Protein AF-0000000085270562 (afdb_homodimer)

Sequence (744 aa):
MVRVMVAVIVVILVVMCLLHTVSSQSPYNSTYRDPKLLVTVTASSCEVLGQTGSCLPYFSCRKMGGTVKGNCLFTFGIGDCCVFEKTCGGTSSARTSYFTSSSTTATNVGSCSLSISKSNNVCQLRLEMKKAELSEPDAEGACNDQYLEIQGTTGSHPRICGLNTGQHYYVDVSRDAGPFLVTVETIVANSASSWNIQVQQISCGSTDLAPTGCTQYYKSPSGQVKSFNYHTLASSRTHPSTGLTGTRHLQETYRICVRQQSGYCNVKWTAAQGEDYAFTLTDNLNPDNQIPGFPMFNSAVNEDCMFTDYLIIAEGTTSGTDSVNIICGSKFPDPYVRSKNFEVTVITNKVELTDDDIDNRGFHLNYVLEPCMVRVMVAVIVVILVVMCLLHTVSSQSPYNSTYRDPKLLVTVTASSCEVLGQTGSCLPYFSCRKMGGTVKGNCLFTFGIGDCCVFEKTCGGTSSARTSYFTSSSTTATNVGSCSLSISKSNNVCQLRLEMKKAELSEPDAEGACNDQYLEIQGTTGSHPRICGLNTGQHYYVDVSRDAGPFLVTVETIVANSASSWNIQVQQISCGSTDLAPTGCTQYYKSPSGQVKSFNYHTLASSRTHPSTGLTGTRHLQETYRICVRQQSGYCNVKWTAAQGEDYAFTLTDNLNPDNQIPGFPMFNSAVNEDCMFTDYLIIAEGTTSGTDSVNIICGSKFPDPYVRSKNFEVTVITNKVELTDDDIDNRGFHLNYVLEPC

pLDDT: mean 85.28, std 21.33, range [20.38, 98.81]

Organism: Cherax quadricarinatus (NCBI:txid27406)

Structure (mmCIF, N/CA/C/O backbone):
data_AF-0000000085270562-model_v1
#
loop_
_entity.id
_entity.type
_entity.pdbx_description
1 polymer 'CUB domain-containing protein'
#
loop_
_atom_site.group_PDB
_atom_site.id
_atom_site.type_symbol
_atom_site.label_atom_id
_atom_site.label_alt_id
_atom_site.label_comp_id
_atom_site.label_asym_id
_atom_site.label_entity_id
_atom_site.label_seq_id
_atom_site.pdbx_PDB_ins_code
_atom_site.Cartn_x
_atom_site.Cartn_y
_atom_site.Cartn_z
_atom_site.occupancy
_atom_site.B_iso_or_equiv
_atom_site.auth_seq_id
_atom_site.auth_comp_id
_atom_site.auth_asym_id
_atom_site.auth_atom_id
_atom_site.pdbx_PDB_model_num
ATOM 1 N N . MET A 1 1 ? -77.625 36.375 26.859 1 20.38 1 MET A N 1
ATOM 2 C CA . MET A 1 1 ? -77.375 35.812 28.172 1 20.38 1 MET A CA 1
ATOM 3 C C . MET A 1 1 ? -77.062 34.312 28.062 1 20.38 1 MET A C 1
ATOM 5 O O . MET A 1 1 ? -76.312 33.781 28.859 1 20.38 1 MET A O 1
ATOM 9 N N . VAL A 1 2 ? -77.812 33.531 27.203 1 22.47 2 VAL A N 1
ATOM 10 C CA . VAL A 1 2 ? -78.25 32.125 27.328 1 22.47 2 VAL A CA 1
ATOM 11 C C . VAL A 1 2 ? -77.125 31.188 26.859 1 22.47 2 VAL A C 1
ATOM 13 O O . VAL A 1 2 ? -77.125 30 27.156 1 22.47 2 VAL A O 1
ATOM 16 N N . ARG A 1 3 ? -76.188 31.5 25.953 1 22.27 3 ARG A N 1
ATOM 17 C CA . ARG A 1 3 ? -75.438 30.609 25.125 1 22.27 3 ARG A CA 1
ATOM 18 C C . ARG A 1 3 ? -74.312 29.938 25.922 1 22.27 3 ARG A C 1
ATOM 20 O O . ARG A 1 3 ? -73.438 29.234 25.375 1 22.27 3 ARG A O 1
ATOM 27 N N . VAL A 1 4 ? -73.938 30.344 27.25 1 27.02 4 VAL A N 1
ATOM 28 C CA . VAL A 1 4 ? -72.625 30.156 27.844 1 27.02 4 VAL A CA 1
ATOM 29 C C . VAL A 1 4 ? -72.5 28.719 28.359 1 27.02 4 VAL A C 1
ATOM 31 O O . VAL A 1 4 ? -71.5 28.375 29 1 27.02 4 VAL A O 1
ATOM 34 N N . MET A 1 5 ? -73.5 27.703 28.266 1 22.09 5 MET A N 1
ATOM 35 C CA . MET A 1 5 ? -73.938 26.641 29.188 1 22.09 5 MET A CA 1
ATOM 36 C C . MET A 1 5 ? -73 25.422 29.016 1 22.09 5 MET A C 1
ATOM 38 O O . MET A 1 5 ? -72.812 24.641 29.953 1 22.09 5 MET A O 1
ATOM 42 N N . VAL A 1 6 ? -72.75 24.797 27.828 1 26.34 6 VAL A N 1
ATOM 43 C CA . VAL A 1 6 ? -72.75 23.375 27.562 1 26.34 6 VAL A CA 1
ATOM 44 C C . VAL A 1 6 ? -71.375 22.797 27.891 1 26.34 6 VAL A C 1
ATOM 46 O O . VAL A 1 6 ? -71 21.719 27.406 1 26.34 6 VAL A O 1
ATOM 49 N N . ALA A 1 7 ? -70.312 23.391 28.625 1 23.69 7 ALA A N 1
ATOM 50 C CA . ALA A 1 7 ? -68.875 23.125 28.688 1 23.69 7 ALA A CA 1
ATOM 51 C C . ALA A 1 7 ? -68.625 21.906 29.578 1 23.69 7 ALA A C 1
ATOM 53 O O . ALA A 1 7 ? -67.5 21.375 29.562 1 23.69 7 ALA A O 1
ATOM 54 N N . VAL A 1 8 ? -69.438 21.328 30.594 1 24.78 8 VAL A N 1
ATOM 55 C CA . VAL A 1 8 ? -69.125 20.797 31.906 1 24.78 8 VAL A CA 1
ATOM 56 C C . VAL A 1 8 ? -68.688 19.344 31.797 1 24.78 8 VAL A C 1
ATOM 58 O O . VAL A 1 8 ? -67.938 18.844 32.625 1 24.78 8 VAL A O 1
ATOM 61 N N . ILE A 1 9 ? -69.125 18.438 30.875 1 24.48 9 ILE A N 1
ATOM 62 C CA . ILE A 1 9 ? -69.562 17.094 31.266 1 24.48 9 ILE A CA 1
ATOM 63 C C . ILE A 1 9 ? -68.312 16.188 31.344 1 24.48 9 ILE A C 1
ATOM 65 O O . ILE A 1 9 ? -68.25 15.289 32.188 1 24.48 9 ILE A O 1
ATOM 69 N N . VAL A 1 10 ? -67.312 16.109 30.484 1 26.22 10 VAL A N 1
ATOM 70 C CA . VAL A 1 10 ? -66.75 14.828 30.062 1 26.22 10 VAL A CA 1
ATOM 71 C C . VAL A 1 10 ? -65.625 14.391 31.062 1 26.22 10 VAL A C 1
ATOM 73 O O . VAL A 1 10 ? -65 13.375 30.859 1 26.22 10 VAL A O 1
ATOM 76 N N . VAL A 1 11 ? -65.312 14.969 32.312 1 26.27 11 VAL A N 1
ATOM 77 C CA . VAL A 1 11 ? -64 14.836 32.969 1 26.27 11 VAL A CA 1
ATOM 78 C C . VAL A 1 11 ? -64 13.578 33.812 1 26.27 11 VAL A C 1
ATOM 80 O O . VAL A 1 11 ? -62.938 13.062 34.156 1 26.27 11 VAL A O 1
ATOM 83 N N . ILE A 1 12 ? -65.125 12.922 34.281 1 25.83 12 ILE A N 1
ATOM 84 C CA . ILE A 1 12 ? -65.188 12.344 35.594 1 25.83 12 ILE A CA 1
ATOM 85 C C . ILE A 1 12 ? -64.625 10.938 35.594 1 25.83 12 ILE A C 1
ATOM 87 O O . ILE A 1 12 ? -64.062 10.484 36.594 1 25.83 12 ILE A O 1
ATOM 91 N N . LEU A 1 13 ? -64.875 10.102 34.594 1 26.75 13 LEU A N 1
ATOM 92 C CA . LEU A 1 13 ? -65.062 8.703 34.938 1 26.75 13 LEU A CA 1
ATOM 93 C C . LEU A 1 13 ? -63.719 8.016 35.25 1 26.75 13 LEU A C 1
ATOM 95 O O . LEU A 1 13 ? -63.688 6.809 35.5 1 26.75 13 LEU A O 1
ATOM 99 N N . VAL A 1 14 ? -62.5 8.562 35 1 27.14 14 VAL A N 1
ATOM 100 C CA . VAL A 1 14 ? -61.281 7.789 34.938 1 27.14 14 VAL A CA 1
ATOM 101 C C . VAL A 1 14 ? -60.844 7.414 36.344 1 27.14 14 VAL A C 1
ATOM 103 O O . VAL A 1 14 ? -59.812 6.77 36.531 1 27.14 14 VAL A O 1
ATOM 106 N N . VAL A 1 15 ? -61.594 7.797 37.5 1 28.44 15 VAL A N 1
ATOM 107 C CA . VAL A 1 15 ? -60.938 7.848 38.781 1 28.44 15 VAL A CA 1
ATOM 108 C C . VAL A 1 15 ? -60.938 6.457 39.438 1 28.44 15 VAL A C 1
ATOM 110 O O . VAL A 1 15 ? -60.125 6.16 40.281 1 28.44 15 VAL A O 1
ATOM 113 N N . MET A 1 16 ? -61.969 5.605 39.188 1 25.5 16 MET A N 1
ATOM 114 C CA . MET A 1 16 ? -62.406 4.773 40.312 1 25.5 16 MET A CA 1
ATOM 115 C C . MET A 1 16 ? -61.406 3.641 40.562 1 25.5 16 MET A C 1
ATOM 117 O O . MET A 1 16 ? -61.406 3.074 41.656 1 25.5 16 MET A O 1
ATOM 121 N N . CYS A 1 17 ? -61.094 2.865 39.562 1 27.89 17 CYS A N 1
ATOM 122 C CA . CYS A 1 17 ? -60.812 1.463 39.875 1 27.89 17 CYS A CA 1
ATOM 123 C C . CYS A 1 17 ? -59.531 1.302 40.656 1 27.89 17 CYS A C 1
ATOM 125 O O . CYS A 1 17 ? -58.969 0.207 40.719 1 27.89 17 CYS A O 1
ATOM 127 N N . LEU A 1 18 ? -58.844 2.354 41.062 1 27.47 18 LEU A N 1
ATOM 128 C CA . LEU A 1 18 ? -57.5 2.279 41.656 1 27.47 18 LEU A CA 1
ATOM 129 C C . LEU A 1 18 ? -57.594 1.807 43.094 1 27.47 18 LEU A C 1
ATOM 131 O O . LEU A 1 18 ? -56.562 1.822 43.812 1 27.47 18 LEU A O 1
ATOM 135 N N . LEU A 1 19 ? -58.781 1.49 43.625 1 28.25 19 LEU A N 1
ATOM 136 C CA . LEU A 1 19 ? -58.781 1.55 45.094 1 28.25 19 LEU A CA 1
ATOM 137 C C . LEU A 1 19 ? -58.125 0.318 45.688 1 28.25 19 LEU A C 1
ATOM 139 O O . LEU A 1 19 ? -58.125 0.142 46.906 1 28.25 19 LEU A O 1
ATOM 143 N N . HIS A 1 20 ? -58.031 -0.745 44.906 1 27.53 20 HIS A N 1
ATOM 144 C CA . HIS A 1 20 ? -58.125 -1.896 45.781 1 27.53 20 HIS A CA 1
ATOM 145 C C . HIS A 1 20 ? -57.125 -1.789 46.938 1 27.53 20 HIS A C 1
ATOM 147 O O . HIS A 1 20 ? -56.188 -0.983 46.875 1 27.53 20 HIS A O 1
ATOM 153 N N . THR A 1 21 ? -56.688 -3.104 47.469 1 28.56 21 THR A N 1
ATOM 154 C CA . THR A 1 21 ? -56.438 -3.674 48.781 1 28.56 21 THR A CA 1
ATOM 155 C C . THR A 1 21 ? -55.062 -3.195 49.312 1 28.56 21 THR A C 1
ATOM 157 O O . THR A 1 21 ? -54.031 -3.424 48.688 1 28.56 21 THR A O 1
ATOM 160 N N . VAL A 1 22 ? -55.094 -2.113 50.125 1 29.11 22 VAL A N 1
ATOM 161 C CA . VAL A 1 22 ? -54 -1.371 50.781 1 29.11 22 VAL A CA 1
ATOM 162 C C . VAL A 1 22 ? -53.375 -2.23 51.875 1 29.11 22 VAL A C 1
ATOM 164 O O . VAL A 1 22 ? -53.938 -2.385 52.969 1 29.11 22 VAL A O 1
ATOM 167 N N . SER A 1 23 ? -53.312 -3.592 51.719 1 27.61 23 SER A N 1
ATOM 168 C CA . SER A 1 23 ? -52.812 -4.262 52.906 1 27.61 23 SER A CA 1
ATOM 169 C C . SER A 1 23 ? -51.562 -3.561 53.469 1 27.61 23 SER A C 1
ATOM 171 O O . SER A 1 23 ? -50.812 -2.934 52.719 1 27.61 23 SER A O 1
ATOM 173 N N . SER A 1 24 ? -51.562 -3.305 54.812 1 28.23 24 SER A N 1
ATOM 174 C CA . SER A 1 24 ? -50.719 -2.539 55.719 1 28.23 24 SER A CA 1
ATOM 175 C C . SER A 1 24 ? -49.281 -2.996 55.625 1 28.23 24 SER A C 1
ATOM 177 O O . SER A 1 24 ? -48.531 -2.926 56.594 1 28.23 24 SER A O 1
ATOM 179 N N . GLN A 1 25 ? -48.906 -3.717 54.562 1 25.86 25 GLN A N 1
ATOM 180 C CA . GLN A 1 25 ? -47.531 -4.242 54.719 1 25.86 25 GLN A CA 1
ATOM 181 C C . GLN A 1 25 ? -46.562 -3.139 55.125 1 25.86 25 GLN A C 1
ATOM 183 O O . GLN A 1 25 ? -46.781 -1.966 54.812 1 25.86 25 GLN A O 1
ATOM 188 N N . SER A 1 26 ? -45.625 -3.527 56.125 1 31.88 26 SER A N 1
ATOM 189 C CA . SER A 1 26 ? -44.625 -2.67 56.75 1 31.88 26 SER A CA 1
ATOM 190 C C . SER A 1 26 ? -44 -1.717 55.75 1 31.88 26 SER A C 1
ATOM 192 O O . SER A 1 26 ? -43.812 -2.061 54.594 1 31.88 26 SER A O 1
ATOM 194 N N . PRO A 1 27 ? -44 -0.302 55.906 1 28.3 27 PRO A N 1
ATOM 195 C CA . PRO A 1 27 ? -43.594 0.746 54.969 1 28.3 27 PRO A CA 1
ATOM 196 C C . PRO A 1 27 ? -42.25 0.476 54.344 1 28.3 27 PRO A C 1
ATOM 198 O O . PRO A 1 27 ? -41.219 0.447 55.031 1 28.3 27 PRO A O 1
ATOM 201 N N . TYR A 1 28 ? -42.125 -0.683 53.5 1 27.67 28 TYR A N 1
ATOM 202 C CA . TYR A 1 28 ? -40.844 -0.816 52.875 1 27.67 28 TYR A CA 1
ATOM 203 C C . TYR A 1 28 ? -40.375 0.503 52.25 1 27.67 28 TYR A C 1
ATOM 205 O O . TYR A 1 28 ? -41.125 1.135 51.531 1 27.67 28 TYR A O 1
ATOM 213 N N . ASN A 1 29 ? -39.656 1.424 52.938 1 24.12 29 ASN A N 1
ATOM 214 C CA . ASN A 1 29 ? -38.969 2.604 52.375 1 24.12 29 ASN A CA 1
ATOM 215 C C . ASN A 1 29 ? -38.438 2.354 50.969 1 24.12 29 ASN A C 1
ATOM 217 O O . ASN A 1 29 ? -37.375 1.746 50.812 1 24.12 29 ASN A O 1
ATOM 221 N N . SER A 1 30 ? -39.312 1.973 50.031 1 27.3 30 SER A N 1
ATOM 222 C CA . SER A 1 30 ? -38.906 1.769 48.656 1 27.3 30 SER A CA 1
ATOM 223 C C . SER A 1 30 ? -38.344 3.055 48.062 1 27.3 30 SER A C 1
ATOM 225 O O . SER A 1 30 ? -39.062 4.031 47.875 1 27.3 30 SER A O 1
ATOM 227 N N . THR A 1 31 ? -37.125 3.555 48.344 1 28.28 31 THR A N 1
ATOM 228 C CA . THR A 1 31 ? -36.438 4.559 47.531 1 28.28 31 THR A CA 1
ATOM 229 C C . THR A 1 31 ? -36.656 4.293 46.062 1 28.28 31 THR A C 1
ATOM 231 O O . THR A 1 31 ? -36.062 3.387 45.5 1 28.28 31 THR A O 1
ATOM 234 N N . TYR A 1 32 ? -37.906 4.34 45.594 1 27.83 32 TYR A N 1
ATOM 235 C CA . TYR A 1 32 ? -38.125 4.355 44.156 1 27.83 32 TYR A CA 1
ATOM 236 C C . TYR A 1 32 ? -37.281 5.465 43.5 1 27.83 32 TYR A C 1
ATOM 238 O O . TYR A 1 32 ? -37.625 6.648 43.656 1 27.83 32 TYR A O 1
ATOM 246 N N . ARG A 1 33 ? -35.938 5.383 43.406 1 30.23 33 ARG A N 1
ATOM 247 C CA . ARG A 1 33 ? -35.219 6.25 42.5 1 30.23 33 ARG A CA 1
ATOM 248 C C . ARG A 1 33 ? -35.906 6.309 41.125 1 30.23 33 ARG A C 1
ATOM 250 O O . ARG A 1 33 ? -36.219 5.273 40.562 1 30.23 33 ARG A O 1
ATOM 257 N N . ASP A 1 34 ? -36.688 7.281 40.812 1 30.8 34 ASP A N 1
ATOM 258 C CA . ASP A 1 34 ? -37.156 7.602 39.469 1 30.8 34 ASP A CA 1
ATOM 259 C C . ASP A 1 34 ? -36.156 7.156 38.406 1 30.8 34 ASP A C 1
ATOM 261 O O . ASP A 1 34 ? -34.969 7.5 38.5 1 30.8 34 ASP A O 1
ATOM 265 N N . PRO A 1 35 ? -36.406 6.051 37.781 1 31.83 35 PRO A N 1
ATOM 266 C CA . PRO A 1 35 ? -35.469 5.816 36.688 1 31.83 35 PRO A CA 1
ATOM 267 C C . PRO A 1 35 ? -35.344 7.016 35.75 1 31.83 35 PRO A C 1
ATOM 269 O O . PRO A 1 35 ? -36.344 7.484 35.188 1 31.83 35 PRO A O 1
ATOM 272 N N . LYS A 1 36 ? -34.531 7.98 36.062 1 33.62 36 LYS A N 1
ATOM 273 C CA . LYS A 1 36 ? -34.219 8.977 35.062 1 33.62 36 LYS A CA 1
ATOM 274 C C . LYS A 1 36 ? -34.312 8.383 33.656 1 33.62 36 LYS A C 1
ATOM 276 O O . LYS A 1 36 ? -33.656 7.379 33.344 1 33.62 36 LYS A O 1
ATOM 281 N N . LEU A 1 37 ? -35.375 8.461 33.031 1 29.72 37 LEU A N 1
ATOM 282 C CA . LEU A 1 37 ? -35.469 8.242 31.578 1 29.72 37 LEU A CA 1
ATOM 283 C C . LEU A 1 37 ? -34.219 8.812 30.891 1 29.72 37 LEU A C 1
ATOM 285 O O . LEU A 1 37 ? -34.125 10.031 30.703 1 29.72 37 LEU A O 1
ATOM 289 N N . LEU A 1 38 ? -33.125 8.32 31.172 1 31.34 38 LEU A N 1
ATOM 290 C CA . LEU A 1 38 ? -31.984 8.664 30.328 1 31.34 38 LEU A CA 1
ATOM 291 C C . LEU A 1 38 ? -32.312 8.445 28.859 1 31.34 38 LEU A C 1
ATOM 293 O O . LEU A 1 38 ? -32.469 7.309 28.422 1 31.34 38 LEU A O 1
ATOM 297 N N . VAL A 1 39 ? -33.188 9.211 28.297 1 34.03 39 VAL A N 1
ATOM 298 C CA . VAL A 1 39 ? -33.281 9.25 26.828 1 34.03 39 VAL A CA 1
ATOM 299 C C . VAL A 1 39 ? -31.859 9.344 26.25 1 34.03 39 VAL A C 1
ATOM 301 O O . VAL A 1 39 ? -31.172 10.336 26.453 1 34.03 39 VAL A O 1
ATOM 304 N N . THR A 1 40 ? -31.281 8.25 26.125 1 41.81 40 THR A N 1
ATOM 305 C CA . THR A 1 40 ? -30.047 8.242 25.344 1 41.81 40 THR A CA 1
ATOM 306 C C . THR A 1 40 ? -30.312 8.758 23.922 1 41.81 40 THR A C 1
ATOM 308 O O . THR A 1 40 ? -31.031 8.125 23.156 1 41.81 40 THR A O 1
ATOM 311 N N . VAL A 1 41 ? -30.594 9.938 23.672 1 44.47 41 VAL A N 1
ATOM 312 C CA . VAL A 1 41 ? -30.734 10.531 22.344 1 44.47 41 VAL A CA 1
ATOM 313 C C . VAL A 1 41 ? -29.438 10.32 21.562 1 44.47 41 VAL A C 1
ATOM 315 O O . VAL A 1 41 ? -28.359 10.711 22 1 44.47 41 VAL A O 1
ATOM 318 N N . THR A 1 42 ? -29.547 9.336 20.734 1 51.72 42 THR A N 1
ATOM 319 C CA . THR A 1 42 ? -28.453 9.258 19.781 1 51.72 42 THR A CA 1
ATOM 320 C C . THR A 1 42 ? -28.344 10.547 18.969 1 51.72 42 THR A C 1
ATOM 322 O O . THR A 1 42 ? -29.281 10.922 18.266 1 51.72 42 THR A O 1
ATOM 325 N N . ALA A 1 43 ? -27.547 11.453 19.328 1 63.25 43 ALA A N 1
ATOM 326 C CA . ALA A 1 43 ? -27.359 12.766 18.719 1 63.25 43 ALA A CA 1
ATOM 327 C C . ALA A 1 43 ? -27 12.633 17.234 1 63.25 43 ALA A C 1
ATOM 329 O O . ALA A 1 43 ? -26.109 11.859 16.875 1 63.25 43 ALA A O 1
ATOM 330 N N . SER A 1 44 ? -28 13.062 16.328 1 75.44 44 SER A N 1
ATOM 331 C CA . SER A 1 44 ? -27.719 13.148 14.891 1 75.44 44 SER A CA 1
ATOM 332 C C . SER A 1 44 ? -26.766 14.297 14.586 1 75.44 44 SER A C 1
ATOM 334 O O . SER A 1 44 ? -26.672 15.258 15.359 1 75.44 44 SER A O 1
ATOM 336 N N . SER A 1 45 ? -26.047 14.094 13.578 1 83.69 45 SER A N 1
ATOM 337 C CA . SER A 1 45 ? -25.109 15.133 13.156 1 83.69 45 SER A CA 1
ATOM 338 C C . SER A 1 45 ? -25.828 16.297 12.484 1 83.69 45 SER A C 1
ATOM 340 O O . SER A 1 45 ? -26.922 16.109 11.93 1 83.69 45 SER A O 1
ATOM 342 N N . CYS A 1 46 ? -25.422 17.5 12.734 1 86.12 46 CYS A N 1
ATOM 343 C CA . CYS A 1 46 ? -25.938 18.688 12.078 1 86.12 46 CYS A CA 1
ATOM 344 C C . CYS A 1 46 ? -24.797 19.547 11.531 1 86.12 46 CYS A C 1
ATOM 346 O O . CYS A 1 46 ? -23.625 19.344 11.898 1 86.12 46 CYS A O 1
ATOM 348 N N . GLU A 1 47 ? -25.156 20.328 10.531 1 86.56 47 GLU A N 1
ATOM 349 C CA . GLU A 1 47 ? -24.188 21.25 9.945 1 86.56 47 GLU A CA 1
ATOM 350 C C . GLU A 1 47 ? -24.688 22.688 10.031 1 86.56 47 GLU A C 1
ATOM 352 O O . GLU A 1 47 ? -25.828 22.984 9.695 1 86.56 47 GLU A O 1
ATOM 357 N N . VAL A 1 48 ? -23.812 23.516 10.602 1 81.12 48 VAL A N 1
ATOM 358 C CA . VAL A 1 48 ? -24.141 24.938 10.703 1 81.12 48 VAL A CA 1
ATOM 359 C C . VAL A 1 48 ? -22.906 25.781 10.414 1 81.12 48 VAL A C 1
ATOM 361 O O . VAL A 1 48 ? -21.859 25.609 11.047 1 81.12 48 VAL A O 1
ATOM 364 N N . LEU A 1 49 ? -23 26.688 9.492 1 79.56 49 LEU A N 1
ATOM 365 C CA . LEU A 1 49 ? -21.938 27.625 9.148 1 79.56 49 LEU A CA 1
ATOM 366 C C . LEU A 1 49 ? -20.625 26.875 8.891 1 79.56 49 LEU A C 1
ATOM 368 O O . LEU A 1 49 ? -19.578 27.266 9.406 1 79.56 49 LEU A O 1
ATOM 372 N N . GLY A 1 50 ? -20.641 25.797 8.312 1 80 50 GLY A N 1
ATOM 373 C CA . GLY A 1 50 ? -19.453 25.047 7.922 1 80 50 GLY A CA 1
ATOM 374 C C . GLY A 1 50 ? -18.891 24.188 9.031 1 80 50 GLY A C 1
ATOM 375 O O . GLY A 1 50 ? -17.812 23.609 8.891 1 80 50 GLY A O 1
ATOM 376 N N . GLN A 1 51 ? -19.609 24.141 10.133 1 88.88 51 GLN A N 1
ATOM 377 C CA . GLN A 1 51 ? -19.172 23.297 11.242 1 88.88 51 GLN A CA 1
ATOM 378 C C . GLN A 1 51 ? -20.141 22.141 11.484 1 88.88 51 GLN A C 1
ATOM 380 O O . GLN A 1 51 ? -21.359 22.297 11.289 1 88.88 51 GLN A O 1
ATOM 385 N N . THR A 1 52 ? -19.484 21.109 11.82 1 89 52 THR A N 1
ATOM 386 C CA . THR A 1 52 ? -20.281 19.922 12.172 1 89 52 THR A CA 1
ATOM 387 C C . THR A 1 52 ? -20.547 19.891 13.672 1 89 52 THR A C 1
ATOM 389 O O . THR A 1 52 ? -19.656 20.141 14.477 1 89 52 THR A O 1
ATOM 392 N N . GLY A 1 53 ? -21.844 19.672 13.961 1 89.69 53 GLY A N 1
ATOM 393 C CA . GLY A 1 53 ? -22.234 19.531 15.352 1 89.69 53 GLY A CA 1
ATOM 394 C C . GLY A 1 53 ? -23.188 18.375 15.586 1 89.69 53 GLY A C 1
ATOM 395 O O . GLY A 1 53 ? -23.344 17.5 14.734 1 89.69 53 GLY A O 1
ATOM 396 N N . SER A 1 54 ? -23.625 18.344 16.844 1 86.38 54 SER A N 1
ATOM 397 C CA . SER A 1 54 ? -24.625 17.359 17.234 1 86.38 54 SER A CA 1
ATOM 398 C C . SER A 1 54 ? -25.969 18 17.562 1 86.38 54 SER A C 1
ATOM 400 O O . SER A 1 54 ? -26.016 19.062 18.188 1 86.38 54 SER A O 1
ATOM 402 N N . CYS A 1 55 ? -26.984 17.344 17 1 86.62 55 CYS A N 1
ATOM 403 C CA . CYS A 1 55 ? -28.312 17.859 17.328 1 86.62 55 CYS A CA 1
ATOM 404 C C . CYS A 1 55 ? -28.734 17.438 18.734 1 86.62 55 CYS A C 1
ATOM 406 O O . CYS A 1 55 ? -28.922 16.25 19 1 86.62 55 CYS A O 1
ATOM 408 N N . LEU A 1 56 ? -28.828 18.375 19.562 1 85.94 56 LEU A N 1
ATOM 409 C CA . LEU A 1 56 ? -29.125 18.156 20.969 1 85.94 56 LEU A CA 1
ATOM 410 C C . LEU A 1 56 ? -30.078 19.219 21.5 1 85.94 56 LEU A C 1
ATOM 412 O O . LEU A 1 56 ? -30.172 20.312 20.953 1 85.94 56 LEU A O 1
ATOM 416 N N . PRO A 1 57 ? -30.859 18.75 22.516 1 83.75 57 PRO A N 1
ATOM 417 C CA . PRO A 1 57 ? -31.578 19.812 23.203 1 83.75 57 PRO A CA 1
ATOM 418 C C . PRO A 1 57 ? -30.641 20.875 23.797 1 83.75 57 PRO A C 1
ATOM 420 O O . PRO A 1 57 ? -29.5 20.562 24.156 1 83.75 57 PRO A O 1
ATOM 423 N N . TYR A 1 58 ? -31.172 22.047 23.922 1 83.25 58 TYR A N 1
ATOM 424 C CA . TYR A 1 58 ? -30.391 23.188 24.359 1 83.25 58 TYR A CA 1
ATOM 425 C C . TYR A 1 58 ? -29.672 22.891 25.688 1 83.25 58 TYR A C 1
ATOM 427 O O . TYR A 1 58 ? -28.469 23.125 25.812 1 83.25 58 TYR A O 1
ATOM 435 N N . PHE A 1 59 ? -30.391 22.312 26.641 1 85.44 59 PHE A N 1
ATOM 436 C CA . PHE A 1 59 ? -29.828 22.078 27.953 1 85.44 59 PHE A CA 1
ATOM 437 C C . PHE A 1 59 ? -28.75 21.016 27.906 1 85.44 59 PHE A C 1
ATOM 439 O O . PHE A 1 59 ? -27.7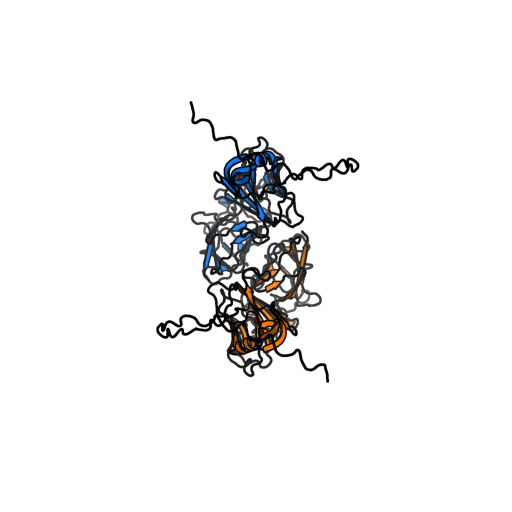34 21.125 28.609 1 85.44 59 PHE A O 1
ATOM 446 N N . SER A 1 60 ? -28.953 20.109 27.109 1 85.38 60 SER A N 1
ATOM 447 C CA . SER A 1 60 ? -27.969 19.047 26.969 1 85.38 60 SER A CA 1
ATOM 448 C C . SER A 1 60 ? -26.672 19.562 26.328 1 85.38 60 SER A C 1
ATOM 450 O O . SER A 1 60 ? -25.578 19.172 26.734 1 85.38 60 SER A O 1
ATOM 452 N N . CYS A 1 61 ? -26.844 20.422 25.344 1 87.88 61 CYS A N 1
ATOM 453 C CA . CYS A 1 61 ? -25.688 21.016 24.672 1 87.88 61 CYS A CA 1
ATOM 454 C C . CYS A 1 61 ? -24.828 21.812 25.656 1 87.88 61 CYS A C 1
ATOM 456 O O . CYS A 1 61 ? -23.609 21.641 25.703 1 87.88 61 CYS A O 1
ATOM 458 N N . ARG A 1 62 ? -25.406 22.562 26.484 1 87.06 62 ARG A N 1
ATOM 459 C CA . ARG A 1 62 ? -24.688 23.406 27.438 1 87.06 62 ARG A CA 1
ATOM 460 C C . ARG A 1 62 ? -24.031 22.562 28.516 1 87.06 62 ARG A C 1
ATOM 462 O O . ARG A 1 62 ? -22.906 22.844 28.938 1 87.06 62 ARG A O 1
ATOM 469 N N . LYS A 1 63 ? -24.75 21.562 28.859 1 86.44 63 LYS A N 1
ATOM 470 C CA . LYS A 1 63 ? -24.219 20.688 29.891 1 86.44 63 LYS A CA 1
ATOM 471 C C . LYS A 1 63 ? -22.953 19.969 29.406 1 86.44 63 LYS A C 1
ATOM 473 O O . LYS A 1 63 ? -22.047 19.719 30.188 1 86.44 63 LYS A O 1
ATOM 478 N N . MET A 1 64 ? -22.953 19.828 28.156 1 86.44 64 MET A N 1
ATOM 479 C CA . MET A 1 64 ? -21.828 19.094 27.594 1 86.44 64 MET A CA 1
ATOM 480 C C . MET A 1 64 ? -20.719 20.031 27.156 1 86.44 64 MET A C 1
ATOM 482 O O . MET A 1 64 ? -19.688 19.594 26.625 1 86.44 64 MET A O 1
ATOM 486 N N . GLY A 1 65 ? -20.938 21.297 27.406 1 85.94 65 GLY A N 1
ATOM 487 C CA . GLY A 1 65 ? -19.922 22.281 27.109 1 85.94 65 GLY A CA 1
ATOM 488 C C . GLY A 1 65 ? -19.891 22.703 25.656 1 85.94 65 GLY A C 1
ATOM 489 O O . GLY A 1 65 ? -18.859 23.141 25.141 1 85.94 65 GLY A O 1
ATOM 490 N N . GLY A 1 66 ? -21.016 22.516 25 1 91.38 66 GLY A N 1
ATOM 491 C CA . GLY A 1 66 ? -21.109 22.922 23.594 1 91.38 66 GLY A CA 1
ATOM 492 C C . GLY A 1 66 ? -21.719 24.297 23.406 1 91.38 66 GLY A C 1
ATOM 493 O O . GLY A 1 66 ? -22.125 24.938 24.391 1 91.38 66 GLY A O 1
ATOM 494 N N . THR A 1 67 ? -21.562 24.75 22.219 1 90.06 67 THR A N 1
ATOM 495 C CA . THR A 1 67 ? -22.188 26.016 21.828 1 90.06 67 THR A CA 1
ATOM 496 C C . THR A 1 67 ? -23.281 25.797 20.797 1 90.06 67 THR A C 1
ATOM 498 O O . THR A 1 67 ? -23.078 25.109 19.797 1 90.06 67 THR A O 1
ATOM 501 N N . VAL A 1 68 ? -24.359 26.328 21.078 1 89.25 68 VAL A N 1
ATOM 502 C CA . VAL A 1 68 ? -25.5 26.203 20.172 1 89.25 68 VAL A CA 1
ATOM 503 C C . VAL A 1 68 ? -25.297 27.141 18.969 1 89.25 68 VAL A C 1
ATOM 505 O O . VAL A 1 68 ? -25.094 28.344 19.156 1 89.25 68 VAL A O 1
ATOM 508 N N . LYS A 1 69 ? -25.25 26.359 17.875 1 88.81 69 LYS A N 1
ATOM 509 C CA . LYS A 1 69 ? -25.156 27.141 16.641 1 88.81 69 LYS A CA 1
ATOM 510 C C . LYS A 1 69 ? -26.297 26.812 15.695 1 88.81 69 LYS A C 1
ATOM 512 O O . LYS A 1 69 ? -26.25 25.828 14.953 1 88.81 69 LYS A O 1
ATOM 517 N N . GLY A 1 70 ? -27.453 27.422 15.828 1 86.81 70 GLY A N 1
ATOM 518 C CA . GLY A 1 70 ? -28.594 27.188 14.953 1 86.81 70 GLY A CA 1
ATOM 519 C C . GLY A 1 70 ? -29.5 26.094 15.445 1 86.81 70 GLY A C 1
ATOM 520 O O . GLY A 1 70 ? -29.375 25.625 16.578 1 86.81 70 GLY A O 1
ATOM 521 N N . ASN A 1 71 ? -30.547 25.719 14.57 1 84.94 71 ASN A N 1
ATOM 522 C CA . ASN A 1 71 ? -31.531 24.688 14.914 1 84.94 71 ASN A CA 1
ATOM 523 C C . ASN A 1 71 ? -31.375 23.453 14.031 1 84.94 71 ASN A C 1
ATOM 525 O O . ASN A 1 71 ? -30.75 23.516 12.969 1 84.94 71 ASN A O 1
ATOM 529 N N . CYS A 1 72 ? -31.641 22.344 14.625 1 85.38 72 CYS A N 1
ATOM 530 C CA . CYS A 1 72 ? -31.656 21.109 13.867 1 85.38 72 CYS A CA 1
ATOM 531 C C . CYS A 1 72 ? -32.906 20.297 14.172 1 85.38 72 CYS A C 1
ATOM 533 O O . CYS A 1 72 ? -33.688 20.641 15.078 1 85.38 72 CYS A O 1
ATOM 535 N N . LEU A 1 73 ? -33.156 19.328 13.227 1 76.69 73 LEU A N 1
ATOM 536 C CA . LEU A 1 73 ? -34.375 18.516 13.367 1 76.69 73 LEU A CA 1
ATOM 537 C C . LEU A 1 73 ? -34.031 17.109 13.852 1 76.69 73 LEU A C 1
ATOM 539 O O . LEU A 1 73 ? -33.031 16.516 13.422 1 76.69 73 LEU A O 1
ATOM 543 N N . PHE A 1 74 ? -34.594 16.766 15.047 1 67.19 74 PHE A N 1
ATOM 544 C CA . PHE A 1 74 ? -34.594 15.359 15.445 1 67.19 74 PHE A CA 1
ATOM 545 C C . PHE A 1 74 ? -35.938 14.711 15.133 1 67.19 74 PHE A C 1
ATOM 547 O O . PHE A 1 74 ? -36.906 15.406 14.773 1 67.19 74 PHE A O 1
ATOM 554 N N . THR A 1 75 ? -35.969 13.297 15.133 1 61.66 75 THR A N 1
ATOM 555 C CA . THR A 1 75 ? -37.156 12.516 14.906 1 61.66 75 THR A CA 1
ATOM 556 C C . THR A 1 75 ? -38.344 13.086 15.703 1 61.66 75 THR A C 1
ATOM 558 O O . THR A 1 75 ? -39.469 13.102 15.219 1 61.66 75 THR A O 1
ATOM 561 N N . PHE A 1 76 ? -37.969 13.523 16.844 1 59.75 76 PHE A N 1
ATOM 562 C CA . PHE A 1 76 ? -39.094 13.852 17.703 1 59.75 76 PHE A CA 1
ATOM 563 C C . PHE A 1 76 ? -39.219 15.352 17.906 1 59.75 76 PHE A C 1
ATOM 565 O O . PHE A 1 76 ? -39.906 15.812 18.797 1 59.75 76 PHE A O 1
ATOM 572 N N . GLY A 1 77 ? -38.5 16.172 17.172 1 67.81 77 GLY A N 1
ATOM 573 C CA . GLY A 1 77 ? -38.719 17.594 17.359 1 67.81 77 GLY A CA 1
ATOM 574 C C . GLY A 1 77 ? -37.531 18.438 16.922 1 67.81 77 GLY A C 1
ATOM 575 O O . GLY A 1 77 ? -36.719 18 16.109 1 67.81 77 GLY A O 1
ATOM 576 N N . ILE A 1 78 ? -37.656 19.734 17.312 1 75.62 78 ILE A N 1
ATOM 577 C CA . ILE A 1 78 ? -36.656 20.719 16.969 1 75.62 78 ILE A CA 1
ATOM 578 C C . ILE A 1 78 ? -35.531 20.703 18 1 75.62 78 ILE A C 1
ATOM 580 O O . ILE A 1 78 ? -35.781 20.672 19.203 1 75.62 78 ILE A O 1
ATOM 584 N N . GLY A 1 79 ? -34.406 20.406 17.609 1 83.69 79 GLY A N 1
ATOM 585 C CA . GLY A 1 79 ? -33.219 20.5 18.453 1 83.69 79 GLY A CA 1
ATOM 586 C C . GLY A 1 79 ? -32.281 21.609 18.047 1 83.69 79 GLY A C 1
ATOM 587 O O . GLY A 1 79 ? -32.625 22.469 17.25 1 83.69 79 GLY A O 1
ATOM 588 N N . ASP A 1 80 ? -31.234 21.781 18.844 1 87.44 80 ASP A N 1
ATOM 589 C CA . ASP A 1 80 ? -30.188 22.75 18.578 1 87.44 80 ASP A CA 1
ATOM 590 C C . ASP A 1 80 ? -28.922 22.062 18.062 1 87.44 80 ASP A C 1
ATOM 592 O O . ASP A 1 80 ? -28.594 20.953 18.5 1 87.44 80 ASP A O 1
ATOM 596 N N . CYS A 1 81 ? -28.328 22.797 17.078 1 90.25 81 CYS A N 1
ATOM 597 C CA . CYS A 1 81 ? -27.031 22.281 16.625 1 90.25 81 CYS A CA 1
ATOM 598 C C . CYS A 1 81 ? -25.922 22.656 17.609 1 90.25 81 CYS A C 1
ATOM 600 O O . CYS A 1 81 ? -25.531 23.828 17.688 1 90.25 81 CYS A O 1
ATOM 602 N N . CYS A 1 82 ? -25.484 21.688 18.266 1 91.12 82 CYS A N 1
ATOM 603 C CA . CYS A 1 82 ? -24.484 21.875 19.312 1 91.12 82 CYS A CA 1
ATOM 604 C C . CYS A 1 82 ? -23.078 21.656 18.766 1 91.12 82 CYS A C 1
ATOM 606 O O . CYS A 1 82 ? -22.75 20.547 18.328 1 91.12 82 CYS A O 1
ATOM 608 N N . VAL A 1 83 ? -22.25 22.75 18.766 1 93.75 83 VAL A N 1
ATOM 609 C CA . VAL A 1 83 ? -20.859 22.672 18.297 1 93.75 83 VAL A CA 1
ATOM 610 C C . VAL A 1 83 ? -19.906 22.688 19.5 1 93.75 83 VAL A C 1
ATOM 612 O O . VAL A 1 83 ? -20.078 23.5 20.422 1 93.75 83 VAL A O 1
ATOM 615 N N . PHE A 1 84 ? -18.969 21.75 19.516 1 94.62 84 PHE A N 1
ATOM 616 C CA . PHE A 1 84 ? -18.047 21.625 20.641 1 94.62 84 PHE A CA 1
ATOM 617 C C . PHE A 1 84 ? -16.672 22.188 20.281 1 94.62 84 PHE A C 1
ATOM 619 O O . PHE A 1 84 ? -15.812 21.469 19.781 1 94.62 84 PHE A O 1
ATOM 626 N N . GLU A 1 85 ? -16.484 23.438 20.531 1 95.12 85 GLU A N 1
ATOM 627 C CA . GLU A 1 85 ? -15.227 24.141 20.344 1 95.12 85 GLU A CA 1
ATOM 628 C C . GLU A 1 85 ? -14.477 24.297 21.656 1 95.12 85 GLU A C 1
ATOM 630 O O . GLU A 1 85 ? -15.023 24.828 22.625 1 95.12 85 GLU A O 1
ATOM 635 N N . LYS A 1 86 ? -13.242 23.766 21.672 1 96.25 86 LYS A N 1
ATOM 636 C CA . LYS A 1 86 ? -12.438 23.797 22.891 1 96.25 86 LYS A CA 1
ATOM 637 C C . LYS A 1 86 ? -11.031 24.312 22.609 1 96.25 86 LYS A C 1
ATOM 639 O O . LYS A 1 86 ? -10.609 24.359 21.453 1 96.25 86 LYS A O 1
ATOM 644 N N . THR A 1 87 ? -10.414 24.797 23.578 1 96.75 87 THR A N 1
ATOM 645 C CA . THR A 1 87 ? -9.031 25.25 23.531 1 96.75 87 THR A CA 1
ATOM 646 C C . THR A 1 87 ? -8.203 24.594 24.625 1 96.75 87 THR A C 1
ATOM 648 O O . THR A 1 87 ? -8.531 23.5 25.094 1 96.75 87 THR A O 1
ATOM 651 N N . CYS A 1 88 ? -7.09 25.266 25.047 1 97.38 88 CYS A N 1
ATOM 652 C CA . CYS A 1 88 ? -6.148 24.672 25.984 1 97.38 88 CYS A CA 1
ATOM 653 C C . CYS A 1 88 ? -6.859 24.188 27.25 1 97.38 88 CYS A C 1
ATOM 655 O O . CYS A 1 88 ? -7.578 24.969 27.891 1 97.38 88 CYS A O 1
ATOM 657 N N . GLY A 1 89 ? -6.621 22.859 27.547 1 96.25 89 GLY A N 1
ATOM 658 C CA . GLY A 1 89 ? -7.184 22.297 28.766 1 96.25 89 GLY A CA 1
ATOM 659 C C . GLY A 1 89 ? -8.625 21.859 28.609 1 96.25 89 GLY A C 1
ATOM 660 O O . GLY A 1 89 ? -9.25 21.391 29.562 1 96.25 89 GLY A O 1
ATOM 661 N N . GLY A 1 90 ? -9.094 21.969 27.359 1 95.62 90 GLY A N 1
ATOM 662 C CA . GLY A 1 90 ? -10.477 21.594 27.109 1 95.62 90 GLY A CA 1
ATOM 663 C C . GLY A 1 90 ? -10.711 20.094 27.109 1 95.62 90 GLY A C 1
ATOM 664 O O . GLY A 1 90 ? -9.773 19.312 26.938 1 95.62 90 GLY A O 1
ATOM 665 N N . THR A 1 91 ? -11.984 19.719 27.391 1 95.94 91 THR A N 1
ATOM 666 C CA . THR A 1 91 ? -12.43 18.328 27.344 1 95.94 91 THR A CA 1
ATOM 667 C C . THR A 1 91 ? -13.695 18.203 26.5 1 95.94 91 THR A C 1
ATOM 669 O O . THR A 1 91 ? -14.5 19.125 26.438 1 95.94 91 THR A O 1
ATOM 672 N N . SER A 1 92 ? -13.727 17.141 25.812 1 94.62 92 SER A N 1
ATOM 673 C CA . SER A 1 92 ? -14.922 16.875 25.016 1 94.62 92 SER A CA 1
ATOM 674 C C . SER A 1 92 ? -15.242 15.383 24.984 1 94.62 92 SER A C 1
ATOM 676 O O . SER A 1 92 ? -14.344 14.539 25.109 1 94.62 92 SER A O 1
ATOM 678 N N . SER A 1 93 ? -16.547 15.062 24.828 1 91.31 93 SER A N 1
ATOM 679 C CA . SER A 1 93 ? -16.984 13.688 24.625 1 91.31 93 SER A CA 1
ATOM 680 C C . SER A 1 93 ? -17.797 13.555 23.328 1 91.31 93 SER A C 1
ATOM 682 O O . SER A 1 93 ? -18.375 12.5 23.062 1 91.31 93 SER A O 1
ATOM 684 N N . ALA A 1 94 ? -17.766 14.625 22.656 1 91.88 94 ALA A N 1
ATOM 685 C CA . ALA A 1 94 ? -18.516 14.633 21.406 1 91.88 94 ALA A CA 1
ATOM 686 C C . ALA A 1 94 ? -17.781 13.867 20.312 1 91.88 94 ALA A C 1
ATOM 688 O O . ALA A 1 94 ? -16.562 13.734 20.359 1 91.88 94 ALA A O 1
ATOM 689 N N . ARG A 1 95 ? -18.562 13.406 19.297 1 92.06 95 ARG A N 1
ATOM 690 C CA . ARG A 1 95 ? -17.969 12.703 18.156 1 92.06 95 ARG A CA 1
ATOM 691 C C . ARG A 1 95 ? -17.141 13.648 17.297 1 92.06 95 ARG A C 1
ATOM 693 O O . ARG A 1 95 ? -16.234 13.211 16.594 1 92.06 95 ARG A O 1
ATOM 700 N N . THR A 1 96 ? -17.578 14.852 17.281 1 94.81 96 THR A N 1
ATOM 701 C CA . THR A 1 96 ? -16.828 15.891 16.578 1 94.81 96 THR A CA 1
ATOM 702 C C . THR A 1 96 ? -16.531 17.062 17.5 1 94.81 96 THR A C 1
ATOM 704 O O . THR A 1 96 ? -17.438 17.594 18.156 1 94.81 96 THR A O 1
ATOM 707 N N . SER A 1 97 ? -15.312 17.422 17.609 1 96.44 97 SER A N 1
ATOM 708 C CA . SER A 1 97 ? -14.875 18.547 18.406 1 96.44 97 SER A CA 1
ATOM 709 C C . SER A 1 97 ? -13.914 19.438 17.625 1 96.44 97 SER A C 1
ATOM 711 O O . SER A 1 97 ? -13.219 18.969 16.719 1 96.44 97 SER A O 1
ATOM 713 N N . TYR A 1 98 ? -13.961 20.719 17.969 1 97.19 98 TYR A N 1
ATOM 714 C CA . TYR A 1 98 ? -13.039 21.672 17.359 1 97.19 98 TYR A CA 1
ATOM 715 C C . TYR A 1 98 ? -11.977 22.125 18.359 1 97.19 98 TYR A C 1
ATOM 717 O O . TYR A 1 98 ? -12.312 22.656 19.422 1 97.19 98 TYR A O 1
ATOM 725 N N . PHE A 1 99 ? -10.695 21.875 18.047 1 98.38 99 PHE A N 1
ATOM 726 C CA . PHE A 1 99 ? -9.547 22.297 18.844 1 98.38 99 PHE A CA 1
ATOM 727 C C . PHE A 1 99 ? -8.961 23.594 18.281 1 98.38 99 PHE A C 1
ATOM 729 O O . PHE A 1 99 ? -8.445 23.625 17.156 1 98.38 99 PHE A O 1
ATOM 736 N N . THR A 1 100 ? -9.016 24.672 19.078 1 97.94 100 THR A N 1
ATOM 737 C CA . THR A 1 100 ? -8.648 25.984 18.547 1 97.94 100 THR A CA 1
ATOM 738 C C . THR A 1 100 ? -7.562 26.625 19.406 1 97.94 100 THR A C 1
ATOM 740 O O . THR A 1 100 ? -7.332 26.203 20.547 1 97.94 100 THR A O 1
ATOM 743 N N . SER A 1 101 ? -6.895 27.562 18.797 1 98.19 101 SER A N 1
ATOM 744 C CA . SER A 1 101 ? -5.906 28.359 19.516 1 98.19 101 SER A CA 1
ATOM 745 C C . SER A 1 101 ? -6.531 29.641 20.078 1 98.19 101 SER A C 1
ATOM 747 O O . SER A 1 101 ? -5.895 30.703 20.078 1 98.19 101 SER A O 1
ATOM 749 N N . SER A 1 102 ? -7.73 29.594 20.562 1 95.56 102 SER A N 1
ATOM 750 C CA . SER A 1 102 ? -8.461 30.781 20.984 1 95.56 102 SER A CA 1
ATOM 751 C C . SER A 1 102 ? -8.008 31.25 22.375 1 95.56 102 SER A C 1
ATOM 753 O O . SER A 1 102 ? -8.219 32.406 22.75 1 95.56 102 SER A O 1
ATOM 755 N N . SER A 1 103 ? -7.355 30.359 23.016 1 95.06 103 SER A N 1
ATOM 756 C CA . SER A 1 103 ? -6.824 30.766 24.312 1 95.06 103 SER A CA 1
ATOM 757 C C . SER A 1 103 ? -5.688 31.766 24.156 1 95.06 103 SER A C 1
ATOM 759 O O . SER A 1 103 ? -4.867 31.641 23.25 1 95.06 103 SER A O 1
ATOM 761 N N . THR A 1 104 ? -5.621 32.688 25.156 1 92.88 104 THR A N 1
ATOM 762 C CA . THR A 1 104 ? -4.59 33.719 25.109 1 92.88 104 THR A CA 1
ATOM 763 C C . THR A 1 104 ? -3.207 33.094 25.328 1 92.88 104 THR A C 1
ATOM 765 O O . THR A 1 104 ? -2.193 33.688 24.953 1 92.88 104 THR A O 1
ATOM 768 N N . THR A 1 105 ? -3.16 31.922 25.844 1 94.69 105 THR A N 1
ATOM 769 C CA . THR A 1 105 ? -1.877 31.312 26.172 1 94.69 105 THR A CA 1
ATOM 770 C C . THR A 1 105 ? -1.573 30.156 25.219 1 94.69 105 THR A C 1
ATOM 772 O O . THR A 1 105 ? -0.601 29.422 25.406 1 94.69 105 THR A O 1
ATOM 775 N N . ALA A 1 106 ? -2.379 30.031 24.266 1 96.62 106 ALA A N 1
ATOM 776 C CA . ALA A 1 106 ? -2.275 28.859 23.406 1 96.62 106 ALA A CA 1
ATOM 777 C C . ALA A 1 106 ? -0.913 28.812 22.719 1 96.62 106 ALA A C 1
ATOM 779 O O . ALA A 1 106 ? -0.368 27.719 22.5 1 96.62 106 ALA A O 1
ATOM 780 N N . THR A 1 107 ? -0.352 29.938 22.391 1 96.88 107 THR A N 1
ATOM 781 C CA . THR A 1 107 ? 0.855 29.969 21.578 1 96.88 107 THR A CA 1
ATOM 782 C C . THR A 1 107 ? 2.09 30.188 22.438 1 96.88 107 THR A C 1
ATOM 784 O O . THR A 1 107 ? 3.199 30.344 21.922 1 96.88 107 THR A O 1
ATOM 787 N N . ASN A 1 108 ? 1.845 30.266 23.812 1 96.62 108 ASN A N 1
ATOM 788 C CA . ASN A 1 108 ? 2.955 30.375 24.75 1 96.62 108 ASN A CA 1
ATOM 789 C C . ASN A 1 108 ? 3.674 29.047 24.938 1 96.62 108 ASN A C 1
ATOM 791 O O . ASN A 1 108 ? 3.166 28 24.516 1 96.62 108 ASN A O 1
ATOM 795 N N . VAL A 1 109 ? 4.887 29.125 25.484 1 98.06 109 VAL A N 1
ATOM 796 C CA . VAL A 1 109 ? 5.629 27.922 25.812 1 98.06 109 VAL A CA 1
ATOM 797 C C . VAL A 1 109 ? 4.777 27.016 26.703 1 98.06 109 VAL A C 1
ATOM 799 O O . VAL A 1 109 ? 4.137 27.5 27.641 1 98.06 109 VAL A O 1
ATOM 802 N N . GLY A 1 110 ? 4.73 25.766 26.359 1 97.56 110 GLY A N 1
ATOM 803 C CA . GLY A 1 110 ? 3.928 24.812 27.109 1 97.56 110 GLY A CA 1
ATOM 804 C C . GLY A 1 110 ? 3.033 23.969 26.219 1 97.56 110 GLY A C 1
ATOM 805 O O . GLY A 1 110 ? 3.172 23.984 25 1 97.56 110 GLY A O 1
ATOM 806 N N . SER A 1 111 ? 2.148 23.203 26.875 1 97.69 111 SER A N 1
ATOM 807 C CA . SER A 1 111 ? 1.272 22.281 26.141 1 97.69 111 SER A CA 1
ATOM 808 C C . SER A 1 111 ? -0.16 22.797 26.109 1 97.69 111 SER A C 1
ATOM 810 O O . SER A 1 111 ? -0.734 23.141 27.141 1 97.69 111 SER A O 1
ATOM 812 N N . CYS A 1 112 ? -0.665 23.047 24.984 1 98.25 112 CYS A N 1
ATOM 813 C CA . CYS A 1 112 ? -2.09 23.281 24.766 1 98.25 112 CYS A CA 1
ATOM 814 C C . CYS A 1 112 ? -2.781 22.016 24.266 1 98.25 112 CYS A C 1
ATOM 816 O O . CYS A 1 112 ? -2.514 21.562 23.141 1 98.25 112 CYS A O 1
ATOM 818 N N . SER A 1 113 ? -3.719 21.453 25.094 1 97.94 113 SER A N 1
ATOM 819 C CA . SER A 1 113 ? -4.25 20.141 24.75 1 97.94 113 SER A CA 1
ATOM 820 C C . SER A 1 113 ? -5.773 20.109 24.844 1 97.94 113 SER A C 1
ATOM 822 O O . SER A 1 113 ? -6.363 20.828 25.656 1 97.94 113 SER A O 1
ATOM 824 N N . LEU A 1 114 ? -6.305 19.344 24.031 1 97.88 114 LEU A N 1
ATOM 825 C CA . LEU A 1 114 ? -7.707 18.938 24.078 1 97.88 114 LEU A CA 1
ATOM 826 C C . LEU A 1 114 ? -7.836 17.469 24.406 1 97.88 114 LEU A C 1
ATOM 828 O O . LEU A 1 114 ? -7.246 16.609 23.734 1 97.88 114 LEU A O 1
ATOM 832 N N . SER A 1 115 ? -8.555 17.172 25.438 1 97.81 115 SER A N 1
ATOM 833 C CA . SER A 1 115 ? -8.844 15.797 25.828 1 97.81 115 SER A CA 1
ATOM 834 C C . SER A 1 115 ? -10.203 15.352 25.312 1 97.81 115 SER A C 1
ATOM 836 O O . SER A 1 115 ? -11.219 16 25.562 1 97.81 115 SER A O 1
ATOM 838 N N . ILE A 1 116 ? -10.203 14.234 24.625 1 97.06 116 ILE A N 1
ATOM 839 C CA . ILE A 1 116 ? -11.445 13.727 24.047 1 97.06 116 ILE A CA 1
ATOM 840 C C . ILE A 1 116 ? -11.727 12.328 24.594 1 97.06 116 ILE A C 1
ATOM 842 O O . ILE A 1 116 ? -10.898 11.422 24.453 1 97.06 116 ILE A O 1
ATOM 846 N N . SER A 1 117 ? -12.945 12.188 25.141 1 95.94 117 SER A N 1
ATOM 847 C CA . SER A 1 117 ? -13.359 10.852 25.562 1 95.94 117 SER A CA 1
ATOM 848 C C . SER A 1 117 ? -13.766 10 24.359 1 95.94 117 SER A C 1
ATOM 850 O O . SER A 1 117 ? -14.422 10.477 23.453 1 95.94 117 SER A O 1
ATOM 852 N N . LYS A 1 118 ? -13.367 8.75 24.406 1 95.06 118 LYS A N 1
ATOM 853 C CA . LYS A 1 118 ? -13.664 7.844 23.297 1 95.06 118 LYS A CA 1
ATOM 854 C C . LYS A 1 118 ? -15.156 7.504 23.25 1 95.06 118 LYS A C 1
ATOM 856 O O . LYS A 1 118 ? -15.734 7.105 24.266 1 95.06 118 LYS A O 1
ATOM 861 N N . SER A 1 119 ? -15.727 7.688 22.141 1 92.75 119 SER A N 1
ATOM 862 C CA . SER A 1 119 ? -17.094 7.266 21.891 1 92.75 119 SER A CA 1
ATOM 863 C C . SER A 1 119 ? -17.172 5.766 21.625 1 92.75 119 SER A C 1
ATOM 865 O O . SER A 1 119 ? -16.141 5.094 21.531 1 92.75 119 SER A O 1
ATOM 867 N N . ASN A 1 120 ? -18.422 5.285 21.547 1 90.31 120 ASN A N 1
ATOM 868 C CA . ASN A 1 120 ? -18.609 3.865 21.266 1 90.31 120 ASN A CA 1
ATOM 869 C C . ASN A 1 120 ? -18.203 3.506 19.844 1 90.31 120 ASN A C 1
ATOM 871 O O . ASN A 1 120 ? -18.469 4.262 18.906 1 90.31 120 ASN A O 1
ATOM 875 N N . ASN A 1 121 ? -17.531 2.43 19.703 1 91.12 121 ASN A N 1
ATOM 876 C CA . ASN A 1 121 ? -17.25 1.817 18.406 1 91.12 121 ASN A CA 1
ATOM 877 C C . ASN A 1 121 ? -16.422 2.736 17.531 1 91.12 121 ASN A C 1
ATOM 879 O O . ASN A 1 121 ? -16.766 2.98 16.375 1 91.12 121 ASN A O 1
ATOM 883 N N . VAL A 1 122 ? -15.375 3.324 18.172 1 92.88 122 VAL A N 1
ATOM 884 C CA . VAL A 1 122 ? -14.477 4.191 17.422 1 92.88 122 VAL A CA 1
ATOM 885 C C . VAL A 1 122 ? -13.266 3.391 16.953 1 92.88 122 VAL A C 1
ATOM 887 O O . VAL A 1 122 ? -12.625 2.699 17.75 1 92.88 122 VAL A O 1
ATOM 890 N N . CYS A 1 123 ? -12.898 3.598 15.648 1 89.62 123 CYS A N 1
ATOM 891 C CA . CYS A 1 123 ? -11.766 2.859 15.102 1 89.62 123 CYS A CA 1
ATOM 892 C C . CYS A 1 123 ? -10.711 3.809 14.539 1 89.62 123 CYS A C 1
ATOM 894 O O . CYS A 1 123 ? -9.57 3.408 14.305 1 89.62 123 CYS A O 1
ATOM 896 N N . GLN A 1 124 ? -11.109 5.09 14.328 1 94 124 GLN A N 1
ATOM 897 C CA . GLN A 1 124 ? -10.156 6.039 13.773 1 94 124 GLN A CA 1
ATOM 898 C C . GLN A 1 124 ? -10.508 7.469 14.164 1 94 124 GLN A C 1
ATOM 900 O O . GLN A 1 124 ? -11.664 7.77 14.469 1 94 124 GLN A O 1
ATOM 905 N N . LEU A 1 125 ? -9.477 8.297 14.258 1 96.69 125 LEU A N 1
ATOM 906 C CA . LEU A 1 125 ? -9.656 9.742 14.328 1 96.69 125 LEU A CA 1
ATOM 907 C C . LEU A 1 125 ? -9.258 10.406 13.016 1 96.69 125 LEU A C 1
ATOM 909 O O . LEU A 1 125 ? -8.281 10.008 12.383 1 96.69 125 LEU A O 1
ATOM 913 N N . ARG A 1 126 ? -10.039 11.328 12.633 1 97.5 126 ARG A N 1
ATOM 914 C CA . ARG A 1 126 ? -9.68 12.203 11.516 1 97.5 126 ARG A CA 1
ATOM 915 C C . ARG A 1 126 ? -9.555 13.656 11.977 1 97.5 126 ARG A C 1
ATOM 917 O O . ARG A 1 126 ? -10.492 14.203 12.562 1 97.5 126 ARG A O 1
ATOM 924 N N . LEU A 1 127 ? -8.398 14.203 11.781 1 98.25 127 LEU A N 1
ATOM 925 C CA . LEU A 1 127 ? -8.172 15.625 12.031 1 98.25 127 LEU A CA 1
ATOM 926 C C . LEU A 1 127 ? -8.227 16.422 10.734 1 98.25 127 LEU A C 1
ATOM 928 O O . LEU A 1 127 ? -7.414 16.203 9.828 1 98.25 127 LEU A O 1
ATOM 932 N N . GLU A 1 128 ? -9.203 17.234 10.641 1 97.88 128 GLU A N 1
ATOM 933 C CA . GLU A 1 128 ? -9.266 18.203 9.547 1 97.88 128 GLU A CA 1
ATOM 934 C C . GLU A 1 128 ? -8.656 19.547 9.945 1 97.88 128 GLU A C 1
ATOM 936 O O . GLU A 1 128 ? -9.18 20.234 10.82 1 97.88 128 GLU A O 1
ATOM 941 N N . MET A 1 129 ? -7.637 19.891 9.258 1 98.19 129 MET A N 1
ATOM 942 C CA . MET A 1 129 ? -6.934 21.125 9.602 1 98.19 129 MET A CA 1
ATOM 943 C C . MET A 1 129 ? -7.508 22.312 8.836 1 98.19 129 MET A C 1
ATOM 945 O O . MET A 1 129 ? -6.91 22.781 7.867 1 98.19 129 MET A O 1
ATOM 949 N N . LYS A 1 130 ? -8.562 22.797 9.398 1 97.5 130 LYS A N 1
ATOM 950 C CA . LYS A 1 130 ? -9.148 24 8.789 1 97.5 130 LYS A CA 1
ATOM 951 C C . LYS A 1 130 ? -8.148 25.141 8.766 1 97.5 130 LYS A C 1
ATOM 953 O O . LYS A 1 130 ? -8.07 25.891 7.777 1 97.5 130 LYS A O 1
ATOM 958 N N . LYS A 1 131 ? -7.527 25.281 9.883 1 97.94 131 LYS A N 1
ATOM 959 C CA . LYS A 1 131 ? -6.352 26.141 10.039 1 97.94 131 LYS A CA 1
ATOM 960 C C . LYS A 1 131 ? -5.262 25.422 10.836 1 97.94 131 LYS A C 1
ATOM 962 O O . LYS A 1 131 ? -5.547 24.781 11.852 1 97.94 131 LYS A O 1
ATOM 967 N N . ALA A 1 132 ? -4.102 25.438 10.297 1 98.5 132 ALA A N 1
ATOM 968 C CA . ALA A 1 132 ? -2.961 24.875 11.016 1 98.5 132 ALA A CA 1
ATOM 969 C C . ALA A 1 132 ? -1.656 25.531 10.578 1 98.5 132 ALA A C 1
ATOM 971 O O . ALA A 1 132 ? -0.97 25.031 9.68 1 98.5 132 ALA A O 1
ATOM 972 N N . GLU A 1 133 ? -1.333 26.547 11.227 1 98.56 133 GLU A N 1
ATOM 973 C CA . GLU A 1 133 ? -0.104 27.297 11 1 98.56 133 GLU A CA 1
ATOM 974 C C . GLU A 1 133 ? 0.76 27.328 12.258 1 98.56 133 GLU A C 1
ATOM 976 O O . GLU A 1 133 ? 0.532 28.156 13.148 1 98.56 133 GLU A O 1
ATOM 981 N N . LEU A 1 134 ? 1.736 26.484 12.297 1 98.69 134 LEU A N 1
ATOM 982 C CA . LEU A 1 134 ? 2.662 26.359 13.422 1 98.69 134 LEU A CA 1
ATOM 983 C C . LEU A 1 134 ? 4.07 26.781 13.016 1 98.69 134 LEU A C 1
ATOM 985 O O . LEU A 1 134 ? 4.293 27.203 11.875 1 98.69 134 LEU A O 1
ATOM 989 N N . SER A 1 135 ? 4.941 26.703 14.023 1 98.38 135 SER A N 1
ATOM 990 C CA . SER A 1 135 ? 6.34 26.969 13.703 1 98.38 135 SER A CA 1
ATOM 991 C C . SER A 1 135 ? 6.883 25.984 12.68 1 98.38 135 SER A C 1
ATOM 993 O O . SER A 1 135 ? 6.543 24.797 12.719 1 98.38 135 SER A O 1
ATOM 995 N N . GLU A 1 136 ? 7.711 26.516 11.805 1 97.75 136 GLU A N 1
ATOM 996 C CA . GLU A 1 136 ? 8.367 25.672 10.812 1 97.75 136 GLU A CA 1
ATOM 997 C C . GLU A 1 136 ? 9.281 24.656 11.477 1 97.75 136 GLU A C 1
ATOM 999 O O . GLU A 1 136 ? 9.711 24.844 12.617 1 97.75 136 GLU A O 1
ATOM 1004 N N . PRO A 1 137 ? 9.508 23.516 10.773 1 98.19 137 PRO A N 1
ATOM 1005 C CA . PRO A 1 137 ? 10.555 22.625 11.273 1 98.19 137 PRO A CA 1
ATOM 1006 C C . PRO A 1 137 ? 11.938 23.281 11.289 1 98.19 137 PRO A C 1
ATOM 1008 O O . PRO A 1 137 ? 12.133 24.312 10.664 1 98.19 137 PRO A O 1
ATOM 1011 N N . ASP A 1 138 ? 12.836 22.688 12.07 1 97.5 138 ASP A N 1
ATOM 1012 C CA . ASP A 1 138 ? 14.203 23.188 12 1 97.5 138 ASP A CA 1
ATOM 1013 C C . ASP A 1 138 ? 14.82 22.906 10.633 1 97.5 138 ASP A C 1
ATOM 1015 O O . ASP A 1 138 ? 14.156 22.359 9.75 1 97.5 138 ASP A O 1
ATOM 1019 N N . ALA A 1 139 ? 16.078 23.297 10.477 1 97.44 139 ALA A N 1
ATOM 1020 C CA . ALA A 1 139 ? 16.703 23.234 9.156 1 97.44 139 ALA A CA 1
ATOM 1021 C C . ALA A 1 139 ? 16.828 21.781 8.68 1 97.44 139 ALA A C 1
ATOM 1023 O O . ALA A 1 139 ? 16.953 21.531 7.484 1 97.44 139 ALA A O 1
ATOM 1024 N N . GLU A 1 140 ? 16.781 20.797 9.57 1 97.44 140 GLU A N 1
ATOM 1025 C CA . GLU A 1 140 ? 16.875 19.375 9.25 1 97.44 140 GLU A CA 1
ATOM 1026 C C . GLU A 1 140 ? 15.5 18.766 8.984 1 97.44 140 GLU A C 1
ATOM 1028 O O . GLU A 1 140 ? 15.391 17.578 8.672 1 97.44 140 GLU A O 1
ATOM 1033 N N . GLY A 1 141 ? 14.453 19.578 9.109 1 97.69 141 GLY A N 1
ATOM 1034 C CA . GLY A 1 141 ? 13.109 19.109 8.812 1 97.69 141 GLY A CA 1
ATOM 1035 C C . GLY A 1 141 ? 12.422 18.484 10.008 1 97.69 141 GLY A C 1
ATOM 1036 O O . GLY A 1 141 ? 11.406 17.797 9.867 1 97.69 141 GLY A O 1
ATOM 1037 N N . ALA A 1 142 ? 12.945 18.719 11.219 1 97.81 142 ALA A N 1
ATOM 1038 C CA . ALA A 1 142 ? 12.375 18.156 12.445 1 97.81 142 ALA A CA 1
ATOM 1039 C C . ALA A 1 142 ? 11.5 19.188 13.156 1 97.81 142 ALA A C 1
ATOM 1041 O O . ALA A 1 142 ? 11.852 20.359 13.227 1 97.81 142 ALA A O 1
ATOM 1042 N N . CYS A 1 143 ? 10.375 18.734 13.664 1 97.94 143 CYS A N 1
ATOM 1043 C CA . CYS A 1 143 ? 9.453 19.594 14.391 1 97.94 143 CYS A CA 1
ATOM 1044 C C . CYS A 1 143 ? 9.875 19.734 15.844 1 97.94 143 CYS A C 1
ATOM 1046 O O . CYS A 1 143 ? 9.266 19.125 16.734 1 97.94 143 CYS A O 1
ATOM 1048 N N . ASN A 1 144 ? 10.75 20.688 16.094 1 97.06 144 ASN A N 1
ATOM 1049 C CA . ASN A 1 144 ? 11.32 20.781 17.438 1 97.06 144 ASN A CA 1
ATOM 1050 C C . ASN A 1 144 ? 10.773 21.984 18.203 1 97.06 144 ASN A C 1
ATOM 1052 O O . ASN A 1 144 ? 10.703 21.969 19.422 1 97.06 144 ASN A O 1
ATOM 1056 N N . ASP A 1 145 ? 10.336 23.031 17.5 1 98 145 ASP A N 1
ATOM 1057 C CA . ASP A 1 145 ? 9.93 24.266 18.156 1 98 145 ASP A CA 1
ATOM 1058 C C . ASP A 1 145 ? 8.453 24.219 18.562 1 98 145 ASP A C 1
ATOM 1060 O O . ASP A 1 145 ? 8.078 24.734 19.609 1 98 145 ASP A O 1
ATOM 1064 N N . GLN A 1 146 ? 7.625 23.766 17.688 1 98.5 146 GLN A N 1
ATOM 1065 C CA . GLN A 1 146 ? 6.184 23.641 17.875 1 98.5 146 GLN A CA 1
ATOM 1066 C C . GLN A 1 146 ? 5.613 22.531 17 1 98.5 146 GLN A C 1
ATOM 1068 O O . GLN A 1 146 ? 5.934 22.438 15.812 1 98.5 146 GLN A O 1
ATOM 1073 N N . TYR A 1 147 ? 4.836 21.641 17.641 1 98.44 147 TYR A N 1
ATOM 1074 C CA . TYR A 1 147 ? 4.328 20.547 16.828 1 98.44 147 TYR A CA 1
ATOM 1075 C C . TYR A 1 147 ? 2.988 20.047 17.359 1 98.44 147 TYR A C 1
ATOM 1077 O O . TYR A 1 147 ? 2.676 20.234 18.547 1 98.44 147 TYR A O 1
ATOM 1085 N N . LEU A 1 148 ? 2.207 19.5 16.453 1 98.19 148 LEU A N 1
ATOM 1086 C CA . LEU A 1 148 ? 0.959 18.812 16.75 1 98.19 148 LEU A CA 1
ATOM 1087 C C . LEU A 1 148 ? 1.211 17.328 17.016 1 98.19 148 LEU A C 1
ATOM 1089 O O . LEU A 1 148 ? 1.908 16.672 16.234 1 98.19 148 LEU A O 1
ATOM 1093 N N . GLU A 1 149 ? 0.667 16.859 18.094 1 95.81 149 GLU A N 1
ATOM 1094 C CA . GLU A 1 149 ? 0.804 15.453 18.453 1 95.81 149 GLU A CA 1
ATOM 1095 C C . GLU A 1 149 ? -0.513 14.883 18.984 1 95.81 149 GLU A C 1
ATOM 1097 O O . GLU A 1 149 ? -1.285 15.594 19.625 1 95.81 149 GLU A O 1
ATOM 1102 N N . ILE A 1 150 ? -0.752 13.648 18.656 1 95.62 150 ILE A N 1
ATOM 1103 C CA . ILE A 1 150 ? -1.934 12.938 19.125 1 95.62 150 ILE A CA 1
ATOM 1104 C C . ILE A 1 150 ? -1.51 11.758 20 1 95.62 150 ILE A C 1
ATOM 1106 O O . ILE A 1 150 ? -0.645 10.969 19.609 1 95.62 150 ILE A O 1
ATOM 1110 N N . GLN A 1 151 ? -2.121 11.648 21.156 1 93.56 151 GLN A N 1
ATOM 1111 C CA . GLN A 1 151 ? -1.824 10.562 22.094 1 93.56 151 GLN A CA 1
ATOM 1112 C C . GLN A 1 151 ? -3.088 9.789 22.453 1 93.56 151 GLN A C 1
ATOM 1114 O O . GLN A 1 151 ? -4.199 10.234 22.156 1 93.56 151 GLN A O 1
ATOM 1119 N N . GLY A 1 152 ? -2.889 8.625 23 1 91.12 152 GLY A N 1
ATOM 1120 C CA . GLY A 1 152 ? -4.012 7.797 23.422 1 91.12 152 GLY A CA 1
ATOM 1121 C C . GLY A 1 152 ? -4.594 6.973 22.281 1 91.12 152 GLY A C 1
ATOM 1122 O O . GLY A 1 152 ? -5.762 6.59 22.328 1 91.12 152 GLY A O 1
ATOM 1123 N N . THR A 1 153 ? -3.848 6.852 21.25 1 89.44 153 THR A N 1
ATOM 1124 C CA . THR A 1 153 ? -4.266 6.074 20.094 1 89.44 153 THR A CA 1
ATOM 1125 C C . THR A 1 153 ? -3.387 4.836 19.922 1 89.44 153 THR A C 1
ATOM 1127 O O . THR A 1 153 ? -2.746 4.391 20.875 1 89.44 153 THR A O 1
ATOM 1130 N N . THR A 1 154 ? -3.533 4.285 18.734 1 81.12 154 THR A N 1
ATOM 1131 C CA . THR A 1 154 ? -2.76 3.082 18.453 1 81.12 154 THR A CA 1
ATOM 1132 C C . THR A 1 154 ? -1.415 3.439 17.828 1 81.12 154 THR A C 1
ATOM 1134 O O . THR A 1 154 ? -1.364 4.082 16.766 1 81.12 154 THR A O 1
ATOM 1137 N N . GLY A 1 155 ? -0.313 3.098 18.531 1 76.44 155 GLY A N 1
ATOM 1138 C CA . GLY A 1 155 ? 0.998 3.209 17.906 1 76.44 155 GLY A CA 1
ATOM 1139 C C . GLY A 1 155 ? 1.519 4.633 17.859 1 76.44 155 GLY A C 1
ATOM 1140 O O . GLY A 1 155 ? 1.067 5.488 18.625 1 76.44 155 GLY A O 1
ATOM 1141 N N . SER A 1 156 ? 2.604 4.805 17.062 1 79 156 SER A N 1
ATOM 1142 C CA . SER A 1 156 ? 3.242 6.105 16.906 1 79 156 SER A CA 1
ATOM 1143 C C . SER A 1 156 ? 2.857 6.754 15.57 1 79 156 SER A C 1
ATOM 1145 O O . SER A 1 156 ? 2.688 6.062 14.562 1 79 156 SER A O 1
ATOM 1147 N N . HIS A 1 157 ? 2.686 8.078 15.672 1 87.25 157 HIS A N 1
ATOM 1148 C CA . HIS A 1 157 ? 2.295 8.844 14.492 1 87.25 157 HIS A CA 1
ATOM 1149 C C . HIS A 1 157 ? 3.258 10 14.242 1 87.25 157 HIS A C 1
ATOM 1151 O O . HIS A 1 157 ? 3.906 10.484 15.172 1 87.25 157 HIS A O 1
ATOM 1157 N N . PRO A 1 158 ? 3.287 10.453 12.992 1 91.62 158 PRO A N 1
ATOM 1158 C CA . PRO A 1 158 ? 4.188 11.562 12.672 1 91.62 158 PRO A CA 1
ATOM 1159 C C . PRO A 1 158 ? 3.826 12.844 13.43 1 91.62 158 PRO A C 1
ATOM 1161 O O . PRO A 1 158 ? 2.643 13.141 13.617 1 91.62 158 PRO A O 1
ATOM 1164 N N . ARG A 1 159 ? 4.914 13.547 13.781 1 93.56 159 ARG A N 1
ATOM 1165 C CA . ARG A 1 159 ? 4.77 14.898 14.312 1 93.56 159 ARG A CA 1
ATOM 1166 C C . ARG A 1 159 ? 4.633 15.914 13.188 1 93.56 159 ARG A C 1
ATOM 1168 O O . ARG A 1 159 ? 5.441 15.93 12.25 1 93.56 159 ARG A O 1
ATOM 1175 N N . ILE A 1 160 ? 3.574 16.719 13.375 1 97.31 160 ILE A N 1
ATOM 1176 C CA . ILE A 1 160 ? 3.312 17.641 12.281 1 97.31 160 ILE A CA 1
ATOM 1177 C C . ILE A 1 160 ? 3.572 19.078 12.758 1 97.31 160 ILE A C 1
ATOM 1179 O O . ILE A 1 160 ? 3.23 19.438 13.883 1 97.31 160 ILE A O 1
ATOM 1183 N N . CYS A 1 161 ? 4.242 19.875 11.914 1 98.62 161 CYS A N 1
ATOM 1184 C CA . CYS A 1 161 ? 4.457 21.297 12.18 1 98.62 161 CYS A CA 1
ATOM 1185 C C . CYS A 1 161 ? 4.438 22.109 10.883 1 98.62 161 CYS A C 1
ATOM 1187 O O . CYS A 1 161 ? 4.148 21.562 9.82 1 98.62 161 CYS A O 1
ATOM 1189 N N . GLY A 1 162 ? 4.523 23.344 11 1 98.5 162 GLY A N 1
ATOM 1190 C CA . GLY A 1 162 ? 4.555 24.219 9.828 1 98.5 162 GLY A CA 1
ATOM 1191 C C . GLY A 1 162 ? 3.174 24.547 9.297 1 98.5 162 GLY A C 1
ATOM 1192 O O . GLY A 1 162 ? 2.232 24.734 10.07 1 98.5 162 GLY A O 1
ATOM 1193 N N . LEU A 1 163 ? 3.113 24.75 7.973 1 98.5 163 LEU A N 1
ATOM 1194 C CA . LEU A 1 163 ? 1.888 25.172 7.301 1 98.5 163 LEU A CA 1
ATOM 1195 C C . LEU A 1 163 ? 1.114 23.953 6.785 1 98.5 163 LEU A C 1
ATOM 1197 O O . LEU A 1 163 ? 1.578 23.266 5.883 1 98.5 163 LEU A O 1
ATOM 1201 N N . ASN A 1 164 ? -0.08 23.75 7.332 1 98.62 164 ASN A N 1
ATOM 1202 C CA . ASN A 1 164 ? -0.837 22.562 6.941 1 98.62 164 ASN A CA 1
ATOM 1203 C C . ASN A 1 164 ? -2.324 22.875 6.789 1 98.62 164 ASN A C 1
ATOM 1205 O O . ASN A 1 164 ? -3.156 21.969 6.805 1 98.62 164 ASN A O 1
ATOM 1209 N N . THR A 1 165 ? -2.635 24.188 6.719 1 98.5 165 THR A N 1
ATOM 1210 C CA . THR A 1 165 ? -4.027 24.578 6.531 1 98.5 165 THR A CA 1
ATOM 1211 C C . THR A 1 165 ? -4.625 23.875 5.316 1 98.5 165 THR A C 1
ATOM 1213 O O . THR A 1 165 ? -4.035 23.891 4.23 1 98.5 165 THR A O 1
ATOM 1216 N N . GLY A 1 166 ? -5.773 23.25 5.5 1 97.69 166 GLY A N 1
ATOM 1217 C CA . GLY A 1 166 ? -6.457 22.562 4.414 1 97.69 166 GLY A CA 1
ATOM 1218 C C . GLY A 1 166 ? -6.09 21.094 4.305 1 97.69 166 GLY A C 1
ATOM 1219 O O . GLY A 1 166 ? -6.699 20.344 3.537 1 97.69 166 GLY A O 1
ATOM 1220 N N . GLN A 1 167 ? -5.141 20.625 5.098 1 98.12 167 GLN A N 1
ATOM 1221 C CA . GLN A 1 167 ? -4.738 19.234 5.074 1 98.12 167 GLN A CA 1
ATOM 1222 C C . GLN A 1 167 ? -5.516 18.422 6.113 1 98.12 167 GLN A C 1
ATOM 1224 O O . GLN A 1 167 ? -6.301 18.984 6.879 1 98.12 167 GLN A O 1
ATOM 1229 N N . HIS A 1 168 ? -5.367 17.062 6.07 1 98.31 168 HIS A N 1
ATOM 1230 C CA . HIS A 1 168 ? -6.008 16.188 7.055 1 98.31 168 HIS A CA 1
ATOM 1231 C C . HIS A 1 168 ? -5.035 15.141 7.57 1 98.31 168 HIS A C 1
ATOM 1233 O O . HIS A 1 168 ? -3.936 14.984 7.035 1 98.31 168 HIS A O 1
ATOM 1239 N N . TYR A 1 169 ? -5.414 14.516 8.594 1 97.19 169 TYR A N 1
ATOM 1240 C CA . TYR A 1 169 ? -4.566 13.586 9.328 1 97.19 169 TYR A CA 1
ATOM 1241 C C . TYR A 1 169 ? -5.391 12.477 9.953 1 97.19 169 TYR A C 1
ATOM 1243 O O . TYR A 1 169 ? -6.281 12.734 10.773 1 97.19 169 TYR A O 1
ATOM 1251 N N . TYR A 1 170 ? -5.141 11.219 9.547 1 96.25 170 TYR A N 1
ATOM 1252 C CA . TYR A 1 170 ? -5.832 10.062 10.109 1 96.25 170 TYR A CA 1
ATOM 1253 C C . TYR A 1 170 ? -4.965 9.352 11.133 1 96.25 170 TYR A C 1
ATOM 1255 O O . TYR A 1 170 ? -3.748 9.242 10.961 1 96.25 170 TYR A O 1
ATOM 1263 N N . VAL A 1 171 ? -5.629 8.859 12.172 1 93.88 171 VAL A N 1
ATOM 1264 C CA . VAL A 1 171 ? -4.965 8.07 13.203 1 93.88 171 VAL A CA 1
ATOM 1265 C C . VAL A 1 171 ? -5.812 6.848 13.547 1 93.88 171 VAL A C 1
ATOM 1267 O O . VAL A 1 171 ? -7.012 6.973 13.812 1 93.88 171 VAL A O 1
ATOM 1270 N N . ASP A 1 172 ? -5.176 5.676 13.641 1 89.69 172 ASP A N 1
ATOM 1271 C CA . ASP A 1 172 ? -5.891 4.457 14.016 1 89.69 172 ASP A CA 1
ATOM 1272 C C . ASP A 1 172 ? -6.113 4.395 15.531 1 89.69 172 ASP A C 1
ATOM 1274 O O . ASP A 1 172 ? -5.281 4.871 16.297 1 89.69 172 ASP A O 1
ATOM 1278 N N . VAL A 1 173 ? -7.227 3.816 15.891 1 90.62 173 VAL A N 1
ATOM 1279 C CA . VAL A 1 173 ? -7.598 3.674 17.297 1 90.62 173 VAL A CA 1
ATOM 1280 C C . VAL A 1 173 ? -7.891 2.209 17.609 1 90.62 173 VAL A C 1
ATOM 1282 O O . VAL A 1 173 ? -8.75 1.592 16.969 1 90.62 173 VAL A O 1
ATOM 1285 N N . SER A 1 174 ? -7.172 1.668 18.531 1 84.94 174 SER A N 1
ATOM 1286 C CA . SER A 1 174 ? -7.441 0.303 18.969 1 84.94 174 SER A CA 1
ATOM 1287 C C . SER A 1 174 ? -8.609 0.258 19.938 1 84.94 174 SER A C 1
ATOM 1289 O O . SER A 1 174 ? -9.055 1.297 20.438 1 84.94 174 SER A O 1
ATOM 1291 N N . ARG A 1 175 ? -9.133 -0.89 20.312 1 79.06 175 ARG A N 1
ATOM 1292 C CA . ARG A 1 175 ? -10.281 -1.075 21.188 1 79.06 175 ARG A CA 1
ATOM 1293 C C . ARG A 1 175 ? -10 -0.532 22.578 1 79.06 175 ARG A C 1
ATOM 1295 O O . ARG A 1 175 ? -10.891 0.045 23.219 1 79.06 175 ARG A O 1
ATOM 1302 N N . ASP A 1 176 ? -8.734 -0.695 22.984 1 82.06 176 ASP A N 1
ATOM 1303 C CA . ASP A 1 176 ? -8.398 -0.334 24.359 1 82.06 176 ASP A CA 1
ATOM 1304 C C . ASP A 1 176 ? -7.793 1.063 24.422 1 82.06 176 ASP A C 1
ATOM 1306 O O . ASP A 1 176 ? -7.332 1.494 25.484 1 82.06 176 ASP A O 1
ATOM 1310 N N . ALA A 1 177 ? -7.934 1.724 23.328 1 86.19 177 ALA A N 1
ATOM 1311 C CA . ALA A 1 177 ? -7.344 3.059 23.297 1 86.19 177 ALA A CA 1
ATOM 1312 C C . ALA A 1 177 ? -8.25 4.082 23.969 1 86.19 177 ALA A C 1
ATOM 1314 O O . ALA A 1 177 ? -9.391 3.77 24.328 1 86.19 177 ALA A O 1
ATOM 1315 N N . GLY A 1 178 ? -7.648 5.289 24.219 1 88.19 178 GLY A N 1
ATOM 1316 C CA . GLY A 1 178 ? -8.383 6.379 24.844 1 88.19 178 GLY A CA 1
ATOM 1317 C C . GLY A 1 178 ? -8 6.609 26.297 1 88.19 178 GLY A C 1
ATOM 1318 O O . GLY A 1 178 ? -7.418 5.73 26.938 1 88.19 178 GLY A O 1
ATOM 1319 N N . PRO A 1 179 ? -8.516 7.832 26.781 1 94.38 179 PRO A N 1
ATOM 1320 C CA . PRO A 1 179 ? -8.961 9.031 26.078 1 94.38 179 PRO A CA 1
ATOM 1321 C C . PRO A 1 179 ? -7.91 9.562 25.094 1 94.38 179 PRO A C 1
ATOM 1323 O O . PRO A 1 179 ? -6.734 9.203 25.188 1 94.38 179 PRO A O 1
ATOM 1326 N N . PHE A 1 180 ? -8.352 10.375 24.141 1 96.62 180 PHE A N 1
ATOM 1327 C CA . PHE A 1 180 ? -7.457 10.953 23.141 1 96.62 180 PHE A CA 1
ATOM 1328 C C . PHE A 1 180 ? -6.973 12.328 23.578 1 96.62 180 PHE A C 1
ATOM 1330 O O . PHE A 1 180 ? -7.746 13.117 24.141 1 96.62 180 PHE A O 1
ATOM 1337 N N . LEU A 1 181 ? -5.711 12.586 23.438 1 97.12 181 LEU A N 1
ATOM 1338 C CA . LEU A 1 181 ? -5.137 13.898 23.703 1 97.12 181 LEU A CA 1
ATOM 1339 C C . LEU A 1 181 ? -4.566 14.508 22.438 1 97.12 181 LEU A C 1
ATOM 1341 O O . LEU A 1 181 ? -3.6 13.992 21.875 1 97.12 181 LEU A O 1
ATOM 1345 N N . VAL A 1 182 ? -5.195 15.508 21.969 1 97.88 182 VAL A N 1
ATOM 1346 C CA . VAL A 1 182 ? -4.68 16.297 20.859 1 97.88 182 VAL A CA 1
ATOM 1347 C C . VAL A 1 182 ? -3.924 17.516 21.391 1 97.88 182 VAL A C 1
ATOM 1349 O O . VAL A 1 182 ? -4.516 18.406 22.016 1 97.88 182 VAL A O 1
ATOM 1352 N N . THR A 1 183 ? -2.652 17.609 21.094 1 98.06 183 THR A N 1
ATOM 1353 C CA . THR A 1 183 ? -1.807 18.578 21.781 1 98.06 183 THR A CA 1
ATOM 1354 C C . THR A 1 183 ? -0.964 19.359 20.781 1 98.06 183 THR A C 1
ATOM 1356 O O . THR A 1 183 ? -0.425 18.781 19.828 1 98.06 183 THR A O 1
ATOM 1359 N N . VAL A 1 184 ? -0.954 20.641 20.938 1 98.62 184 VAL A 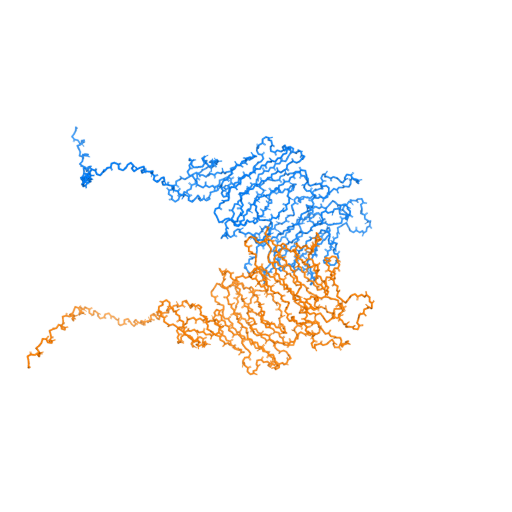N 1
ATOM 1360 C CA . VAL A 1 184 ? 0.108 21.453 20.359 1 98.62 184 VAL A CA 1
ATOM 1361 C C . VAL A 1 184 ? 1.158 21.781 21.422 1 98.62 184 VAL A C 1
ATOM 1363 O O . VAL A 1 184 ? 0.886 22.516 22.359 1 98.62 184 VAL A O 1
ATOM 1366 N N . GLU A 1 185 ? 2.291 21.188 21.203 1 98.44 185 GLU A N 1
ATOM 1367 C CA . GLU A 1 185 ? 3.418 21.438 22.094 1 98.44 185 GLU A CA 1
ATOM 1368 C C . GLU A 1 185 ? 4.273 22.594 21.609 1 98.44 185 GLU A C 1
ATOM 1370 O O . GLU A 1 185 ? 4.707 22.609 20.453 1 98.44 185 GLU A O 1
ATOM 1375 N N . THR A 1 186 ? 4.469 23.562 22.484 1 98.5 186 THR A N 1
ATOM 1376 C CA . THR A 1 186 ? 5.266 24.734 22.125 1 98.5 186 THR A CA 1
ATOM 1377 C C . THR A 1 186 ? 6.523 24.797 22.984 1 98.5 186 THR A C 1
ATOM 1379 O O . THR A 1 186 ? 6.441 25.016 24.203 1 98.5 186 THR A O 1
ATOM 1382 N N . ILE A 1 187 ? 7.641 24.609 22.391 1 98.44 187 ILE A N 1
ATOM 1383 C CA . ILE A 1 187 ? 8.93 24.688 23.078 1 98.44 187 ILE A CA 1
ATOM 1384 C C . ILE A 1 187 ? 9.531 26.078 22.922 1 98.44 187 ILE A C 1
ATOM 1386 O O . ILE A 1 187 ? 10.172 26.594 23.828 1 98.44 187 ILE A O 1
ATOM 1390 N N . VAL A 1 188 ? 9.359 26.641 21.734 1 97.56 188 VAL A N 1
ATOM 1391 C CA . VAL A 1 188 ? 9.719 28.031 21.453 1 97.56 188 VAL A CA 1
ATOM 1392 C C . VAL A 1 188 ? 8.469 28.812 21.078 1 97.56 188 VAL A C 1
ATOM 1394 O O . VAL A 1 188 ? 7.773 28.484 20.109 1 97.56 188 VAL A O 1
ATOM 1397 N N . ALA A 1 189 ? 8.25 29.812 21.812 1 96.5 189 ALA A N 1
ATOM 1398 C CA . ALA A 1 189 ? 7.02 30.594 21.641 1 96.5 189 ALA A CA 1
ATOM 1399 C C . ALA A 1 189 ? 6.918 31.141 20.219 1 96.5 189 ALA A C 1
ATOM 1401 O O . ALA A 1 189 ? 7.922 31.562 19.641 1 96.5 189 ALA A O 1
ATOM 1402 N N . ASN A 1 190 ? 5.676 31.109 19.641 1 96.38 190 ASN A N 1
ATOM 1403 C CA . ASN A 1 190 ? 5.348 31.656 18.328 1 96.38 190 ASN A CA 1
ATOM 1404 C C . ASN A 1 190 ? 3.967 32.312 18.328 1 96.38 190 ASN A C 1
ATOM 1406 O O . ASN A 1 190 ? 2.963 31.641 18.047 1 96.38 190 ASN A O 1
ATOM 1410 N N . SER A 1 191 ? 3.93 33.562 18.484 1 95.69 191 SER A N 1
ATOM 1411 C CA . SER A 1 191 ? 2.672 34.281 18.625 1 95.69 191 SER A CA 1
ATOM 1412 C C . SER A 1 191 ? 1.901 34.312 17.312 1 95.69 191 SER A C 1
ATOM 1414 O O . SER A 1 191 ? 0.703 34.594 17.297 1 95.69 191 SER A O 1
ATOM 1416 N N . ALA A 1 192 ? 2.557 34.062 16.25 1 96.12 192 ALA A N 1
ATOM 1417 C CA . ALA A 1 192 ? 1.913 34.094 14.938 1 96.12 192 ALA A CA 1
ATOM 1418 C C . ALA A 1 192 ? 1.21 32.781 14.617 1 96.12 192 ALA A C 1
ATOM 1420 O O . ALA A 1 192 ? 0.4 32.719 13.688 1 96.12 192 ALA A O 1
ATOM 1421 N N . SER A 1 193 ? 1.472 31.734 15.398 1 98.19 193 SER A N 1
ATOM 1422 C CA . SER A 1 193 ? 0.867 30.422 15.141 1 98.19 193 SER A CA 1
ATOM 1423 C C . SER A 1 193 ? -0.629 30.438 15.438 1 98.19 193 SER A C 1
ATOM 1425 O O . SER A 1 193 ? -1.097 31.25 16.25 1 98.19 193 SER A O 1
ATOM 1427 N N . SER A 1 194 ? -1.377 29.656 14.727 1 98.44 194 SER A N 1
ATOM 1428 C CA . SER A 1 194 ? -2.82 29.531 14.906 1 98.44 194 SER A CA 1
ATOM 1429 C C . SER A 1 194 ? -3.332 28.203 14.344 1 98.44 194 SER A C 1
ATOM 1431 O O . SER A 1 194 ? -2.83 27.719 13.328 1 98.44 194 SER A O 1
ATOM 1433 N N . TRP A 1 195 ? -4.34 27.672 15.062 1 98.62 195 TRP A N 1
ATOM 1434 C CA . TRP A 1 195 ? -4.902 26.422 14.57 1 98.62 195 TRP A CA 1
ATOM 1435 C C . TRP A 1 195 ? -6.395 26.344 14.859 1 98.62 195 TRP A C 1
ATOM 1437 O O . TRP A 1 195 ? -6.895 27.016 15.766 1 98.62 195 TRP A O 1
ATOM 1447 N N . ASN A 1 196 ? -7.094 25.75 14.062 1 98.19 196 ASN A N 1
ATOM 1448 C CA . ASN A 1 196 ? -8.477 25.297 14.125 1 98.19 196 ASN A CA 1
ATOM 1449 C C . ASN A 1 196 ? -8.641 23.906 13.508 1 98.19 196 ASN A C 1
ATOM 1451 O O . ASN A 1 196 ? -8.742 23.766 12.289 1 98.19 196 ASN A O 1
ATOM 1455 N N . ILE A 1 197 ? -8.672 22.891 14.391 1 98.44 197 ILE A N 1
ATOM 1456 C CA . ILE A 1 197 ? -8.625 21.5 13.953 1 98.44 197 ILE A CA 1
ATOM 1457 C C . ILE A 1 197 ? -9.93 20.797 14.328 1 98.44 197 ILE A C 1
ATOM 1459 O O . ILE A 1 197 ? -10.289 20.719 15.5 1 98.44 197 ILE A O 1
ATOM 1463 N N . GLN A 1 198 ? -10.633 20.359 13.336 1 97.81 198 GLN A N 1
ATOM 1464 C CA . GLN A 1 198 ? -11.805 19.516 13.562 1 97.81 198 GLN A CA 1
ATOM 1465 C C . GLN A 1 198 ? -11.398 18.062 13.812 1 97.81 198 GLN A C 1
ATOM 1467 O O . GLN A 1 198 ? -10.773 17.438 12.961 1 97.81 198 GLN A O 1
ATOM 1472 N N . VAL A 1 199 ? -11.68 17.547 15.016 1 97.94 199 VAL A N 1
ATOM 1473 C CA . VAL A 1 199 ? -11.359 16.172 15.359 1 97.94 199 VAL A CA 1
ATOM 1474 C C . VAL A 1 199 ? -12.625 15.32 15.32 1 97.94 199 VAL A C 1
ATOM 1476 O O . VAL A 1 199 ? -13.555 15.531 16.109 1 97.94 199 VAL A O 1
ATOM 1479 N N . GLN A 1 200 ? -12.609 14.367 14.422 1 96.94 200 GLN A N 1
ATOM 1480 C CA . GLN A 1 200 ? -13.766 13.477 14.258 1 96.94 200 GLN A CA 1
ATOM 1481 C C . GLN A 1 200 ? -13.422 12.047 14.672 1 96.94 200 GLN A C 1
ATOM 1483 O O . GLN A 1 200 ? -12.414 11.492 14.227 1 96.94 200 GLN A O 1
ATOM 1488 N N . GLN A 1 201 ? -14.273 11.516 15.547 1 96.25 201 GLN A N 1
ATOM 1489 C CA . GLN A 1 201 ? -14.18 10.094 15.867 1 96.25 201 GLN A CA 1
ATOM 1490 C C . GLN A 1 201 ? -14.953 9.25 14.852 1 96.25 201 GLN A C 1
ATOM 1492 O O . GLN A 1 201 ? -16.172 9.344 14.766 1 96.25 201 GLN A O 1
ATOM 1497 N N . ILE A 1 202 ? -14.219 8.391 14.18 1 94.88 202 ILE A N 1
ATOM 1498 C CA . ILE A 1 202 ? -14.836 7.605 13.109 1 94.88 202 ILE A CA 1
ATOM 1499 C C . ILE A 1 202 ? -15.172 6.207 13.625 1 94.88 202 ILE A C 1
ATOM 1501 O O . ILE A 1 202 ? -14.312 5.527 14.195 1 94.88 202 ILE A O 1
ATOM 1505 N N . SER A 1 203 ? -16.391 5.797 13.344 1 92 203 SER A N 1
ATOM 1506 C CA . SER A 1 203 ? -16.859 4.484 13.781 1 92 203 SER A CA 1
ATOM 1507 C C . SER A 1 203 ? -16.297 3.377 12.898 1 92 203 SER A C 1
ATOM 1509 O O . SER A 1 203 ? -16 3.605 11.719 1 92 203 SER A O 1
ATOM 1511 N N . CYS A 1 204 ? -16.203 2.152 13.383 1 84.19 204 CYS A N 1
ATOM 1512 C CA . CYS A 1 204 ? -15.625 1.008 12.688 1 84.19 204 CYS A CA 1
ATOM 1513 C C . CYS A 1 204 ? -16.422 0.667 11.438 1 84.19 204 CYS A C 1
ATOM 1515 O O . CYS A 1 204 ? -15.875 0.147 10.461 1 84.19 204 CYS A O 1
ATOM 1517 N N . GLY A 1 205 ? -17.641 0.958 11.32 1 80.75 205 GLY A N 1
ATOM 1518 C CA . GLY A 1 205 ? -18.453 0.617 10.172 1 80.75 205 GLY A CA 1
ATOM 1519 C C . GLY A 1 205 ? -18.656 1.773 9.203 1 80.75 205 GLY A C 1
ATOM 1520 O O . GLY A 1 205 ? -19.375 1.655 8.219 1 80.75 205 GLY A O 1
ATOM 1521 N N . SER A 1 206 ? -17.875 2.752 9.438 1 87.12 206 SER A N 1
ATOM 1522 C CA . SER A 1 206 ? -18.062 3.951 8.625 1 87.12 206 SER A CA 1
ATOM 1523 C C . SER A 1 206 ? -17.406 3.791 7.254 1 87.12 206 SER A C 1
ATOM 1525 O O . SER A 1 206 ? -16.359 3.164 7.125 1 87.12 206 SER A O 1
ATOM 1527 N N . THR A 1 207 ? -17.906 4.414 6.188 1 85.56 207 THR A N 1
ATOM 1528 C CA . THR A 1 207 ? -17.344 4.426 4.844 1 85.56 207 THR A CA 1
ATOM 1529 C C . THR A 1 207 ? -16.203 5.441 4.742 1 85.56 207 THR A C 1
ATOM 1531 O O . THR A 1 207 ? -15.484 5.473 3.742 1 85.56 207 THR A O 1
ATOM 1534 N N . ASP A 1 208 ? -16.031 6.148 5.883 1 88.81 208 ASP A N 1
ATOM 1535 C CA . ASP A 1 208 ? -15.016 7.195 5.863 1 88.81 208 ASP A CA 1
ATOM 1536 C C . ASP A 1 208 ? -13.703 6.691 6.461 1 88.81 208 ASP A C 1
ATOM 1538 O O . ASP A 1 208 ? -12.719 7.434 6.523 1 88.81 208 ASP A O 1
ATOM 1542 N N . LEU A 1 209 ? -13.719 5.477 6.832 1 90.56 209 LEU A N 1
ATOM 1543 C CA . LEU A 1 209 ? -12.5 4.898 7.383 1 90.56 209 LEU A CA 1
ATOM 1544 C C . LEU A 1 209 ? -11.406 4.836 6.324 1 90.56 209 LEU A C 1
ATOM 1546 O O . LEU A 1 209 ? -11.648 4.402 5.195 1 90.56 209 LEU A O 1
ATOM 1550 N N . ALA A 1 210 ? -10.234 5.355 6.695 1 91.75 210 ALA A N 1
ATOM 1551 C CA . ALA A 1 210 ? -9.055 5.117 5.867 1 91.75 210 ALA A CA 1
ATOM 1552 C C . ALA A 1 210 ? -8.5 3.719 6.098 1 91.75 210 ALA A C 1
ATOM 1554 O O . ALA A 1 210 ? -8.719 3.119 7.156 1 91.75 210 ALA A O 1
ATOM 1555 N N . PRO A 1 211 ? -7.832 3.213 4.98 1 85.06 211 PRO A N 1
ATOM 1556 C CA . PRO A 1 211 ? -7.094 1.983 5.281 1 85.06 211 PRO A CA 1
ATOM 1557 C C . PRO A 1 211 ? -6.148 2.139 6.469 1 85.06 211 PRO A C 1
ATOM 1559 O O . PRO A 1 211 ? -5.535 3.195 6.645 1 85.06 211 PRO A O 1
ATOM 1562 N N . THR A 1 212 ? -6.078 1.136 7.285 1 83.31 212 THR A N 1
ATOM 1563 C CA . THR A 1 212 ? -5.23 1.169 8.477 1 83.31 212 THR A CA 1
ATOM 1564 C C . THR A 1 212 ? -3.807 1.577 8.117 1 83.31 212 THR A C 1
ATOM 1566 O O . THR A 1 212 ? -3.232 1.061 7.152 1 83.31 212 THR A O 1
ATOM 1569 N N . GLY A 1 213 ? -3.27 2.498 8.883 1 86.25 213 GLY A N 1
ATOM 1570 C CA . GLY A 1 213 ? -1.89 2.92 8.703 1 86.25 213 GLY A CA 1
ATOM 1571 C C . GLY A 1 213 ? -1.748 4.145 7.82 1 86.25 213 GLY A C 1
ATOM 1572 O O . GLY A 1 213 ? -0.69 4.777 7.789 1 86.25 213 GLY A O 1
ATOM 1573 N N . CYS A 1 214 ? -2.783 4.504 7.098 1 91.94 214 CYS A N 1
ATOM 1574 C CA . CYS A 1 214 ? -2.715 5.664 6.215 1 91.94 214 CYS A CA 1
ATOM 1575 C C . CYS A 1 214 ? -2.898 6.957 6.996 1 91.94 214 CYS A C 1
ATOM 1577 O O . CYS A 1 214 ? -3.881 7.113 7.727 1 91.94 214 CYS A O 1
ATOM 1579 N N . THR A 1 215 ? -1.98 7.816 6.82 1 96 215 THR A N 1
ATOM 1580 C CA . THR A 1 215 ? -2.014 9.109 7.5 1 96 215 THR A CA 1
ATOM 1581 C C . THR A 1 215 ? -2.873 10.102 6.727 1 96 215 THR A C 1
ATOM 1583 O O . THR A 1 215 ? -3.502 10.984 7.324 1 96 215 THR A O 1
ATOM 1586 N N . GLN A 1 216 ? -2.869 9.977 5.496 1 97.62 216 GLN A N 1
ATOM 1587 C CA . GLN A 1 216 ? -3.746 10.727 4.605 1 97.62 216 GLN A CA 1
ATOM 1588 C C . GLN A 1 216 ? -4.551 9.797 3.705 1 97.62 216 GLN A C 1
ATOM 1590 O O . GLN A 1 216 ? -4.074 8.719 3.334 1 97.62 216 GLN A O 1
ATOM 1595 N N . TYR A 1 217 ? -5.809 10.266 3.484 1 97.56 217 TYR A N 1
ATOM 1596 C CA . TYR A 1 217 ? -6.699 9.422 2.693 1 97.56 217 TYR A CA 1
ATOM 1597 C C . TYR A 1 217 ? -7.602 10.266 1.802 1 97.56 217 TYR A C 1
ATOM 1599 O O . TYR A 1 217 ? -8.383 11.086 2.293 1 97.56 217 TYR A O 1
ATOM 1607 N N . TYR A 1 218 ? -7.461 10.016 0.464 1 98.12 218 TYR A N 1
ATOM 1608 C CA . TYR A 1 218 ? -8.234 10.75 -0.532 1 98.12 218 TYR A CA 1
ATOM 1609 C C . TYR A 1 218 ? -9.281 9.859 -1.18 1 98.12 218 TYR A C 1
ATOM 1611 O O . TYR A 1 218 ? -8.969 8.758 -1.635 1 98.12 218 TYR A O 1
ATOM 1619 N N . LYS A 1 219 ? -10.531 10.344 -1.258 1 95.38 219 LYS A N 1
ATOM 1620 C CA . LYS A 1 219 ? -11.633 9.469 -1.63 1 95.38 219 LYS A CA 1
ATOM 1621 C C . LYS A 1 219 ? -12.195 9.836 -3 1 95.38 219 LYS A C 1
ATOM 1623 O O . LYS A 1 219 ? -12.984 9.094 -3.576 1 95.38 219 LYS A O 1
ATOM 1628 N N . SER A 1 220 ? -11.758 10.969 -3.604 1 96.44 220 SER A N 1
ATOM 1629 C CA . SER A 1 220 ? -12.219 11.422 -4.91 1 96.44 220 SER A CA 1
ATOM 1630 C C . SER A 1 220 ? -11.43 10.758 -6.035 1 96.44 220 SER A C 1
ATOM 1632 O O . SER A 1 220 ? -10.289 10.352 -5.84 1 96.44 220 SER A O 1
ATOM 1634 N N . PRO A 1 221 ? -12.023 10.672 -7.242 1 95.75 221 PRO A N 1
ATOM 1635 C CA . PRO A 1 221 ? -11.32 10.047 -8.367 1 95.75 221 PRO A CA 1
ATOM 1636 C C . PRO A 1 221 ? -10.109 10.859 -8.836 1 95.75 221 PRO A C 1
ATOM 1638 O O . PRO A 1 221 ? -9.281 10.352 -9.594 1 95.75 221 PRO A O 1
ATOM 1641 N N . SER A 1 222 ? -10.148 12.102 -8.547 1 98 222 SER A N 1
ATOM 1642 C CA . SER A 1 222 ? -8.992 12.953 -8.812 1 98 222 SER A CA 1
ATOM 1643 C C . SER A 1 222 ? -8.789 13.977 -7.699 1 98 222 SER A C 1
ATOM 1645 O O . SER A 1 222 ? -9.711 14.258 -6.93 1 98 222 SER A O 1
ATOM 1647 N N . GLY A 1 223 ? -7.562 14.422 -7.547 1 98 223 GLY A N 1
ATOM 1648 C CA . GLY A 1 223 ? -7.285 15.406 -6.512 1 98 223 GLY A CA 1
ATOM 1649 C C . GLY A 1 223 ? -5.82 15.781 -6.426 1 98 223 GLY A C 1
ATOM 1650 O O . GLY A 1 223 ? -5.055 15.547 -7.363 1 98 223 GLY A O 1
ATOM 1651 N N . GLN A 1 224 ? -5.508 16.547 -5.348 1 98.31 224 GLN A N 1
ATOM 1652 C CA . GLN A 1 224 ? -4.152 17.031 -5.078 1 98.31 224 GLN A CA 1
ATOM 1653 C C . GLN A 1 224 ? -3.654 16.516 -3.729 1 98.31 224 GLN A C 1
ATOM 1655 O O . GLN A 1 224 ? -4.414 16.469 -2.758 1 98.31 224 GLN A O 1
ATOM 1660 N N . VAL A 1 225 ? -2.439 16.109 -3.725 1 98.5 225 VAL A N 1
ATOM 1661 C CA . VAL A 1 225 ? -1.787 15.633 -2.51 1 98.5 225 VAL A CA 1
ATOM 1662 C C . VAL A 1 225 ? -0.554 16.484 -2.217 1 98.5 225 VAL A C 1
ATOM 1664 O O . VAL A 1 225 ? 0.298 16.672 -3.088 1 98.5 225 VAL A O 1
ATOM 1667 N N . LYS A 1 226 ? -0.413 16.953 -1.038 1 98.44 226 LYS A N 1
ATOM 1668 C CA . LYS A 1 226 ? 0.765 17.703 -0.6 1 98.44 226 LYS A CA 1
ATOM 1669 C C . LYS A 1 226 ? 1.414 17.031 0.612 1 98.44 226 LYS A C 1
ATOM 1671 O O . LYS A 1 226 ? 0.719 16.531 1.494 1 98.44 226 LYS A O 1
ATOM 1676 N N . SER A 1 227 ? 2.711 17.047 0.568 1 98.62 227 SER A N 1
ATOM 1677 C CA . SER A 1 227 ? 3.383 16.688 1.816 1 98.62 227 SER A CA 1
ATOM 1678 C C . SER A 1 227 ? 3.08 17.719 2.908 1 98.62 227 SER A C 1
ATOM 1680 O O . SER A 1 227 ? 2.725 18.859 2.613 1 98.62 227 SER A O 1
ATOM 1682 N N . PHE A 1 228 ? 3.174 17.312 4.129 1 98.56 228 PHE A N 1
ATOM 1683 C CA . PHE A 1 228 ? 2.973 18.25 5.223 1 98.56 228 PHE A CA 1
ATOM 1684 C C . PHE A 1 228 ? 4 19.375 5.164 1 98.56 228 PHE A C 1
ATOM 1686 O O . PHE A 1 228 ? 5.176 19.141 4.871 1 98.56 228 PHE A O 1
ATOM 1693 N N . ASN A 1 229 ? 3.543 20.594 5.355 1 98.56 229 ASN A N 1
ATOM 1694 C CA . ASN A 1 229 ? 4.344 21.812 5.402 1 98.56 229 ASN A CA 1
ATOM 1695 C C . ASN A 1 229 ? 4.852 22.203 4.016 1 98.56 229 ASN A C 1
ATOM 1697 O O . ASN A 1 229 ? 5.777 23.016 3.895 1 98.56 229 ASN A O 1
ATOM 1701 N N . TYR A 1 230 ? 4.363 21.641 2.982 1 98.56 230 TYR A N 1
ATOM 1702 C CA . TYR A 1 230 ? 4.754 22.047 1.639 1 98.56 230 TYR A CA 1
ATOM 1703 C C . TYR A 1 230 ? 4.391 23.516 1.389 1 98.56 230 TYR A C 1
ATOM 1705 O O . TYR A 1 230 ? 3.314 23.969 1.779 1 98.56 230 TYR A O 1
ATOM 1713 N N . HIS A 1 231 ? 5.207 24.156 0.754 1 97.44 231 HIS A N 1
ATOM 1714 C CA . HIS A 1 231 ? 5 25.5 0.243 1 97.44 231 HIS A CA 1
ATOM 1715 C C . HIS A 1 231 ? 5.977 25.828 -0.88 1 97.44 231 HIS A C 1
ATOM 1717 O O . HIS A 1 231 ? 7.098 25.312 -0.899 1 97.44 231 HIS A O 1
ATOM 1723 N N . THR A 1 232 ? 5.621 26.703 -1.805 1 95.81 232 THR A N 1
ATOM 1724 C CA . THR A 1 232 ? 6.488 27.062 -2.924 1 95.81 232 THR A CA 1
ATOM 1725 C C . THR A 1 232 ? 7.633 27.953 -2.459 1 95.81 232 THR A C 1
ATOM 1727 O O . THR A 1 232 ? 8.711 27.953 -3.055 1 95.81 232 THR A O 1
ATOM 1730 N N . LEU A 1 233 ? 7.41 28.625 -1.374 1 95.5 233 LEU A N 1
ATOM 1731 C CA . LEU A 1 233 ? 8.438 29.516 -0.848 1 95.5 233 LEU A CA 1
ATOM 1732 C C . LEU A 1 233 ? 9.445 28.75 -0.002 1 95.5 233 LEU A C 1
ATOM 1734 O O . LEU A 1 233 ? 9.102 27.734 0.608 1 95.5 233 LEU A O 1
ATOM 1738 N N . ALA A 1 234 ? 10.625 29.266 0.103 1 96.12 234 ALA A N 1
ATOM 1739 C CA . ALA A 1 234 ? 11.703 28.641 0.87 1 96.12 234 ALA A CA 1
ATOM 1740 C C . ALA A 1 234 ? 11.43 28.719 2.367 1 96.12 234 ALA A C 1
ATOM 1742 O O . ALA A 1 234 ? 10.68 29.594 2.822 1 96.12 234 ALA A O 1
ATOM 1743 N N . SER A 1 235 ? 12.047 27.734 3.039 1 96.44 235 SER A N 1
ATOM 1744 C CA . SER A 1 235 ? 12.008 27.797 4.496 1 96.44 235 SER A CA 1
ATOM 1745 C C . SER A 1 235 ? 12.648 29.094 5.012 1 96.44 235 SER A C 1
ATOM 1747 O O . SER A 1 235 ? 13.602 29.594 4.418 1 96.44 235 SER A O 1
ATOM 1749 N N . SER A 1 236 ? 12.094 29.594 6.105 1 95.81 236 SER A N 1
ATOM 1750 C CA . SER A 1 236 ? 12.703 30.75 6.754 1 95.81 236 SER A CA 1
ATOM 1751 C C . SER A 1 236 ? 13.852 30.328 7.668 1 95.81 236 SER A C 1
ATOM 1753 O O . SER A 1 236 ? 14.586 31.172 8.188 1 95.81 236 SER A O 1
ATOM 1755 N N . ARG A 1 237 ? 13.977 29.031 7.836 1 96.81 237 ARG A N 1
ATOM 1756 C CA . ARG A 1 237 ? 15.008 28.484 8.727 1 96.81 237 ARG A CA 1
ATOM 1757 C C . ARG A 1 237 ? 16.312 28.25 7.973 1 96.81 237 ARG A C 1
ATOM 1759 O O . ARG A 1 237 ? 16.297 27.891 6.793 1 96.81 237 ARG A O 1
ATOM 1766 N N . THR A 1 238 ? 17.422 28.422 8.688 1 97.06 238 THR A N 1
ATOM 1767 C CA . THR A 1 238 ? 18.734 28.156 8.117 1 97.06 238 THR A CA 1
ATOM 1768 C C . THR A 1 238 ? 19.516 27.188 8.992 1 97.06 238 THR A C 1
ATOM 1770 O O . THR A 1 238 ? 19.281 27.094 10.195 1 97.06 238 THR A O 1
ATOM 1773 N N . HIS A 1 239 ? 20.391 26.469 8.336 1 96 239 HIS A N 1
ATOM 1774 C CA . HIS A 1 239 ? 21.328 25.641 9.094 1 96 239 HIS A CA 1
ATOM 1775 C C . HIS A 1 239 ? 22.297 26.5 9.898 1 96 239 HIS A C 1
ATOM 1777 O O . HIS A 1 239 ? 23.016 27.312 9.328 1 96 239 HIS A O 1
ATOM 1783 N N . PRO A 1 240 ? 22.375 26.25 11.133 1 93.44 240 PRO A N 1
ATOM 1784 C CA . PRO A 1 240 ? 23.172 27.156 11.969 1 93.44 240 PRO A CA 1
ATOM 1785 C C . PRO A 1 240 ? 24.656 27.109 11.633 1 93.44 240 PRO A C 1
ATOM 1787 O O . PRO A 1 240 ? 25.359 28.109 11.766 1 93.44 240 PRO A O 1
ATOM 1790 N N . SER A 1 241 ? 25.172 25.984 11.211 1 93.88 241 SER A N 1
ATOM 1791 C CA . SER A 1 241 ? 26.609 25.812 10.992 1 93.88 241 SER A CA 1
ATOM 1792 C C . SER A 1 241 ? 27.031 26.359 9.633 1 93.88 241 SER A C 1
ATOM 1794 O O . SER A 1 241 ? 28.172 26.781 9.453 1 93.88 241 SER A O 1
ATOM 1796 N N . THR A 1 242 ? 26.141 26.391 8.648 1 94.62 242 THR A N 1
ATOM 1797 C CA . THR A 1 242 ? 26.547 26.703 7.281 1 94.62 242 THR A CA 1
ATOM 1798 C C . THR A 1 242 ? 25.828 27.953 6.777 1 94.62 242 THR A C 1
ATOM 1800 O O . THR A 1 242 ? 26.266 28.578 5.812 1 94.62 242 THR A O 1
ATOM 1803 N N . GLY A 1 243 ? 24.703 28.234 7.41 1 95.31 243 GLY A N 1
ATOM 1804 C CA . GLY A 1 243 ? 23.875 29.344 6.945 1 95.31 243 GLY A CA 1
ATOM 1805 C C . GLY A 1 243 ? 23.031 29 5.738 1 95.31 243 GLY A C 1
ATOM 1806 O O . GLY A 1 243 ? 22.25 29.828 5.258 1 95.31 243 GLY A O 1
ATOM 1807 N N . LEU A 1 244 ? 23.094 27.812 5.293 1 96.38 244 LEU A N 1
ATOM 1808 C CA . LEU A 1 244 ? 22.328 27.375 4.133 1 96.38 244 LEU A CA 1
ATOM 1809 C C . LEU A 1 244 ? 20.844 27.25 4.488 1 96.38 244 LEU A C 1
ATOM 1811 O O . LEU A 1 244 ? 20.5 26.953 5.637 1 96.38 244 LEU A O 1
ATOM 1815 N N . THR A 1 245 ? 19.953 27.469 3.449 1 96.94 245 THR A N 1
ATOM 1816 C CA . THR A 1 245 ? 18.516 27.359 3.633 1 96.94 245 THR A CA 1
ATOM 1817 C C . THR A 1 245 ? 18.141 25.953 4.074 1 96.94 245 THR A C 1
ATOM 1819 O O . THR A 1 245 ? 18.656 24.969 3.543 1 96.94 245 THR A O 1
ATOM 1822 N N . GLY A 1 246 ? 17.234 25.828 5.066 1 97.38 246 GLY A N 1
ATOM 1823 C CA . GLY A 1 246 ? 16.734 24.531 5.527 1 97.38 246 GLY A CA 1
ATOM 1824 C C . GLY A 1 246 ? 15.656 23.953 4.633 1 97.38 246 GLY A C 1
ATOM 1825 O O . GLY A 1 246 ? 15.367 24.5 3.568 1 97.38 246 GLY A O 1
ATOM 1826 N N . THR A 1 247 ? 15.148 22.844 5.059 1 97.62 247 THR A N 1
ATOM 1827 C CA . THR A 1 247 ? 14.141 22.141 4.277 1 97.62 247 THR A CA 1
ATOM 1828 C C . THR A 1 247 ? 12.742 22.438 4.816 1 97.62 247 THR A C 1
ATOM 1830 O O . THR A 1 247 ? 12.57 22.703 6.012 1 97.62 247 THR A O 1
ATOM 1833 N N . ARG A 1 248 ? 11.711 22.453 3.896 1 97.56 248 ARG A N 1
ATOM 1834 C CA . ARG A 1 248 ? 10.305 22.422 4.297 1 97.56 248 ARG A CA 1
ATOM 1835 C C . ARG A 1 248 ? 9.797 20.984 4.41 1 97.56 248 ARG A C 1
ATOM 1837 O O . ARG A 1 248 ? 8.758 20.734 5.027 1 97.56 248 ARG A O 1
ATOM 1844 N N . HIS A 1 249 ? 10.492 20.047 3.762 1 96.94 249 HIS A N 1
ATOM 1845 C CA . HIS A 1 249 ? 10.125 18.625 3.773 1 96.94 249 HIS A CA 1
ATOM 1846 C C . HIS A 1 249 ? 10.25 18.031 5.172 1 96.94 249 HIS A C 1
ATOM 1848 O O . HIS A 1 249 ? 11.359 17.828 5.664 1 96.94 249 HIS A O 1
ATOM 1854 N N . LEU A 1 250 ? 9.039 17.828 5.797 1 97.5 250 LEU A N 1
ATOM 1855 C CA . LEU A 1 250 ? 9.078 17.234 7.125 1 97.5 250 LEU A CA 1
ATOM 1856 C C . LEU A 1 250 ? 9.742 15.867 7.086 1 97.5 250 LEU A C 1
ATOM 1858 O O . LEU A 1 250 ? 9.445 15.047 6.211 1 97.5 250 LEU A O 1
ATOM 1862 N N . GLN A 1 251 ? 10.648 15.695 8.023 1 96.69 251 GLN A N 1
ATOM 1863 C CA . GLN A 1 251 ? 11.367 14.43 8.078 1 96.69 251 GLN A CA 1
ATOM 1864 C C . GLN A 1 251 ? 10.602 13.398 8.898 1 96.69 251 GLN A C 1
ATOM 1866 O O . GLN A 1 251 ? 11.07 12.969 9.961 1 96.69 251 GLN A O 1
ATOM 1871 N N . GLU A 1 252 ? 9.43 13.055 8.383 1 95.56 252 GLU A N 1
ATOM 1872 C CA . GLU A 1 252 ? 8.539 12.039 8.938 1 95.56 252 GLU A CA 1
ATOM 1873 C C . GLU A 1 252 ? 8.164 11 7.887 1 95.56 252 GLU A C 1
ATOM 1875 O O . GLU A 1 252 ? 8.008 11.32 6.707 1 95.56 252 GLU A O 1
ATOM 1880 N N . THR A 1 253 ? 8.094 9.781 8.344 1 94.88 253 THR A N 1
ATOM 1881 C CA . THR A 1 253 ? 7.633 8.695 7.484 1 94.88 253 THR A CA 1
ATOM 1882 C C . THR A 1 253 ? 6.141 8.445 7.684 1 94.88 253 THR A C 1
ATOM 1884 O O . THR A 1 253 ? 5.664 8.375 8.812 1 94.88 253 THR A O 1
ATOM 1887 N N . TYR A 1 254 ? 5.418 8.375 6.625 1 95.31 254 TYR A N 1
ATOM 1888 C CA . TYR A 1 254 ? 3.979 8.133 6.695 1 95.31 254 TYR A CA 1
ATOM 1889 C C . TYR A 1 254 ? 3.438 7.652 5.355 1 95.31 254 TYR A C 1
ATOM 1891 O O . TYR A 1 254 ? 4.172 7.598 4.367 1 95.31 254 TYR A O 1
ATOM 1899 N N . ARG A 1 255 ? 2.148 7.309 5.352 1 95.31 255 ARG A N 1
ATOM 1900 C CA . ARG A 1 255 ? 1.549 6.719 4.16 1 95.31 255 ARG A CA 1
ATOM 1901 C C . ARG A 1 255 ? 0.338 7.523 3.701 1 95.31 255 ARG A C 1
ATOM 1903 O O . ARG A 1 255 ? -0.463 7.973 4.523 1 95.31 255 ARG A O 1
ATOM 1910 N N . ILE A 1 256 ? 0.202 7.605 2.418 1 97.69 256 ILE A N 1
ATOM 1911 C CA . ILE A 1 256 ? -0.901 8.281 1.742 1 97.69 256 ILE A CA 1
ATOM 1912 C C . ILE A 1 256 ? -1.688 7.273 0.907 1 97.69 256 ILE A C 1
ATOM 1914 O O . ILE A 1 256 ? -1.116 6.562 0.078 1 97.69 256 ILE A O 1
ATOM 1918 N N . CYS A 1 257 ? -3.029 7.301 1.129 1 95.81 257 CYS A N 1
ATOM 1919 C CA . CYS A 1 257 ? -3.855 6.324 0.424 1 95.81 257 CYS A CA 1
ATOM 1920 C C . CYS A 1 257 ? -4.906 7.02 -0.435 1 95.81 257 CYS A C 1
ATOM 1922 O O . CYS A 1 257 ? -5.387 8.094 -0.083 1 95.81 257 CYS A O 1
ATOM 1924 N N . VAL A 1 258 ? -5.168 6.434 -1.546 1 96.25 258 VAL A N 1
ATOM 1925 C CA . VAL A 1 258 ? -6.262 6.828 -2.426 1 96.25 258 VAL A CA 1
ATOM 1926 C C . VAL A 1 258 ? -7.293 5.703 -2.506 1 96.25 258 VAL A C 1
ATOM 1928 O O . VAL A 1 258 ? -6.934 4.539 -2.703 1 96.25 258 VAL A O 1
ATOM 1931 N N . ARG A 1 259 ? -8.492 6.105 -2.391 1 92.44 259 ARG A N 1
ATOM 1932 C CA . ARG A 1 259 ? -9.555 5.105 -2.412 1 92.44 259 ARG A CA 1
ATOM 1933 C C . ARG A 1 259 ? -9.711 4.504 -3.805 1 92.44 259 ARG A C 1
ATOM 1935 O O . ARG A 1 259 ? -9.898 5.227 -4.785 1 92.44 259 ARG A O 1
ATOM 1942 N N . GLN A 1 260 ? -9.617 3.217 -3.811 1 84.31 260 GLN A N 1
ATOM 1943 C CA . GLN A 1 260 ? -9.898 2.521 -5.062 1 84.31 260 GLN A CA 1
ATOM 1944 C C . GLN A 1 260 ? -11.391 2.521 -5.371 1 84.31 260 GLN A C 1
ATOM 1946 O O . GLN A 1 260 ? -12.219 2.336 -4.473 1 84.31 260 GLN A O 1
ATOM 1951 N N . GLN A 1 261 ? -11.766 2.818 -6.609 1 82.69 261 GLN A N 1
ATOM 1952 C CA . GLN A 1 261 ? -13.148 2.803 -7.066 1 82.69 261 GLN A CA 1
ATOM 1953 C C . GLN A 1 261 ? -13.367 1.733 -8.133 1 82.69 261 GLN A C 1
ATOM 1955 O O . GLN A 1 261 ? -12.469 1.456 -8.93 1 82.69 261 GLN A O 1
ATOM 1960 N N . SER A 1 262 ? -14.586 1.239 -8.039 1 74.12 262 SER A N 1
ATOM 1961 C CA . SER A 1 262 ? -14.922 0.216 -9.023 1 74.12 262 SER A CA 1
ATOM 1962 C C . SER A 1 262 ? -14.688 0.722 -10.445 1 74.12 262 SER A C 1
ATOM 1964 O O . SER A 1 262 ? -15.039 1.859 -10.766 1 74.12 262 SER A O 1
ATOM 1966 N N . GLY A 1 263 ? -14.055 -0.091 -11.211 1 74.81 263 GLY A N 1
ATOM 1967 C CA . GLY A 1 263 ? -13.828 0.243 -12.609 1 74.81 263 GLY A CA 1
ATOM 1968 C C . GLY A 1 263 ? -12.523 0.978 -12.836 1 74.81 263 GLY A C 1
ATOM 1969 O O . GLY A 1 263 ? -12.125 1.208 -13.984 1 74.81 263 GLY A O 1
ATOM 1970 N N . TYR A 1 264 ? -11.898 1.384 -11.781 1 84.56 264 TYR A N 1
ATOM 1971 C CA . TYR A 1 264 ? -10.602 2.047 -11.898 1 84.56 264 TYR A CA 1
ATOM 1972 C C . TYR A 1 264 ? -9.484 1.136 -11.422 1 84.56 264 TYR A C 1
ATOM 1974 O O . TYR A 1 264 ? -9.562 0.559 -10.336 1 84.56 264 TYR A O 1
ATOM 1982 N N . CYS A 1 265 ? -8.344 1.04 -12.203 1 82.81 265 CYS A N 1
ATOM 1983 C CA . CYS A 1 265 ? -7.34 0.038 -11.875 1 82.81 265 CYS A CA 1
ATOM 1984 C C . CYS A 1 265 ? -5.965 0.676 -11.719 1 82.81 265 CYS A C 1
ATOM 1986 O O . CYS A 1 265 ? -5.016 0.021 -11.281 1 82.81 265 CYS A O 1
ATOM 1988 N N . ASN A 1 266 ? -5.91 1.939 -12.094 1 89.94 266 ASN A N 1
ATOM 1989 C CA . ASN A 1 266 ? -4.625 2.623 -12 1 89.94 266 ASN A CA 1
ATOM 1990 C C . ASN A 1 266 ? -4.777 4.031 -11.438 1 89.94 266 ASN A C 1
ATOM 1992 O O . ASN A 1 266 ? -5.863 4.613 -11.5 1 89.94 266 ASN A O 1
ATOM 1996 N N . VAL A 1 267 ? -3.744 4.531 -10.883 1 95.31 267 VAL A N 1
ATOM 1997 C CA . VAL A 1 267 ? -3.631 5.93 -10.477 1 95.31 267 VAL A CA 1
ATOM 1998 C C . VAL A 1 267 ? -2.535 6.617 -11.289 1 95.31 267 VAL A C 1
ATOM 2000 O O . VAL A 1 267 ? -1.405 6.125 -11.359 1 95.31 267 VAL A O 1
ATOM 2003 N N . LYS A 1 268 ? -2.816 7.664 -11.922 1 96.88 268 LYS A N 1
ATOM 2004 C CA . LYS A 1 268 ? -1.838 8.492 -12.617 1 96.88 268 LYS A CA 1
ATOM 2005 C C . LYS A 1 268 ? -1.387 9.664 -11.75 1 96.88 268 LYS A C 1
ATOM 2007 O O . LYS A 1 268 ? -2.207 10.484 -11.328 1 96.88 268 LYS A O 1
ATOM 2012 N N . TRP A 1 269 ? -0.15 9.758 -11.492 1 97.88 269 TRP A N 1
ATOM 2013 C CA . TRP A 1 269 ? 0.44 10.805 -10.672 1 97.88 269 TRP A CA 1
ATOM 2014 C C . TRP A 1 269 ? 1.222 11.797 -11.531 1 97.88 269 TRP A C 1
ATOM 2016 O O . TRP A 1 269 ? 1.981 11.398 -12.414 1 97.88 269 TRP A O 1
ATOM 2026 N N . THR A 1 270 ? 1.114 13.039 -11.273 1 97.69 270 THR A N 1
ATOM 2027 C CA . THR A 1 270 ? 1.889 14.109 -11.898 1 97.69 270 THR A CA 1
ATOM 2028 C C . THR A 1 270 ? 2.25 15.18 -10.883 1 97.69 270 THR A C 1
ATOM 2030 O O . THR A 1 270 ? 1.54 15.375 -9.891 1 97.69 270 THR A O 1
ATOM 2033 N N . ALA A 1 271 ? 3.4 15.797 -11.117 1 97.75 271 ALA A N 1
ATOM 2034 C CA . ALA A 1 271 ? 3.723 16.969 -10.312 1 97.75 271 ALA A CA 1
ATOM 2035 C C . ALA A 1 271 ? 2.805 18.141 -10.648 1 97.75 271 ALA A C 1
ATOM 2037 O O . ALA A 1 271 ? 2.391 18.297 -11.805 1 97.75 271 ALA A O 1
ATOM 2038 N N . ALA A 1 272 ? 2.479 18.953 -9.578 1 97.62 272 ALA A N 1
ATOM 2039 C CA . ALA A 1 272 ? 1.663 20.141 -9.797 1 97.62 272 ALA A CA 1
ATOM 2040 C C . ALA A 1 272 ? 2.293 21.062 -10.844 1 97.62 272 ALA A C 1
ATOM 2042 O O . ALA A 1 272 ? 3.508 21.266 -10.836 1 97.62 272 ALA A O 1
ATOM 2043 N N . GLN A 1 273 ? 1.497 21.594 -11.719 1 94.44 273 GLN A N 1
ATOM 2044 C CA . GLN A 1 273 ? 1.978 22.438 -12.805 1 94.44 273 GLN A CA 1
ATOM 2045 C C . GLN A 1 273 ? 2.197 23.875 -12.336 1 94.44 273 GLN A C 1
ATOM 2047 O O . GLN A 1 273 ? 1.48 24.359 -11.461 1 94.44 273 GLN A O 1
ATOM 2052 N N . GLY A 1 274 ? 3.164 24.484 -12.938 1 93.56 274 GLY A N 1
ATOM 2053 C CA . GLY A 1 274 ? 3.426 25.875 -12.633 1 93.56 274 GLY A CA 1
ATOM 2054 C C . GLY A 1 274 ? 4.191 26.062 -11.336 1 93.56 274 GLY A C 1
ATOM 2055 O O . GLY A 1 274 ? 4.316 27.188 -10.844 1 93.56 274 GLY A O 1
ATOM 2056 N N . GLU A 1 275 ? 4.621 25.016 -10.711 1 94.69 275 GLU A N 1
ATOM 2057 C CA . GLU A 1 275 ? 5.418 25.047 -9.484 1 94.69 275 GLU A CA 1
ATOM 2058 C C . GLU A 1 275 ? 6.77 24.375 -9.68 1 94.69 275 GLU A C 1
ATOM 2060 O O . GLU A 1 275 ? 6.852 23.141 -9.734 1 94.69 275 GLU A O 1
ATOM 2065 N N . ASP A 1 276 ? 7.82 25.109 -9.625 1 91.25 276 ASP A N 1
ATOM 2066 C CA . ASP A 1 276 ? 9.156 24.594 -9.922 1 91.25 276 ASP A CA 1
ATOM 2067 C C . ASP A 1 276 ? 9.594 23.578 -8.867 1 91.25 276 ASP A C 1
ATOM 2069 O O . ASP A 1 276 ? 10.328 22.641 -9.18 1 91.25 276 ASP A O 1
ATOM 2073 N N . TYR A 1 277 ? 9.07 23.781 -7.609 1 95.81 277 TYR A N 1
ATOM 2074 C CA . TYR A 1 277 ? 9.531 22.953 -6.512 1 95.81 277 TYR A CA 1
ATOM 2075 C C . TYR A 1 277 ? 8.469 21.922 -6.121 1 95.81 277 TYR A C 1
ATOM 2077 O O . TYR A 1 277 ? 8.445 21.453 -4.98 1 95.81 277 TYR A O 1
ATOM 2085 N N . ALA A 1 278 ? 7.613 21.578 -7.121 1 97.81 278 ALA A N 1
ATOM 2086 C CA . ALA A 1 278 ? 6.457 20.734 -6.832 1 97.81 278 ALA A CA 1
ATOM 2087 C C . ALA A 1 278 ? 6.898 19.359 -6.328 1 97.81 278 ALA A C 1
ATOM 2089 O O . ALA A 1 278 ? 6.109 18.625 -5.715 1 97.81 278 ALA A O 1
ATOM 2090 N N . PHE A 1 279 ? 8.125 19.031 -6.609 1 98.38 279 PHE A N 1
ATOM 2091 C CA . PHE A 1 279 ? 8.695 17.797 -6.105 1 98.38 279 PHE A CA 1
ATOM 2092 C C . PHE A 1 279 ? 10.188 17.953 -5.836 1 98.38 279 PHE A C 1
ATOM 2094 O O . PHE A 1 279 ? 11 17.953 -6.766 1 98.38 279 PHE A O 1
ATOM 2101 N N . THR A 1 280 ? 10.539 18.031 -4.586 1 98.19 280 THR A N 1
ATOM 2102 C CA . THR A 1 280 ? 11.93 18.109 -4.168 1 98.19 280 THR A CA 1
ATOM 2103 C C . THR A 1 280 ? 12.141 17.406 -2.832 1 98.19 280 THR A C 1
ATOM 2105 O O . THR A 1 280 ? 11.758 17.922 -1.78 1 98.19 280 THR A O 1
ATOM 2108 N N . LEU A 1 281 ? 12.75 16.25 -2.914 1 97.81 281 LEU A N 1
ATOM 2109 C CA . LEU A 1 281 ? 12.984 15.445 -1.715 1 97.81 281 LEU A CA 1
ATOM 2110 C C . LEU A 1 281 ? 14.469 15.406 -1.369 1 97.81 281 LEU A C 1
ATOM 2112 O O . LEU A 1 281 ? 14.836 15.422 -0.192 1 97.81 281 LEU A O 1
ATOM 2116 N N . THR A 1 282 ? 15.227 15.297 -2.408 1 96.5 282 THR A N 1
ATOM 2117 C CA . THR A 1 282 ? 16.672 15.242 -2.238 1 96.5 282 THR A CA 1
ATOM 2118 C C . THR A 1 282 ? 17.359 16.25 -3.162 1 96.5 282 THR A C 1
ATOM 2120 O O . THR A 1 282 ? 16.703 17.031 -3.844 1 96.5 282 THR A O 1
ATOM 2123 N N . ASP A 1 283 ? 18.703 16.359 -3.162 1 94.5 283 ASP A N 1
ATOM 2124 C CA . ASP A 1 283 ? 19.562 17.219 -3.975 1 94.5 283 ASP A CA 1
ATOM 2125 C C . ASP A 1 283 ? 19.766 18.578 -3.311 1 94.5 283 ASP A C 1
ATOM 2127 O O . ASP A 1 283 ? 19.062 18.922 -2.369 1 94.5 283 ASP A O 1
ATOM 2131 N N . ASN A 1 284 ? 20.797 19.25 -3.734 1 94.38 284 ASN A N 1
ATOM 2132 C CA . ASN A 1 284 ? 21.156 20.578 -3.293 1 94.38 284 ASN A CA 1
ATOM 2133 C C . ASN A 1 284 ? 20.578 21.656 -4.219 1 94.38 284 ASN A C 1
ATOM 2135 O O . ASN A 1 284 ? 21.109 21.875 -5.316 1 94.38 284 ASN A O 1
ATOM 2139 N N . LEU A 1 285 ? 19.594 22.344 -3.719 1 94.75 285 LEU A N 1
ATOM 2140 C CA . LEU A 1 285 ? 18.891 23.297 -4.566 1 94.75 285 LEU A CA 1
ATOM 2141 C C . LEU A 1 285 ? 19.297 24.719 -4.23 1 94.75 285 LEU A C 1
ATOM 2143 O O . LEU A 1 285 ? 18.578 25.672 -4.539 1 94.75 285 LEU A O 1
ATOM 2147 N N . ASN A 1 286 ? 20.406 24.781 -3.521 1 92.25 286 ASN A N 1
ATOM 2148 C CA . ASN A 1 286 ? 21.031 26.094 -3.361 1 92.25 286 ASN A CA 1
ATOM 2149 C C . ASN A 1 286 ? 21.422 26.703 -4.707 1 92.25 286 ASN A C 1
ATOM 2151 O O . ASN A 1 286 ? 22.156 26.078 -5.477 1 92.25 286 ASN A O 1
ATOM 2155 N N . PRO A 1 287 ? 20.938 27.922 -4.98 1 86.62 287 PRO A N 1
ATOM 2156 C CA . PRO A 1 287 ? 21.25 28.547 -6.27 1 86.62 287 PRO A CA 1
ATOM 2157 C C . PRO A 1 287 ? 22.766 28.656 -6.508 1 86.62 287 PRO A C 1
ATOM 2159 O O . PRO A 1 287 ? 23.203 28.625 -7.656 1 86.62 287 PRO A O 1
ATOM 2162 N N . ASP A 1 288 ? 23.484 28.75 -5.527 1 86.31 288 ASP A N 1
ATOM 2163 C CA . ASP A 1 288 ? 24.938 28.891 -5.652 1 86.31 288 ASP A CA 1
ATOM 2164 C C . ASP A 1 288 ? 25.594 27.547 -6.016 1 86.31 288 ASP A C 1
ATOM 2166 O O . ASP A 1 288 ? 26.766 27.516 -6.41 1 86.31 288 ASP A O 1
ATOM 2170 N N . ASN A 1 289 ? 24.875 26.484 -5.855 1 82.12 289 ASN A N 1
ATOM 2171 C CA . ASN A 1 289 ? 25.375 25.156 -6.152 1 82.12 289 ASN A CA 1
ATOM 2172 C C . ASN A 1 289 ? 25.141 24.766 -7.609 1 82.12 289 ASN A C 1
ATOM 2174 O O . ASN A 1 289 ? 25.516 23.672 -8.039 1 82.12 289 ASN A O 1
ATOM 2178 N N . GLN A 1 290 ? 24.672 25.625 -8.367 1 82.56 290 GLN A N 1
ATOM 2179 C CA . GLN A 1 290 ? 24.344 25.328 -9.758 1 82.56 290 GLN A CA 1
ATOM 2180 C C . GLN A 1 290 ? 25.609 25.234 -10.617 1 82.56 290 GLN A C 1
ATOM 2182 O O . GLN A 1 290 ? 26.484 26.094 -10.539 1 82.56 290 GLN A O 1
ATOM 2187 N N . ILE A 1 291 ? 25.719 24.016 -11.266 1 80.62 291 ILE A N 1
ATOM 2188 C CA . ILE A 1 291 ? 26.781 23.828 -12.25 1 80.62 291 ILE A CA 1
ATOM 2189 C C . ILE A 1 291 ? 26.281 24.203 -13.641 1 80.62 291 ILE A C 1
ATOM 2191 O O . ILE A 1 291 ? 25.281 23.656 -14.117 1 80.62 291 ILE A O 1
ATOM 2195 N N . PRO A 1 292 ? 27.078 25.125 -14.297 1 83.81 292 PRO A N 1
ATOM 2196 C CA . PRO A 1 292 ? 26.625 25.531 -15.633 1 83.81 292 PRO A CA 1
ATOM 2197 C C . PRO A 1 292 ? 26.453 24.359 -16.578 1 83.81 292 PRO A C 1
ATOM 2199 O O . PRO A 1 292 ? 27.297 23.453 -16.625 1 83.81 292 PRO A O 1
ATOM 2202 N N . GLY A 1 293 ? 25.328 24.219 -17.25 1 81.81 293 GLY A N 1
ATOM 2203 C CA . GLY A 1 293 ? 25.062 23.172 -18.234 1 81.81 293 GLY A CA 1
ATOM 2204 C C . GLY A 1 293 ? 24.297 21.984 -17.672 1 81.81 293 GLY A C 1
ATOM 2205 O O . GLY A 1 293 ? 23.875 21.094 -18.406 1 81.81 293 GLY A O 1
ATOM 2206 N N . PHE A 1 294 ? 24.156 22.031 -16.312 1 81.31 294 PHE A N 1
ATOM 2207 C CA . PHE A 1 294 ? 23.438 20.922 -15.695 1 81.31 294 PHE A CA 1
ATOM 2208 C C . PHE A 1 294 ? 22.141 21.406 -15.055 1 81.31 294 PHE A C 1
ATOM 2210 O O . PHE A 1 294 ? 22.109 22.5 -14.469 1 81.31 294 PHE A O 1
ATOM 2217 N N . PRO A 1 295 ? 21.172 20.625 -15.281 1 83.88 295 PRO A N 1
ATOM 2218 C CA . PRO A 1 295 ? 19.906 21.047 -14.672 1 83.88 295 PRO A CA 1
ATOM 2219 C C . PRO A 1 295 ? 19.953 21.016 -13.148 1 83.88 295 PRO A C 1
ATOM 2221 O O . PRO A 1 295 ? 20.609 20.156 -12.555 1 83.88 295 PRO A O 1
ATOM 2224 N N . MET A 1 296 ? 19.266 21.953 -12.594 1 86.75 296 MET A N 1
ATOM 2225 C CA . MET A 1 296 ? 19.156 22.047 -11.141 1 86.75 296 MET A CA 1
ATOM 2226 C C . MET A 1 296 ? 18.297 20.922 -10.586 1 86.75 296 MET A C 1
ATOM 2228 O O . MET A 1 296 ? 18.594 20.359 -9.531 1 86.75 296 MET A O 1
ATOM 2232 N N . PHE A 1 297 ? 17.281 20.656 -11.336 1 90.69 297 PHE A N 1
ATOM 2233 C CA . PHE A 1 297 ? 16.312 19.641 -10.914 1 90.69 297 PHE A CA 1
ATOM 2234 C C . PHE A 1 297 ? 16.562 18.328 -11.641 1 90.69 297 PHE A C 1
ATOM 2236 O O . PHE A 1 297 ? 16.797 18.312 -12.852 1 90.69 297 PHE A O 1
ATOM 2243 N N . ASN A 1 298 ? 16.516 17.25 -10.867 1 92 298 ASN A N 1
ATOM 2244 C CA . ASN A 1 298 ? 16.766 15.922 -11.43 1 92 298 ASN A CA 1
ATOM 2245 C C . ASN A 1 298 ? 15.812 14.883 -10.852 1 92 298 ASN A C 1
ATOM 2247 O O . ASN A 1 298 ? 15.516 14.898 -9.656 1 92 298 ASN A O 1
ATOM 2251 N N . SER A 1 299 ? 15.359 14.023 -11.789 1 92.06 299 SER A N 1
ATOM 2252 C CA . SER A 1 299 ? 14.531 12.891 -11.383 1 92.06 299 SER A CA 1
ATOM 2253 C C . SER A 1 299 ? 15.359 11.625 -11.219 1 92.06 299 SER A C 1
ATOM 2255 O O . SER A 1 299 ? 16.266 11.367 -12.008 1 92.06 299 SER A O 1
ATOM 2257 N N . ALA A 1 300 ? 15.086 10.93 -10.156 1 91.12 300 ALA A N 1
ATOM 2258 C CA . ALA A 1 300 ? 15.711 9.625 -9.945 1 91.12 300 ALA A CA 1
ATOM 2259 C C . ALA A 1 300 ? 14.688 8.586 -9.492 1 91.12 300 ALA A C 1
ATOM 2261 O O . ALA A 1 300 ? 13.789 8.898 -8.711 1 91.12 300 ALA A O 1
ATOM 2262 N N . VAL A 1 301 ? 14.875 7.398 -10.094 1 91.69 301 VAL A N 1
ATOM 2263 C CA . VAL A 1 301 ? 13.945 6.32 -9.758 1 91.69 301 VAL A CA 1
ATOM 2264 C C . VAL A 1 301 ? 14.734 5.047 -9.453 1 91.69 301 VAL A C 1
ATOM 2266 O O . VAL A 1 301 ? 15.859 4.871 -9.93 1 91.69 301 VAL A O 1
ATOM 2269 N N . ASN A 1 302 ? 14.141 4.207 -8.625 1 91.31 302 ASN A N 1
ATOM 2270 C CA . ASN A 1 302 ? 14.664 2.881 -8.32 1 91.31 302 ASN A CA 1
ATOM 2271 C C . ASN A 1 302 ? 16.156 2.938 -7.965 1 91.31 302 ASN A C 1
ATOM 2273 O O . ASN A 1 302 ? 16.547 3.682 -7.066 1 91.31 302 ASN A O 1
ATOM 2277 N N . GLU A 1 303 ? 17.031 2.324 -8.719 1 86.5 303 GLU A N 1
ATOM 2278 C CA . GLU A 1 303 ? 18.453 2.195 -8.383 1 86.5 303 GLU A CA 1
ATOM 2279 C C . GLU A 1 303 ? 19.156 3.545 -8.453 1 86.5 303 GLU A C 1
ATOM 2281 O O . GLU A 1 303 ? 20.25 3.713 -7.883 1 86.5 303 GLU A O 1
ATOM 2286 N N . ASP A 1 304 ? 18.562 4.453 -9.133 1 89 304 ASP A N 1
ATOM 2287 C CA . ASP A 1 304 ? 19.188 5.758 -9.297 1 89 304 ASP A CA 1
ATOM 2288 C C . ASP A 1 304 ? 18.938 6.645 -8.086 1 89 304 ASP A C 1
ATOM 2290 O O . ASP A 1 304 ? 19.531 7.727 -7.969 1 89 304 ASP A O 1
ATOM 2294 N N . CYS A 1 305 ? 18.125 6.164 -7.172 1 89.81 305 CYS A N 1
ATOM 2295 C CA . CYS A 1 305 ? 17.812 6.953 -5.984 1 89.81 305 CYS A CA 1
ATOM 2296 C C . CYS A 1 305 ? 18.844 6.719 -4.887 1 89.81 305 CYS A C 1
ATOM 2298 O O . CYS A 1 305 ? 19.312 5.594 -4.695 1 89.81 305 CYS A O 1
ATOM 2300 N N . MET A 1 306 ? 18.969 7.938 -4.238 1 84.44 306 MET A N 1
ATOM 2301 C CA . MET A 1 306 ? 19.625 7.816 -2.938 1 84.44 306 MET A CA 1
ATOM 2302 C C . MET A 1 306 ? 18.609 7.539 -1.841 1 84.44 306 MET A C 1
ATOM 2304 O O . MET A 1 306 ? 17.594 8.234 -1.739 1 84.44 306 MET A O 1
ATOM 2308 N N . PHE A 1 307 ? 18.625 6.492 -1.218 1 85.75 307 PHE A N 1
ATOM 2309 C CA . PHE A 1 307 ? 17.609 5.988 -0.297 1 85.75 307 PHE A CA 1
ATOM 2310 C C . PHE A 1 307 ? 17.656 6.738 1.027 1 85.75 307 PHE A C 1
ATOM 2312 O O . PHE A 1 307 ? 17.672 6.125 2.096 1 85.75 307 PHE A O 1
ATOM 2319 N N . THR A 1 308 ? 17.75 8.148 0.892 1 92 308 THR A N 1
ATOM 2320 C CA . THR A 1 308 ? 17.656 8.984 2.084 1 92 308 THR A CA 1
ATOM 2321 C C . THR A 1 308 ? 16.234 9.484 2.283 1 92 308 THR A C 1
ATOM 2323 O O . THR A 1 308 ? 15.555 9.094 3.24 1 92 308 THR A O 1
ATOM 2326 N N . ASP A 1 309 ? 15.742 10.258 1.322 1 96.19 309 ASP A N 1
ATOM 2327 C CA . ASP A 1 309 ? 14.336 10.664 1.265 1 96.19 309 ASP A CA 1
ATOM 2328 C C . ASP A 1 309 ? 13.703 10.242 -0.058 1 96.19 309 ASP A C 1
ATOM 2330 O O . ASP A 1 309 ? 14.164 10.633 -1.13 1 96.19 309 ASP A O 1
ATOM 2334 N N . TYR A 1 310 ? 12.656 9.438 0.044 1 96.88 310 TYR A N 1
ATOM 2335 C CA . TYR A 1 310 ? 12.07 8.953 -1.202 1 96.88 310 TYR A CA 1
ATOM 2336 C C . TYR A 1 310 ? 10.625 8.531 -0.999 1 96.88 310 TYR A C 1
ATOM 2338 O O . TYR A 1 310 ? 10.172 8.367 0.136 1 96.88 310 TYR A O 1
ATOM 2346 N N . LEU A 1 311 ? 9.891 8.469 -2.131 1 97.5 311 LEU A N 1
ATOM 2347 C CA . LEU A 1 311 ? 8.539 7.91 -2.174 1 97.5 311 LEU A CA 1
ATOM 2348 C C . LEU A 1 311 ? 8.562 6.469 -2.678 1 97.5 311 LEU A C 1
ATOM 2350 O O . LEU A 1 311 ? 9.32 6.141 -3.592 1 97.5 311 LEU A O 1
ATOM 2354 N N . ILE A 1 312 ? 7.801 5.703 -1.975 1 96.5 312 ILE A N 1
ATOM 2355 C CA . ILE A 1 312 ? 7.492 4.387 -2.521 1 96.5 312 ILE A CA 1
ATOM 2356 C C . ILE A 1 312 ? 6.109 4.41 -3.17 1 96.5 312 ILE A C 1
ATOM 2358 O O . ILE A 1 312 ? 5.105 4.641 -2.494 1 96.5 312 ILE A O 1
ATOM 2362 N N . ILE A 1 313 ? 6.055 4.242 -4.434 1 95.19 313 ILE A N 1
ATOM 2363 C CA . ILE A 1 313 ? 4.848 3.99 -5.219 1 95.19 313 ILE A CA 1
ATOM 2364 C C . ILE A 1 313 ? 4.977 2.654 -5.941 1 95.19 313 ILE A C 1
ATOM 2366 O O . ILE A 1 313 ? 5.484 2.596 -7.066 1 95.19 313 ILE A O 1
ATOM 2370 N N . ALA A 1 314 ? 4.457 1.704 -5.305 1 91.44 314 ALA A N 1
ATOM 2371 C CA . ALA A 1 314 ? 4.734 0.351 -5.777 1 91.44 314 ALA A CA 1
ATOM 2372 C C . ALA A 1 314 ? 3.971 0.057 -7.066 1 91.44 314 ALA A C 1
ATOM 2374 O O . ALA A 1 314 ? 2.848 0.531 -7.254 1 91.44 314 ALA A O 1
ATOM 2375 N N . GLU A 1 315 ? 4.59 -0.723 -7.926 1 89.12 315 GLU A N 1
ATOM 2376 C CA . GLU A 1 315 ? 4.02 -1.188 -9.188 1 89.12 315 GLU A CA 1
ATOM 2377 C C . GLU A 1 315 ? 3.707 -0.02 -10.117 1 89.12 315 GLU A C 1
ATOM 2379 O O . GLU A 1 315 ? 2.627 0.036 -10.711 1 89.12 315 GLU A O 1
ATOM 2384 N N . GLY A 1 316 ? 4.637 0.9 -10.148 1 90.31 316 GLY A N 1
ATOM 2385 C CA . GLY A 1 316 ? 4.492 2.047 -11.031 1 90.31 316 GLY A CA 1
ATOM 2386 C C . GLY A 1 316 ? 5.215 1.879 -12.352 1 90.31 316 GLY A C 1
ATOM 2387 O O . GLY A 1 316 ? 6.117 1.047 -12.469 1 90.31 316 GLY A O 1
ATOM 2388 N N . THR A 1 317 ? 4.742 2.648 -13.359 1 91 317 THR A N 1
ATOM 2389 C CA . THR A 1 317 ? 5.402 2.752 -14.656 1 91 317 THR A CA 1
ATOM 2390 C C . THR A 1 317 ? 5.422 4.199 -15.141 1 91 317 THR A C 1
ATOM 2392 O O . THR A 1 317 ? 4.539 4.984 -14.797 1 91 317 THR A O 1
ATOM 2395 N N . THR A 1 318 ? 6.523 4.543 -15.773 1 89.19 318 THR A N 1
ATOM 2396 C CA . THR A 1 318 ? 6.543 5.844 -16.438 1 89.19 318 THR A CA 1
ATOM 2397 C C . THR A 1 318 ? 5.895 5.762 -17.812 1 89.19 318 THR A C 1
ATOM 2399 O O . THR A 1 318 ? 5.512 4.68 -18.266 1 89.19 318 THR A O 1
ATOM 2402 N N . SER A 1 319 ? 5.512 7.027 -18.406 1 76.25 319 SER A N 1
ATOM 2403 C CA . SER A 1 319 ? 4.887 7.078 -19.734 1 76.25 319 SER A CA 1
ATOM 2404 C C . SER A 1 319 ? 5.5 6.055 -20.672 1 76.25 319 SER A C 1
ATOM 2406 O O . SER A 1 319 ? 4.863 5.633 -21.641 1 76.25 319 SER A O 1
ATOM 2408 N N . GLY A 1 320 ? 6.48 5.559 -20.328 1 69.5 320 GLY A N 1
ATOM 2409 C CA . GLY A 1 320 ? 7.023 4.422 -21.047 1 69.5 320 GLY A CA 1
ATOM 2410 C C . GLY A 1 320 ? 6.766 3.098 -20.359 1 69.5 320 GLY A C 1
ATOM 2411 O O . GLY A 1 320 ? 5.707 2.898 -19.766 1 69.5 320 GLY A O 1
ATOM 2412 N N . THR A 1 321 ? 7.457 2.117 -20.531 1 73.06 321 THR A N 1
ATOM 2413 C CA . THR A 1 321 ? 7.289 0.76 -20.016 1 73.06 321 THR A CA 1
ATOM 2414 C C . THR A 1 321 ? 8.242 0.5 -18.844 1 73.06 321 THR A C 1
ATOM 2416 O O . THR A 1 321 ? 8.211 -0.575 -18.25 1 73.06 321 THR A O 1
ATOM 2419 N N . ASP A 1 322 ? 8.805 1.727 -18.422 1 83.88 322 ASP A N 1
ATOM 2420 C CA . ASP A 1 322 ? 9.828 1.458 -17.406 1 83.88 322 ASP A CA 1
ATOM 2421 C C . ASP A 1 322 ? 9.211 1.375 -16.016 1 83.88 322 ASP A C 1
ATOM 2423 O O . ASP A 1 322 ? 8.375 2.205 -15.648 1 83.88 322 ASP A O 1
ATOM 2427 N N . SER A 1 323 ? 9.633 0.406 -15.297 1 88.81 323 SER A N 1
ATOM 2428 C CA . SER A 1 323 ? 9.125 0.167 -13.945 1 88.81 323 SER A CA 1
ATOM 2429 C C . SER A 1 323 ? 9.625 1.23 -12.977 1 88.81 323 SER A C 1
ATOM 2431 O O . SER A 1 323 ? 10.812 1.574 -12.977 1 88.81 323 SER A O 1
ATOM 2433 N N . VAL A 1 324 ? 8.75 1.812 -12.234 1 92.19 324 VAL A N 1
ATOM 2434 C CA . VAL A 1 324 ? 9.047 2.797 -11.195 1 92.19 324 VAL A CA 1
ATOM 2435 C C . VAL A 1 324 ? 8.375 2.391 -9.891 1 92.19 324 VAL A C 1
ATOM 2437 O O . VAL A 1 324 ? 7.152 2.279 -9.82 1 92.19 324 VAL A O 1
ATOM 2440 N N . ASN A 1 325 ? 9.195 2.229 -8.836 1 93.56 325 ASN A N 1
ATOM 2441 C CA . ASN A 1 325 ? 8.664 1.847 -7.535 1 93.56 325 ASN A CA 1
ATOM 2442 C C . ASN A 1 325 ? 9.109 2.816 -6.441 1 93.56 325 ASN A C 1
ATOM 2444 O O . ASN A 1 325 ? 8.422 2.988 -5.438 1 93.56 325 ASN A O 1
ATOM 2448 N N . ILE A 1 326 ? 10.281 3.352 -6.691 1 95 326 ILE A N 1
ATOM 2449 C CA . ILE A 1 326 ? 10.914 4.297 -5.773 1 95 326 ILE A CA 1
ATOM 2450 C C . ILE A 1 326 ? 11.234 5.598 -6.512 1 95 326 ILE A C 1
ATOM 2452 O O . ILE A 1 326 ? 11.789 5.574 -7.613 1 95 326 ILE A O 1
ATOM 2456 N N . ILE A 1 327 ? 10.844 6.695 -5.938 1 96.19 327 ILE A N 1
ATOM 2457 C CA . ILE A 1 327 ? 11.086 7.988 -6.578 1 96.19 327 ILE A CA 1
ATOM 2458 C C . ILE A 1 327 ? 11.797 8.922 -5.598 1 96.19 327 ILE A C 1
ATOM 2460 O O . ILE A 1 327 ? 11.383 9.055 -4.445 1 96.19 327 ILE A O 1
ATOM 2464 N N . CYS A 1 328 ? 12.883 9.484 -6.031 1 96.62 328 CYS A N 1
ATOM 2465 C CA . CYS A 1 328 ? 13.602 10.492 -5.254 1 96.62 328 CYS A CA 1
ATOM 2466 C C . CYS A 1 328 ? 14.094 11.625 -6.148 1 96.62 328 CYS A C 1
ATOM 2468 O O . CYS A 1 328 ? 13.641 11.766 -7.289 1 96.62 328 CYS A O 1
ATOM 2470 N N . GLY A 1 329 ? 14.844 12.562 -5.586 1 96.56 329 GLY A N 1
ATOM 2471 C CA . GLY A 1 329 ? 15.406 13.656 -6.363 1 96.56 329 GLY A CA 1
ATOM 2472 C C . GLY A 1 329 ? 14.625 14.953 -6.215 1 96.56 329 GLY A C 1
ATOM 2473 O O . GLY A 1 329 ? 13.961 15.172 -5.199 1 96.56 329 GLY A O 1
ATOM 2474 N N . SER A 1 330 ? 14.852 15.844 -7.18 1 96.69 330 SER A N 1
ATOM 2475 C CA . SER A 1 330 ? 14.289 17.188 -7.102 1 96.69 330 SER A CA 1
ATOM 2476 C C . SER A 1 330 ? 13.328 17.453 -8.258 1 96.69 330 SER A C 1
ATOM 2478 O O . SER A 1 330 ? 13.016 18.609 -8.562 1 96.69 330 SER A O 1
ATOM 2480 N N . LYS A 1 331 ? 12.977 16.391 -8.883 1 96.31 331 LYS A N 1
ATOM 2481 C CA . LYS A 1 331 ? 11.969 16.453 -9.938 1 96.31 331 LYS A CA 1
ATOM 2482 C C . LYS A 1 331 ? 11.195 15.141 -10.031 1 96.31 331 LYS A C 1
ATOM 2484 O O . LYS A 1 331 ? 11.789 14.062 -9.977 1 96.31 331 LYS A O 1
ATOM 2489 N N . PHE A 1 332 ? 9.891 15.234 -10.164 1 96.75 332 PHE A N 1
ATOM 2490 C CA . PHE A 1 332 ? 9.062 14.047 -10.359 1 96.75 332 PHE A CA 1
ATOM 2491 C C . PHE A 1 332 ? 9.211 13.508 -11.773 1 96.75 332 PHE A C 1
ATOM 2493 O O . PHE A 1 332 ? 9.352 14.273 -12.727 1 96.75 332 PHE A O 1
ATOM 2500 N N . PRO A 1 333 ? 9.195 12.148 -11.922 1 94.56 333 PRO A N 1
ATOM 2501 C CA . PRO A 1 333 ? 9.336 11.602 -13.281 1 94.56 333 PRO A CA 1
ATOM 2502 C C . PRO A 1 333 ? 8.297 12.164 -14.25 1 94.56 333 PRO A C 1
ATOM 2504 O O . PRO A 1 333 ? 7.117 12.266 -13.914 1 94.56 333 PRO A O 1
ATOM 2507 N N . ASP A 1 334 ? 8.781 12.602 -15.422 1 88.31 334 ASP A N 1
ATOM 2508 C CA . ASP A 1 334 ? 7.938 13.156 -16.469 1 88.31 334 ASP A CA 1
ATOM 2509 C C . ASP A 1 334 ? 7.574 12.086 -17.5 1 88.31 334 ASP A C 1
ATOM 2511 O O . ASP A 1 334 ? 8.375 11.188 -17.781 1 88.31 334 ASP A O 1
ATOM 2515 N N . PRO A 1 335 ? 6.453 12.203 -18.109 1 92.19 335 PRO A N 1
ATOM 2516 C CA . PRO A 1 335 ? 5.367 13.156 -17.859 1 92.19 335 PRO A CA 1
ATOM 2517 C C . PRO A 1 335 ? 4.469 12.734 -16.703 1 92.19 335 PRO A C 1
ATOM 2519 O O . PRO A 1 335 ? 3.719 13.555 -16.172 1 92.19 335 PRO A O 1
ATOM 2522 N N . TYR A 1 336 ? 4.465 11.391 -16.344 1 95.19 336 TYR A N 1
ATOM 2523 C CA . TYR A 1 336 ? 3.639 10.898 -15.25 1 95.19 336 TYR A CA 1
ATOM 2524 C C . TYR A 1 336 ? 4.141 9.547 -14.75 1 95.19 336 TYR A C 1
ATOM 2526 O O . TYR A 1 336 ? 4.984 8.914 -15.398 1 95.19 336 TYR A O 1
ATOM 2534 N N . VAL A 1 337 ? 3.771 9.211 -13.586 1 96.31 337 VAL A N 1
ATOM 2535 C CA . VAL A 1 337 ? 3.908 7.855 -13.062 1 96.31 337 VAL A CA 1
ATOM 2536 C C . VAL A 1 337 ? 2.529 7.211 -12.922 1 96.31 337 VAL A C 1
ATOM 2538 O O . VAL A 1 337 ? 1.626 7.789 -12.32 1 96.31 337 VAL A O 1
ATOM 2541 N N . ARG A 1 338 ? 2.383 6.055 -13.562 1 94.69 338 ARG A N 1
ATOM 2542 C CA . ARG A 1 338 ? 1.16 5.266 -13.453 1 94.69 338 ARG A CA 1
ATOM 2543 C C . ARG A 1 338 ? 1.365 4.059 -12.539 1 94.69 338 ARG A C 1
ATOM 2545 O O . ARG A 1 338 ? 2.262 3.244 -12.773 1 94.69 338 ARG A O 1
ATOM 2552 N N . SER A 1 339 ? 0.504 3.996 -11.445 1 93.75 339 SER A N 1
ATOM 2553 C CA . SER A 1 339 ? 0.707 2.914 -10.484 1 93.75 339 SER A CA 1
ATOM 2554 C C . SER A 1 339 ? -0.55 2.062 -10.344 1 93.75 339 SER A C 1
ATOM 2556 O O . SER A 1 339 ? -1.667 2.572 -10.445 1 93.75 339 SER A O 1
ATOM 2558 N N . LYS A 1 340 ? -0.323 0.788 -10.102 1 88.81 340 LYS A N 1
ATOM 2559 C CA . LYS A 1 340 ? -1.407 -0.13 -9.766 1 88.81 340 LYS A CA 1
ATOM 2560 C C . LYS A 1 340 ? -1.738 -0.068 -8.273 1 88.81 340 LYS A C 1
ATOM 2562 O O . LYS A 1 340 ? -2.848 -0.416 -7.867 1 88.81 340 LYS A O 1
ATOM 2567 N N . ASN A 1 341 ? -0.742 0.311 -7.555 1 90.75 341 ASN A N 1
ATOM 2568 C CA . ASN A 1 341 ? -0.956 0.522 -6.125 1 90.75 341 ASN A CA 1
ATOM 2569 C C . ASN A 1 341 ? -1.543 1.902 -5.848 1 90.75 341 ASN A C 1
ATOM 2571 O O . ASN A 1 341 ? -1.146 2.889 -6.469 1 90.75 341 ASN A O 1
ATOM 2575 N N . PHE A 1 342 ? -2.451 1.989 -4.918 1 92.5 342 PHE A N 1
ATOM 2576 C CA . PHE A 1 342 ? -3.176 3.219 -4.613 1 92.5 342 PHE A CA 1
ATOM 2577 C C . PHE A 1 342 ? -2.623 3.871 -3.354 1 92.5 342 PHE A C 1
ATOM 2579 O O . PHE A 1 342 ? -3.354 4.555 -2.631 1 92.5 342 PHE A O 1
ATOM 2586 N N . GLU A 1 343 ? -1.384 3.545 -3.082 1 93.81 343 GLU A N 1
ATOM 2587 C CA . GLU A 1 343 ? -0.742 4.098 -1.893 1 93.81 343 GLU A CA 1
ATOM 2588 C C . GLU A 1 343 ? 0.626 4.688 -2.227 1 93.81 343 GLU A C 1
ATOM 2590 O O . GLU A 1 343 ? 1.318 4.191 -3.119 1 93.81 343 GLU A O 1
ATOM 2595 N N . VAL A 1 344 ? 0.957 5.719 -1.506 1 97.12 344 VAL A N 1
ATOM 2596 C CA . VAL A 1 344 ? 2.281 6.332 -1.526 1 97.12 344 VAL A CA 1
ATOM 2597 C C . VAL A 1 344 ? 2.871 6.336 -0.118 1 97.12 344 VAL A C 1
ATOM 2599 O O . VAL A 1 344 ? 2.23 6.801 0.828 1 97.12 344 VAL A O 1
ATOM 2602 N N . THR A 1 345 ? 4.059 5.766 0.03 1 96.62 345 THR A N 1
ATOM 2603 C CA . THR A 1 345 ? 4.746 5.84 1.314 1 96.62 345 THR A CA 1
ATOM 2604 C C . THR A 1 345 ? 5.887 6.848 1.26 1 96.62 345 THR A C 1
ATOM 2606 O O . THR A 1 345 ? 6.738 6.785 0.368 1 96.62 345 THR A O 1
ATOM 2609 N N . VAL A 1 346 ? 5.848 7.727 2.176 1 97.38 346 VAL A N 1
ATOM 2610 C CA . VAL A 1 346 ? 6.906 8.719 2.312 1 97.38 346 VAL A CA 1
ATOM 2611 C C . VAL A 1 346 ? 7.965 8.219 3.291 1 97.38 346 VAL A C 1
ATOM 2613 O O . VAL A 1 346 ? 7.66 7.926 4.449 1 97.38 346 VAL A O 1
ATOM 2616 N N . ILE A 1 347 ? 9.172 8.125 2.82 1 96.31 347 ILE A N 1
ATOM 2617 C CA . ILE A 1 347 ? 10.266 7.645 3.654 1 96.31 347 ILE A CA 1
ATOM 2618 C C . ILE A 1 347 ? 11.305 8.75 3.824 1 96.31 347 ILE A C 1
ATOM 2620 O O . ILE A 1 347 ? 11.719 9.383 2.846 1 96.31 347 ILE A O 1
ATOM 2624 N N . THR A 1 348 ? 11.758 8.992 5.035 1 95.69 348 THR A N 1
ATOM 2625 C CA . THR A 1 348 ? 12.805 9.969 5.32 1 95.69 348 THR A CA 1
ATOM 2626 C C . THR A 1 348 ? 13.859 9.375 6.242 1 95.69 348 THR A C 1
ATOM 2628 O O . THR A 1 348 ? 13.625 8.352 6.891 1 95.69 348 THR A O 1
ATOM 2631 N N . ASN A 1 349 ? 15.055 9.977 6.273 1 92.94 349 ASN A N 1
ATOM 2632 C CA . ASN A 1 349 ? 16.125 9.461 7.121 1 92.94 349 ASN A CA 1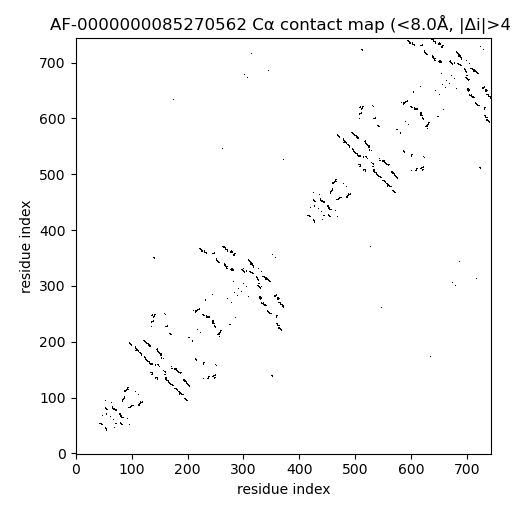
ATOM 2633 C C . ASN A 1 349 ? 16.484 10.445 8.227 1 92.94 349 ASN A C 1
ATOM 2635 O O . ASN A 1 349 ? 17.5 10.273 8.906 1 92.94 349 ASN A O 1
ATOM 2639 N N . LYS A 1 350 ? 15.828 11.562 8.344 1 93 350 LYS A N 1
ATOM 2640 C CA . LYS A 1 350 ? 15.93 12.523 9.438 1 93 350 LYS A CA 1
ATOM 2641 C C . LYS A 1 350 ? 17.203 13.344 9.328 1 93 350 LYS A C 1
ATOM 2643 O O . LYS A 1 350 ? 17.609 14 10.297 1 93 350 LYS A O 1
ATOM 2648 N N . VAL A 1 351 ? 17.844 13.312 8.164 1 94.88 351 VAL A N 1
ATOM 2649 C CA . VAL A 1 351 ? 19.094 14.031 7.949 1 94.88 351 VAL A CA 1
ATOM 2650 C C . VAL A 1 351 ? 19.031 14.781 6.617 1 94.88 351 VAL A C 1
ATOM 2652 O O . VAL A 1 351 ? 18.703 14.195 5.582 1 94.88 351 VAL A O 1
ATOM 2655 N N . GLU A 1 352 ? 19.359 16.062 6.648 1 96.06 352 GLU A N 1
ATOM 2656 C CA . GLU A 1 352 ? 19.328 16.859 5.418 1 96.06 352 GLU A CA 1
ATOM 2657 C C . GLU A 1 352 ? 20.719 17.406 5.078 1 96.06 352 GLU A C 1
ATOM 2659 O O . GLU A 1 352 ? 21.281 17.078 4.027 1 96.06 352 GLU A O 1
ATOM 2664 N N . LEU A 1 353 ? 21.328 18.109 5.961 1 96.38 353 LEU A N 1
ATOM 2665 C CA . LEU A 1 353 ? 22.578 18.812 5.691 1 96.38 353 LEU A CA 1
ATOM 2666 C C . LEU A 1 353 ? 23.688 17.844 5.297 1 96.38 353 LEU A C 1
ATOM 2668 O O . LEU A 1 353 ? 24.359 18.047 4.285 1 96.38 353 LEU A O 1
ATOM 2672 N N . THR A 1 354 ? 23.875 16.75 6.086 1 96 354 THR A N 1
ATOM 2673 C CA . THR A 1 354 ? 24.953 15.789 5.836 1 96 354 THR A CA 1
ATOM 2674 C C . THR A 1 354 ? 24.703 15.039 4.527 1 96 354 THR A C 1
ATOM 2676 O O . THR A 1 354 ? 25.656 14.641 3.854 1 96 354 THR A O 1
ATOM 2679 N N . ASP A 1 355 ? 23.453 14.969 4.121 1 95.38 355 ASP A N 1
ATOM 2680 C CA . ASP A 1 355 ? 23.094 14.32 2.863 1 95.38 355 ASP A CA 1
ATOM 2681 C C . ASP A 1 355 ? 23.188 15.297 1.695 1 95.38 355 ASP A C 1
ATOM 2683 O O . ASP A 1 355 ? 22.906 14.938 0.551 1 95.38 355 ASP A O 1
ATOM 2687 N N . ASP A 1 356 ? 23.547 16.516 1.94 1 95.06 356 ASP A N 1
ATOM 2688 C CA . ASP A 1 356 ? 23.594 17.594 0.964 1 95.06 356 ASP A CA 1
ATOM 2689 C C . ASP A 1 356 ? 22.219 17.859 0.367 1 95.06 356 ASP A C 1
ATOM 2691 O O . ASP A 1 356 ? 22.094 18.125 -0.829 1 95.06 356 ASP A O 1
ATOM 2695 N N . ASP A 1 357 ? 21.203 17.609 1.117 1 95.69 357 ASP A N 1
ATOM 2696 C CA . ASP A 1 357 ? 19.828 17.969 0.778 1 95.69 357 ASP A CA 1
ATOM 2697 C C . ASP A 1 357 ? 19.5 19.391 1.262 1 95.69 357 ASP A C 1
ATOM 2699 O O . ASP A 1 357 ? 19.281 19.594 2.455 1 95.69 357 ASP A O 1
ATOM 2703 N N . ILE A 1 358 ? 19.469 20.312 0.345 1 96.31 358 ILE A N 1
ATOM 2704 C CA . ILE A 1 358 ? 19.359 21.719 0.688 1 96.31 358 ILE A CA 1
ATOM 2705 C C . ILE A 1 358 ? 18.141 22.328 -0.015 1 96.31 358 ILE A C 1
ATOM 2707 O O . ILE A 1 358 ? 17.969 22.172 -1.227 1 96.31 358 ILE A O 1
ATOM 2711 N N . ASP A 1 359 ? 17.25 22.969 0.793 1 96.81 359 ASP A N 1
ATOM 2712 C CA . ASP A 1 359 ? 16.156 23.797 0.303 1 96.81 359 ASP A CA 1
ATOM 2713 C C . ASP A 1 359 ? 15.102 22.953 -0.412 1 96.81 359 ASP A C 1
ATOM 2715 O O . ASP A 1 359 ? 14.578 23.344 -1.454 1 96.81 359 ASP A O 1
ATOM 2719 N N . ASN A 1 360 ? 14.844 21.781 0.079 1 97.38 360 ASN A N 1
ATOM 2720 C CA . ASN A 1 360 ? 13.773 20.938 -0.446 1 97.38 360 ASN A CA 1
ATOM 2721 C C . ASN A 1 360 ? 12.422 21.297 0.164 1 97.38 360 ASN A C 1
ATOM 2723 O O . ASN A 1 360 ? 12.359 21.734 1.317 1 97.38 360 ASN A O 1
ATOM 2727 N N . ARG A 1 361 ? 11.359 21.125 -0.662 1 98.06 361 ARG A N 1
ATOM 2728 C CA . ARG A 1 361 ? 10.047 21.594 -0.25 1 98.06 361 ARG A CA 1
ATOM 2729 C C . ARG A 1 361 ? 9.102 20.438 0.036 1 98.06 361 ARG A C 1
ATOM 2731 O O . ARG A 1 361 ? 8.031 20.625 0.627 1 98.06 361 ARG A O 1
ATOM 2738 N N . GLY A 1 362 ? 9.445 19.25 -0.236 1 98.19 362 GLY A N 1
ATOM 2739 C CA . GLY A 1 362 ? 8.5 18.141 -0.245 1 98.19 362 GLY A CA 1
ATOM 2740 C C . GLY A 1 362 ? 7.871 17.906 -1.604 1 98.19 362 GLY A C 1
ATOM 2741 O O . GLY A 1 362 ? 8.57 17.812 -2.615 1 98.19 362 GLY A O 1
ATOM 2742 N N . PHE A 1 363 ? 6.52 17.75 -1.576 1 98.81 363 PHE A N 1
ATOM 2743 C CA . PHE A 1 363 ? 5.926 17.5 -2.883 1 98.81 363 PHE A CA 1
ATOM 2744 C C . PHE A 1 363 ? 4.477 17.984 -2.918 1 98.81 363 PHE A C 1
ATOM 2746 O O . PHE A 1 363 ? 3.82 18.062 -1.879 1 98.81 363 PHE A O 1
ATOM 2753 N N . HIS A 1 364 ? 4.078 18.406 -4.016 1 98.69 364 HIS A N 1
ATOM 2754 C CA . HIS A 1 364 ? 2.719 18.688 -4.465 1 98.69 364 HIS A CA 1
ATOM 2755 C C . HIS A 1 364 ? 2.383 17.906 -5.734 1 98.69 364 HIS A C 1
ATOM 2757 O O . HIS A 1 364 ? 2.822 18.266 -6.824 1 98.69 364 HIS A O 1
ATOM 2763 N N . LEU A 1 365 ? 1.559 16.828 -5.582 1 98.62 365 LEU A N 1
ATOM 2764 C CA . LEU A 1 365 ? 1.236 15.93 -6.688 1 98.62 365 LEU A CA 1
ATOM 2765 C C . LEU A 1 365 ? -0.255 15.969 -7.004 1 98.62 365 LEU A C 1
ATOM 2767 O O . LEU A 1 365 ? -1.077 16.203 -6.113 1 98.62 365 LEU A O 1
ATOM 2771 N N . ASN A 1 366 ? -0.483 15.758 -8.266 1 98.56 366 ASN A N 1
ATOM 2772 C CA . ASN A 1 366 ? -1.838 15.477 -8.727 1 98.56 366 ASN A CA 1
ATOM 2773 C C . ASN A 1 366 ? -2.041 13.984 -8.984 1 98.56 366 ASN A C 1
ATOM 2775 O O . ASN A 1 366 ? -1.127 13.297 -9.445 1 98.56 366 ASN A O 1
ATOM 2779 N N . TYR A 1 367 ? -3.238 13.492 -8.648 1 98.38 367 TYR A N 1
ATOM 2780 C CA . TYR A 1 367 ? -3.562 12.117 -9.016 1 98.38 367 TYR A CA 1
ATOM 2781 C C . TYR A 1 367 ? -4.891 12.055 -9.766 1 98.38 367 TYR A C 1
ATOM 2783 O O . TYR A 1 367 ? -5.777 12.875 -9.539 1 98.38 367 TYR A O 1
ATOM 2791 N N . VAL A 1 368 ? -4.98 11.156 -10.711 1 98.06 368 VAL A N 1
ATOM 2792 C CA . VAL A 1 368 ? -6.199 10.82 -11.445 1 98.06 368 VAL A CA 1
ATOM 2793 C C . VAL A 1 368 ? -6.348 9.305 -11.531 1 98.06 368 VAL A C 1
ATOM 2795 O O . VAL A 1 368 ? -5.414 8.602 -11.938 1 98.06 368 VAL A O 1
ATOM 2798 N N . LEU A 1 369 ? -7.539 8.812 -11.078 1 95.44 369 LEU A N 1
ATOM 2799 C CA . LEU A 1 369 ? -7.809 7.395 -11.281 1 95.44 369 LEU A CA 1
ATOM 2800 C C . LEU A 1 369 ? -8.047 7.086 -12.75 1 95.44 369 LEU A C 1
ATOM 2802 O O . LEU A 1 369 ? -8.695 7.863 -13.453 1 95.44 369 LEU A O 1
ATOM 2806 N N . GLU A 1 370 ? -7.445 5.973 -13.18 1 92.44 370 GLU A N 1
ATOM 2807 C CA . GLU A 1 370 ? -7.613 5.566 -14.57 1 92.44 370 GLU A CA 1
ATOM 2808 C C . GLU A 1 370 ? -8.43 4.281 -14.68 1 92.44 370 GLU A C 1
ATOM 2810 O O . GLU A 1 370 ? -8.266 3.365 -13.867 1 92.44 370 GLU A O 1
ATOM 2815 N N . PRO A 1 371 ? -9.305 4.27 -15.656 1 85.19 371 PRO A N 1
ATOM 2816 C CA . PRO A 1 371 ? -10.125 3.07 -15.852 1 85.19 371 PRO A CA 1
ATOM 2817 C C . PRO A 1 371 ? -9.289 1.835 -16.188 1 85.19 371 PRO A C 1
ATOM 2819 O O . PRO A 1 371 ? -8.164 1.959 -16.688 1 85.19 371 PRO A O 1
ATOM 2822 N N . CYS A 1 372 ? -9.852 0.67 -15.891 1 81.38 372 CYS A N 1
ATOM 2823 C CA . CYS A 1 372 ? -9.211 -0.621 -16.125 1 81.38 372 CYS A CA 1
ATOM 2824 C C . CYS A 1 372 ? -9.102 -0.915 -17.609 1 81.38 372 CYS A C 1
ATOM 2826 O O . CYS A 1 372 ? -10.008 -0.604 -18.391 1 81.38 372 CYS A O 1
ATOM 2828 N N . MET B 1 1 ? -71.688 -59.188 20.047 1 21.8 1 MET B N 1
ATOM 2829 C CA . MET B 1 1 ? -72.688 -58.844 19.031 1 21.8 1 MET B CA 1
ATOM 2830 C C . MET B 1 1 ? -73 -57.344 19.078 1 21.8 1 MET B C 1
ATOM 2832 O O . MET B 1 1 ? -73.688 -56.812 18.203 1 21.8 1 MET B O 1
ATOM 2836 N N . VAL B 1 2 ? -72.812 -56.688 20.25 1 22.89 2 VAL B N 1
ATOM 2837 C CA . VAL B 1 2 ? -73.375 -55.438 20.625 1 22.89 2 VAL B CA 1
ATOM 2838 C C . VAL B 1 2 ? -72.75 -54.281 19.875 1 22.89 2 VAL B C 1
ATOM 2840 O O . VAL B 1 2 ? -73.312 -53.188 19.734 1 22.89 2 VAL B O 1
ATOM 2843 N N . ARG B 1 3 ? -71.375 -54.281 19.641 1 23.36 3 ARG B N 1
ATOM 2844 C CA . ARG B 1 3 ? -70.438 -53.188 19.453 1 23.36 3 ARG B CA 1
ATOM 2845 C C . ARG B 1 3 ? -70.625 -52.531 18.078 1 23.36 3 ARG B C 1
ATOM 2847 O O . ARG B 1 3 ? -69.75 -51.875 17.562 1 23.36 3 ARG B O 1
ATOM 2854 N N . VAL B 1 4 ? -71.688 -52.906 17.203 1 25.58 4 VAL B N 1
ATOM 2855 C CA . VAL B 1 4 ? -71.75 -52.75 15.758 1 25.58 4 VAL B CA 1
ATOM 2856 C C . VAL B 1 4 ? -72.062 -51.312 15.414 1 25.58 4 VAL B C 1
ATOM 2858 O O . VAL B 1 4 ? -71.75 -50.844 14.312 1 25.58 4 VAL B O 1
ATOM 2861 N N . MET B 1 5 ? -72.812 -50.469 16.234 1 22.31 5 MET B N 1
ATOM 2862 C CA . MET B 1 5 ? -73.875 -49.594 15.656 1 22.31 5 MET B CA 1
ATOM 2863 C C . MET B 1 5 ? -73.188 -48.25 15.219 1 22.31 5 MET B C 1
ATOM 2865 O O . MET B 1 5 ? -73.812 -47.531 14.406 1 22.31 5 MET B O 1
ATOM 2869 N N . VAL B 1 6 ? -72.312 -47.5 15.953 1 25.7 6 VAL B N 1
ATOM 2870 C CA . VAL B 1 6 ? -72.25 -46.062 16.094 1 25.7 6 VAL B CA 1
ATOM 2871 C C . VAL B 1 6 ? -71.5 -45.469 14.922 1 25.7 6 VAL B C 1
ATOM 2873 O O . VAL B 1 6 ? -70.938 -44.375 15.031 1 25.7 6 VAL B O 1
ATOM 2876 N N . ALA B 1 7 ? -71.25 -46.031 13.648 1 23.14 7 ALA B N 1
ATOM 2877 C CA . ALA B 1 7 ? -70.312 -45.656 12.594 1 23.14 7 ALA B CA 1
ATOM 2878 C C . ALA B 1 7 ? -70.812 -44.438 11.844 1 23.14 7 ALA B C 1
ATOM 2880 O O . ALA B 1 7 ? -70 -43.656 11.344 1 23.14 7 ALA B O 1
ATOM 2881 N N . VAL B 1 8 ? -72.188 -44.062 11.477 1 24.42 8 VAL B N 1
ATOM 2882 C CA . VAL B 1 8 ? -72.625 -43.594 10.172 1 24.42 8 VAL B CA 1
ATOM 2883 C C . VAL B 1 8 ? -72.5 -42.094 10.109 1 24.42 8 VAL B C 1
ATOM 2885 O O . VAL B 1 8 ? -72.312 -41.5 9.023 1 24.42 8 VAL B O 1
ATOM 2888 N N . ILE B 1 9 ? -72.688 -41.156 11.086 1 24.56 9 ILE B N 1
ATOM 2889 C CA . ILE B 1 9 ? -73.438 -39.969 10.867 1 24.56 9 ILE B CA 1
ATOM 2890 C C . ILE B 1 9 ? -72.562 -38.875 10.266 1 24.56 9 ILE B C 1
ATOM 2892 O O . ILE B 1 9 ? -73.062 -38.031 9.516 1 24.56 9 ILE B O 1
ATOM 2896 N N . VAL B 1 10 ? -71.312 -38.594 10.484 1 24.78 10 VAL B N 1
ATOM 2897 C CA . VAL B 1 10 ? -70.812 -37.219 10.539 1 24.78 10 VAL B CA 1
ATOM 2898 C C . VAL B 1 10 ? -70.438 -36.719 9.141 1 24.78 10 VAL B C 1
ATOM 2900 O O . VAL B 1 10 ? -69.875 -35.625 8.977 1 24.78 10 VAL B O 1
ATOM 2903 N N . VAL B 1 11 ? -70.688 -37.312 7.891 1 25.77 11 VAL B N 1
ATOM 2904 C CA . VAL B 1 11 ? -70 -37 6.656 1 25.77 11 VAL B CA 1
ATOM 2905 C C . VAL B 1 11 ? -70.562 -35.781 5.992 1 25.77 11 VAL B C 1
ATOM 2907 O O . VAL B 1 11 ? -69.938 -35.062 5.273 1 25.77 11 VAL B O 1
ATOM 2910 N N . ILE B 1 12 ? -71.938 -35.375 6.07 1 25.33 12 ILE B N 1
ATOM 2911 C CA . ILE B 1 12 ? -72.688 -34.844 4.93 1 25.33 12 ILE B CA 1
ATOM 2912 C C . ILE B 1 12 ? -72.375 -33.344 4.781 1 25.33 12 ILE B C 1
ATOM 2914 O O . ILE B 1 12 ? -72.5 -32.812 3.68 1 25.33 12 ILE B O 1
ATOM 2918 N N . LEU B 1 13 ? -72.312 -32.5 5.781 1 25.86 13 LEU B N 1
ATOM 2919 C CA . LEU B 1 13 ? -72.875 -31.156 5.625 1 25.86 13 LEU B CA 1
ATOM 2920 C C . LEU B 1 13 ? -72 -30.281 4.762 1 25.86 13 LEU B C 1
ATOM 2922 O O . LEU B 1 13 ? -72.312 -29.125 4.492 1 25.86 13 LEU B O 1
ATOM 2926 N N . VAL B 1 14 ? -70.688 -30.469 4.562 1 26.55 14 VAL B N 1
ATOM 2927 C CA . VAL B 1 14 ? -69.812 -29.391 4.109 1 26.55 14 VAL B CA 1
ATOM 2928 C C . VAL B 1 14 ? -70 -29.156 2.613 1 26.55 14 VAL B C 1
ATOM 2930 O O . VAL B 1 14 ? -69.25 -28.375 1.997 1 26.55 14 VAL B O 1
ATOM 2933 N N . VAL B 1 15 ? -71 -29.734 1.868 1 27.52 15 VAL B N 1
ATOM 2934 C CA . VAL B 1 15 ? -71.062 -29.766 0.409 1 27.52 15 VAL B CA 1
ATOM 2935 C C . VAL B 1 15 ? -71.562 -28.406 -0.117 1 27.52 15 VAL B C 1
ATOM 2937 O O . VAL B 1 15 ? -71.312 -28.062 -1.273 1 27.52 15 VAL B O 1
ATOM 2940 N N . MET B 1 16 ? -72.438 -27.688 0.545 1 24.55 16 MET B N 1
ATOM 2941 C CA . MET B 1 16 ? -73.5 -27.016 -0.247 1 24.55 16 MET B CA 1
ATOM 2942 C C . MET B 1 16 ? -72.875 -25.797 -0.972 1 24.55 16 MET B C 1
ATOM 2944 O O . MET B 1 16 ? -73.438 -25.391 -2.012 1 24.55 16 MET B O 1
ATOM 2948 N N . CYS B 1 17 ? -72.375 -24.797 -0.271 1 27.03 17 CYS B N 1
ATOM 2949 C CA . CYS B 1 17 ? -72.5 -23.422 -0.726 1 27.03 17 CYS B CA 1
ATOM 2950 C C . CYS B 1 17 ? -71.688 -23.172 -1.989 1 27.03 17 CYS B C 1
ATOM 2952 O O . CYS B 1 17 ? -71.25 -22.047 -2.232 1 27.03 17 CYS B O 1
ATOM 2954 N N . LEU B 1 18 ? -71.188 -24.156 -2.682 1 27.11 18 LEU B N 1
ATOM 2955 C CA . LEU B 1 18 ? -70.25 -23.984 -3.824 1 27.11 18 LEU B CA 1
ATOM 2956 C C . LEU B 1 18 ? -71.062 -23.516 -5.055 1 27.11 18 LEU B C 1
ATOM 2958 O O . LEU B 1 18 ? -70.5 -23.422 -6.148 1 27.11 18 LEU B O 1
ATOM 2962 N N . LEU B 1 19 ? -72.438 -23.438 -5.016 1 27.52 19 LEU B N 1
ATOM 2963 C CA . LEU B 1 19 ? -73.062 -23.516 -6.324 1 27.52 19 LEU B CA 1
ATOM 2964 C C . LEU B 1 19 ? -72.875 -22.219 -7.094 1 27.52 19 LEU B C 1
ATOM 2966 O O . LEU B 1 19 ? -73.312 -22.109 -8.25 1 27.52 19 LEU B O 1
ATOM 2970 N N . HIS B 1 20 ? -72.875 -21.109 -6.367 1 27.56 20 HIS B N 1
ATOM 2971 C CA . HIS B 1 20 ? -73.562 -20.094 -7.148 1 27.56 20 HIS B CA 1
ATOM 2972 C C . HIS B 1 20 ? -73 -20 -8.562 1 27.56 20 HIS B C 1
ATOM 2974 O O . HIS B 1 20 ? -71.938 -20.531 -8.844 1 27.56 20 HIS B O 1
ATOM 2980 N N . THR B 1 21 ? -73.125 -18.625 -9.141 1 27.98 21 THR B N 1
ATOM 2981 C CA . THR B 1 21 ? -73.5 -18.078 -10.445 1 27.98 21 THR B CA 1
ATOM 2982 C C . THR B 1 21 ? -72.312 -18.219 -11.406 1 27.98 21 THR B C 1
ATOM 2984 O O . THR B 1 21 ? -71.25 -17.672 -11.172 1 27.98 21 THR B O 1
ATOM 2987 N N . VAL B 1 22 ? -72.25 -19.344 -12.102 1 28.61 22 VAL B N 1
ATOM 2988 C CA . VAL B 1 22 ? -71.312 -19.641 -13.141 1 28.61 22 VAL B CA 1
ATOM 2989 C C . VAL B 1 22 ? -71.5 -18.703 -14.328 1 28.61 22 VAL B C 1
ATOM 2991 O O . VAL B 1 22 ? -72.438 -18.828 -15.078 1 28.61 22 VAL B O 1
ATOM 2994 N N . SER B 1 23 ? -71.75 -17.359 -14.102 1 27 23 SER B N 1
ATOM 2995 C CA . SER B 1 23 ? -71.875 -16.625 -15.352 1 27 23 SER B CA 1
ATOM 2996 C C . SER B 1 23 ? -70.875 -17.031 -16.375 1 27 23 SER B C 1
ATOM 2998 O O . SER B 1 23 ? -69.75 -17.438 -16.016 1 27 23 SER B O 1
ATOM 3000 N N . SER B 1 24 ? -71.375 -17.312 -17.641 1 28.28 24 SER B N 1
ATOM 3001 C CA . SER B 1 24 ? -70.75 -17.797 -18.875 1 28.28 24 SER B CA 1
ATOM 3002 C C . SER B 1 24 ? -69.562 -16.953 -19.281 1 28.28 24 SER B C 1
ATOM 3004 O O . SER B 1 24 ? -69.312 -16.719 -20.469 1 28.28 24 SER B O 1
ATOM 3006 N N . GLN B 1 25 ? -68.938 -16.172 -18.328 1 25.81 25 GLN B N 1
ATOM 3007 C CA . GLN B 1 25 ? -67.938 -15.328 -18.938 1 25.81 25 GLN B CA 1
ATOM 3008 C C . GLN B 1 25 ? -67 -16.141 -19.828 1 25.81 25 GLN B C 1
ATOM 3010 O O . GLN B 1 25 ? -66.812 -17.328 -19.594 1 25.81 25 GLN B O 1
ATOM 3015 N N . SER B 1 26 ? -66.75 -15.477 -21.094 1 31.12 26 SER B N 1
ATOM 3016 C CA . SER B 1 26 ? -65.875 -15.977 -22.172 1 31.12 26 SER B CA 1
ATOM 3017 C C . SER B 1 26 ? -64.688 -16.672 -21.641 1 31.12 26 SER B C 1
ATOM 3019 O O . SER B 1 26 ? -64.125 -16.328 -20.578 1 31.12 26 SER B O 1
ATOM 3021 N N . PRO B 1 27 ? -64.375 -18 -22.062 1 28.78 27 PRO B N 1
ATOM 3022 C CA . PRO B 1 27 ? -63.25 -18.797 -21.625 1 28.78 27 PRO B CA 1
ATOM 3023 C C . PRO B 1 27 ? -61.938 -18.031 -21.609 1 28.78 27 PRO B C 1
ATOM 3025 O O . PRO B 1 27 ? -61.469 -17.594 -22.672 1 28.78 27 PRO B O 1
ATOM 3028 N N . TYR B 1 28 ? -61.906 -16.891 -20.75 1 26.78 28 TYR B N 1
ATOM 3029 C CA . TYR B 1 28 ? -60.562 -16.328 -20.719 1 26.78 28 TYR B CA 1
ATOM 3030 C C . TYR B 1 28 ? -59.5 -17.438 -20.547 1 26.78 28 TYR B C 1
ATOM 3032 O O . TYR B 1 28 ? -59.625 -18.266 -19.641 1 26.78 28 TYR B O 1
ATOM 3040 N N . ASN B 1 29 ? -58.969 -18.016 -21.672 1 25 29 ASN B N 1
ATOM 3041 C CA . ASN B 1 29 ? -57.781 -18.859 -21.672 1 25 29 ASN B CA 1
ATOM 3042 C C . ASN B 1 29 ? -56.75 -18.375 -20.641 1 25 29 ASN B C 1
ATOM 3044 O O . ASN B 1 29 ? -56.062 -17.375 -20.875 1 25 29 ASN B O 1
ATOM 3048 N N . SER B 1 30 ? -57.219 -18.266 -19.391 1 27.83 30 SER B N 1
ATOM 3049 C CA . SER B 1 30 ? -56.25 -17.953 -18.359 1 27.83 30 SER B CA 1
ATOM 3050 C C . SER B 1 30 ? -55.062 -18.922 -18.391 1 27.83 30 SER B C 1
ATOM 3052 O O . SER B 1 30 ? -55.25 -20.125 -18.141 1 27.83 30 SER B O 1
ATOM 3054 N N . THR B 1 31 ? -54.188 -18.812 -19.422 1 28.88 31 THR B N 1
ATOM 3055 C CA . THR B 1 31 ? -52.906 -19.438 -19.219 1 28.88 31 THR B CA 1
ATOM 3056 C C . THR B 1 31 ? -52.406 -19.219 -17.781 1 28.88 31 THR B C 1
ATOM 3058 O O . THR B 1 31 ? -52.031 -18.109 -17.406 1 28.88 31 THR B O 1
ATOM 3061 N N . TYR B 1 32 ? -53.219 -19.734 -16.828 1 27.88 32 TYR B N 1
ATOM 3062 C CA . TYR B 1 32 ? -52.625 -19.812 -15.508 1 27.88 32 TYR B CA 1
ATOM 3063 C C . TYR B 1 32 ? -51.188 -20.297 -15.594 1 27.88 32 TYR B C 1
ATOM 3065 O O . TYR B 1 32 ? -50.938 -21.469 -15.914 1 27.88 32 TYR B O 1
ATOM 3073 N N . ARG B 1 33 ? -50.344 -19.422 -16.172 1 30.06 33 ARG B N 1
ATOM 3074 C CA . ARG B 1 33 ? -48.969 -19.719 -15.844 1 30.06 33 ARG B CA 1
ATOM 3075 C C . ARG B 1 33 ? -48.812 -20.016 -14.359 1 30.06 33 ARG B C 1
ATOM 3077 O O . ARG B 1 33 ? -49.219 -19.219 -13.516 1 30.06 33 ARG B O 1
ATOM 3084 N N . ASP B 1 34 ? -49.094 -21.234 -13.938 1 29.39 34 ASP B N 1
ATOM 3085 C CA . ASP B 1 34 ? -48.594 -21.625 -12.633 1 29.39 34 ASP B CA 1
ATOM 3086 C C . ASP B 1 34 ? -47.375 -20.797 -12.242 1 29.39 34 ASP B C 1
ATOM 3088 O O . ASP B 1 34 ? -46.375 -20.766 -12.977 1 29.39 34 ASP B O 1
ATOM 3092 N N . PRO B 1 35 ? -47.594 -19.688 -11.555 1 32.03 35 PRO B N 1
ATOM 3093 C CA . PRO B 1 35 ? -46.344 -19.094 -11.117 1 32.03 35 PRO B CA 1
ATOM 3094 C C . PRO B 1 35 ? -45.375 -20.125 -10.516 1 32.03 35 PRO B C 1
ATOM 3096 O O . PRO B 1 35 ? -45.75 -20.828 -9.57 1 32.03 35 PRO B O 1
ATOM 3099 N N . LYS B 1 36 ? -44.719 -20.844 -11.375 1 34.12 36 LYS B N 1
ATOM 3100 C CA . LYS B 1 36 ? -43.594 -21.562 -10.75 1 34.12 36 LYS B CA 1
ATOM 3101 C C . LYS B 1 36 ? -43.094 -20.828 -9.508 1 34.12 36 LYS B C 1
ATOM 3103 O O . LYS B 1 36 ? -42.719 -19.656 -9.594 1 34.12 36 LYS B O 1
ATOM 3108 N N . LEU B 1 37 ? -43.688 -21.047 -8.438 1 29.23 37 LEU B N 1
ATOM 3109 C CA . LEU B 1 37 ? -43 -20.656 -7.207 1 29.23 37 LEU B CA 1
ATOM 3110 C C . LEU B 1 37 ? -41.5 -20.828 -7.352 1 29.23 37 LEU B C 1
ATOM 3112 O O . LEU B 1 37 ? -41 -21.953 -7.324 1 29.23 37 LEU B O 1
ATOM 3116 N N . LEU B 1 38 ? -40.969 -20.125 -8.219 1 31.98 38 LEU B N 1
ATOM 3117 C CA . LEU B 1 38 ? -39.531 -20.062 -8.156 1 31.98 38 LEU B CA 1
ATOM 3118 C C . LEU B 1 38 ? -39.062 -19.75 -6.734 1 31.98 38 LEU B C 1
ATOM 3120 O O . LEU B 1 38 ? -39.25 -18.641 -6.238 1 31.98 38 LEU B O 1
ATOM 3124 N N . VAL B 1 39 ? -39.281 -20.625 -5.801 1 33.69 39 VAL B N 1
ATOM 3125 C CA . VAL B 1 39 ? -38.531 -20.516 -4.547 1 33.69 39 VAL B CA 1
ATOM 3126 C C . VAL B 1 39 ? -37.062 -20.188 -4.84 1 33.69 39 VAL B C 1
ATOM 3128 O O . VAL B 1 39 ? -36.375 -21 -5.441 1 33.69 39 VAL B O 1
ATOM 3131 N N . THR B 1 40 ? -36.844 -18.984 -5.039 1 41.16 40 THR B N 1
ATOM 3132 C CA . THR B 1 40 ? -35.438 -18.594 -5.039 1 41.16 40 THR B CA 1
ATOM 3133 C C . THR B 1 40 ? -34.75 -19.031 -3.746 1 41.16 40 THR B C 1
ATOM 3135 O O . THR B 1 40 ? -35.062 -18.531 -2.666 1 41.16 40 THR B O 1
ATOM 3138 N N . VAL B 1 41 ? -34.531 -20.234 -3.453 1 44.38 41 VAL B N 1
ATOM 3139 C CA . VAL B 1 41 ? -33.781 -20.719 -2.309 1 44.38 41 VAL B CA 1
ATOM 3140 C C . VAL B 1 41 ? -32.375 -20.125 -2.334 1 44.38 41 VAL B C 1
ATOM 3142 O O . VAL B 1 41 ? -31.656 -20.25 -3.328 1 44.38 41 VAL B O 1
ATOM 3145 N N . THR B 1 42 ? -32.25 -19.125 -1.559 1 51.53 42 THR B N 1
ATOM 3146 C CA . THR B 1 42 ? -30.859 -18.703 -1.337 1 51.53 42 THR B CA 1
ATOM 3147 C C . THR B 1 42 ? -30.031 -19.859 -0.815 1 51.53 42 THR B C 1
ATOM 3149 O O . THR B 1 42 ? -30.312 -20.422 0.244 1 51.53 42 THR B O 1
ATOM 3152 N N . ALA B 1 43 ? -29.359 -20.547 -1.62 1 63.03 43 ALA B N 1
ATOM 3153 C CA . ALA B 1 43 ? -28.547 -21.719 -1.307 1 63.03 43 ALA B CA 1
ATOM 3154 C C . ALA B 1 43 ? -27.516 -21.406 -0.229 1 63.03 43 ALA B C 1
ATOM 3156 O O . ALA B 1 43 ? -26.812 -20.391 -0.31 1 63.03 43 ALA B O 1
ATOM 3157 N N . SER B 1 44 ? -27.766 -22.016 1.016 1 75.25 44 SER B N 1
ATOM 3158 C CA . SER B 1 44 ? -26.766 -21.922 2.078 1 75.25 44 SER B CA 1
ATOM 3159 C C . SER B 1 44 ? -25.547 -22.797 1.761 1 75.25 44 SER B C 1
ATOM 3161 O O . SER B 1 44 ? -25.641 -23.75 0.993 1 75.25 44 SER B O 1
ATOM 3163 N N . SER B 1 45 ? -24.469 -22.328 2.223 1 83.5 45 SER B N 1
ATOM 3164 C CA . SER B 1 45 ? -23.234 -23.078 2.02 1 83.5 45 SER B CA 1
ATOM 3165 C C . SER B 1 45 ? -23.203 -24.344 2.885 1 83.5 45 SER B C 1
ATOM 3167 O O . SER B 1 45 ? -23.844 -24.391 3.938 1 83.5 45 SER B O 1
ATOM 3169 N N . CYS B 1 46 ? -22.719 -25.438 2.381 1 86.19 46 CYS B N 1
ATOM 3170 C CA . CYS B 1 46 ? -22.5 -26.672 3.119 1 86.19 46 CYS B CA 1
ATOM 3171 C C . CYS B 1 46 ? -21.078 -27.188 2.932 1 86.19 46 CYS B C 1
ATOM 3173 O O . CYS B 1 46 ? -20.375 -26.719 2.035 1 86.19 46 CYS B O 1
ATOM 3175 N N . GLU B 1 47 ? -20.672 -27.953 3.91 1 86.31 47 GLU B N 1
ATOM 3176 C CA . GLU B 1 47 ? -19.344 -28.578 3.838 1 86.31 47 GLU B CA 1
ATOM 3177 C C . GLU B 1 47 ? -19.438 -30.094 3.93 1 86.31 47 GLU B C 1
ATOM 3179 O O . GLU B 1 47 ? -20.141 -30.625 4.797 1 86.31 47 GLU B O 1
ATOM 3184 N N . VAL B 1 48 ? -18.859 -30.734 2.936 1 80.62 48 VAL B N 1
ATOM 3185 C CA . VAL B 1 48 ? -18.844 -32.188 2.926 1 80.62 48 VAL B CA 1
ATOM 3186 C C . VAL B 1 48 ? -17.469 -32.688 2.469 1 80.62 48 VAL B C 1
ATOM 3188 O O . VAL B 1 48 ? -17 -32.312 1.39 1 80.62 48 VAL B O 1
ATOM 3191 N N . LEU B 1 49 ? -16.812 -33.531 3.23 1 79.19 49 LEU B N 1
ATOM 3192 C CA . LEU B 1 49 ? -15.539 -34.156 2.898 1 79.19 49 LEU B CA 1
ATOM 3193 C C . LEU B 1 49 ? -14.516 -33.094 2.486 1 79.19 49 LEU B C 1
ATOM 3195 O O . LEU B 1 49 ? -13.836 -33.25 1.469 1 79.19 49 LEU B O 1
ATOM 3199 N N . GLY B 1 50 ? -14.516 -32 3.053 1 80.06 50 GLY B N 1
ATOM 3200 C CA . GLY B 1 50 ? -13.516 -30.969 2.822 1 80.06 50 GLY B CA 1
ATOM 3201 C C . GLY B 1 50 ? -13.852 -30.078 1.646 1 80.06 50 GLY B C 1
ATOM 3202 O O . GLY B 1 50 ? -13.031 -29.25 1.236 1 80.06 50 GLY B O 1
ATOM 3203 N N . GLN B 1 51 ? -15.008 -30.297 1.101 1 88.69 51 GLN B N 1
ATOM 3204 C CA . GLN B 1 51 ? -15.422 -29.453 -0.016 1 88.69 51 GLN B CA 1
ATOM 3205 C C . GLN B 1 51 ? -16.625 -28.594 0.365 1 88.69 51 GLN B C 1
ATOM 3207 O O . GLN B 1 51 ? -17.469 -29.016 1.146 1 88.69 51 GLN B O 1
ATOM 3212 N N . THR B 1 52 ? -16.5 -27.438 -0.207 1 88.88 52 THR B N 1
ATOM 3213 C CA . THR B 1 52 ? -17.609 -26.516 -0.008 1 88.88 52 THR B CA 1
ATOM 3214 C C . THR B 1 52 ? -18.641 -26.641 -1.14 1 88.88 52 THR B C 1
ATOM 3216 O O . THR B 1 52 ? -18.266 -26.734 -2.311 1 88.88 52 THR B O 1
ATOM 3219 N N . GLY B 1 53 ? -19.906 -26.766 -0.696 1 89.62 53 GLY B N 1
ATOM 3220 C CA . GLY B 1 53 ? -20.984 -26.812 -1.671 1 89.62 53 GLY B CA 1
ATOM 3221 C C . GLY B 1 53 ? -22.172 -25.969 -1.287 1 89.62 53 GLY B C 1
ATOM 3222 O O . GLY B 1 53 ? -22.062 -25.094 -0.419 1 89.62 53 GLY B O 1
ATOM 3223 N N . SER B 1 54 ? -23.172 -26.109 -2.125 1 86.19 54 SER B N 1
ATOM 3224 C CA . SER B 1 54 ? -24.438 -25.406 -1.865 1 86.19 54 SER B CA 1
ATOM 3225 C C . SER B 1 54 ? -25.547 -26.391 -1.481 1 86.19 54 SER B C 1
ATOM 3227 O O . SER B 1 54 ? -25.641 -27.469 -2.059 1 86.19 54 SER B O 1
ATOM 3229 N N . CYS B 1 55 ? -26.234 -25.969 -0.427 1 86.5 55 CYS B N 1
ATOM 3230 C CA . CYS B 1 55 ? -27.359 -26.812 -0.048 1 86.5 55 CYS B CA 1
ATOM 3231 C C . CYS B 1 55 ? -28.531 -26.609 -0.995 1 86.5 55 CYS B C 1
ATOM 3233 O O . CYS B 1 55 ? -29.125 -25.516 -1.038 1 86.5 55 CYS B O 1
ATOM 3235 N N . LEU B 1 56 ? -28.828 -27.594 -1.724 1 86 56 LEU B N 1
ATOM 3236 C CA . LEU B 1 56 ? -29.859 -27.547 -2.752 1 86 56 LEU B CA 1
ATOM 3237 C C . LEU B 1 56 ? -30.672 -28.828 -2.777 1 86 56 LEU B C 1
ATOM 3239 O O . LEU B 1 56 ? -30.188 -29.875 -2.346 1 86 56 LEU B O 1
ATOM 3243 N N . PRO B 1 57 ? -31.938 -28.625 -3.205 1 83.81 57 PRO B N 1
ATOM 3244 C CA . PRO B 1 57 ? -32.625 -29.891 -3.49 1 83.81 57 PRO B CA 1
ATOM 3245 C C . PRO B 1 57 ? -31.922 -30.719 -4.551 1 83.81 57 PRO B C 1
ATOM 3247 O O . PRO B 1 57 ? -31.234 -30.172 -5.418 1 83.81 57 PRO B O 1
ATOM 3250 N N . TYR B 1 58 ? -32.156 -32.031 -4.449 1 83.75 58 TYR B N 1
ATOM 3251 C CA . TYR B 1 58 ? -31.453 -32.969 -5.305 1 83.75 58 TYR B CA 1
ATOM 3252 C C . TYR B 1 58 ? -31.625 -32.594 -6.777 1 83.75 58 TYR B C 1
ATOM 3254 O O . TYR B 1 58 ? -30.641 -32.531 -7.52 1 83.75 58 TYR B O 1
ATOM 3262 N N . PHE B 1 59 ? -32.844 -32.281 -7.184 1 85.94 59 PHE B N 1
ATOM 3263 C CA . PHE B 1 59 ? -33.125 -32.031 -8.594 1 85.94 59 PHE B CA 1
ATOM 3264 C C . PHE B 1 59 ? -32.469 -30.734 -9.055 1 85.94 59 PHE B C 1
ATOM 3266 O O . PHE B 1 59 ? -31.953 -30.641 -10.172 1 85.94 59 PHE B O 1
ATOM 3273 N N . SER B 1 60 ? -32.469 -29.844 -8.18 1 85.31 60 SER B N 1
ATOM 3274 C CA . SER B 1 60 ? -31.859 -28.562 -8.516 1 85.31 60 SER B CA 1
ATOM 3275 C C . SER B 1 60 ? -30.344 -28.703 -8.672 1 85.31 60 SER B C 1
ATOM 3277 O O . SER B 1 60 ? -29.75 -28.109 -9.578 1 85.31 60 SER B O 1
ATOM 3279 N N . CYS B 1 61 ? -29.734 -29.5 -7.805 1 88.19 61 CYS B N 1
ATOM 3280 C CA . CYS B 1 61 ? -28.297 -29.75 -7.875 1 88.19 61 CYS B CA 1
ATOM 3281 C C . CYS B 1 61 ? -27.922 -30.375 -9.211 1 88.19 61 CYS B C 1
ATOM 3283 O O . CYS B 1 61 ? -27 -29.906 -9.883 1 88.19 61 CYS B O 1
ATOM 3285 N N . ARG B 1 62 ? -28.641 -31.312 -9.656 1 87.31 62 ARG B N 1
ATOM 3286 C CA . ARG B 1 62 ? -28.344 -32 -10.906 1 87.31 62 ARG B CA 1
ATOM 3287 C C . ARG B 1 62 ? -28.562 -31.109 -12.109 1 87.31 62 ARG B C 1
ATOM 3289 O O . ARG B 1 62 ? -27.781 -31.141 -13.062 1 87.31 62 ARG B O 1
ATOM 3296 N N . LYS B 1 63 ? -29.578 -30.359 -11.945 1 86.75 63 LYS B N 1
ATOM 3297 C CA . LYS B 1 63 ? -29.891 -29.453 -13.047 1 86.75 63 LYS B CA 1
ATOM 3298 C C . LYS B 1 63 ? -28.781 -28.422 -13.234 1 86.75 63 LYS B C 1
ATOM 3300 O O . LYS B 1 63 ? -28.5 -28.016 -14.359 1 86.75 63 LYS B O 1
ATOM 3305 N N . MET B 1 64 ? -28.172 -28.188 -12.188 1 86.62 64 MET B N 1
ATOM 3306 C CA . MET B 1 64 ? -27.141 -27.141 -12.234 1 86.62 64 MET B CA 1
ATOM 3307 C C . MET B 1 64 ? -25.781 -27.766 -12.5 1 86.62 64 MET B C 1
ATOM 3309 O O . MET B 1 64 ? -24.766 -27.047 -12.539 1 86.62 64 MET B O 1
ATOM 3313 N N . GLY B 1 65 ? -25.781 -29.047 -12.672 1 86.06 65 GLY B N 1
ATOM 3314 C CA . GLY B 1 65 ? -24.547 -29.734 -13.031 1 86.06 65 GLY B CA 1
ATOM 3315 C C . GLY B 1 65 ? -23.672 -30.031 -11.828 1 86.06 65 GLY B C 1
ATOM 3316 O O . GLY B 1 65 ? -22.453 -30.172 -11.969 1 86.06 65 GLY B O 1
ATOM 3317 N N . GLY B 1 66 ? -24.281 -30.094 -10.688 1 91.44 66 GLY B N 1
ATOM 3318 C CA . GLY B 1 66 ? -23.531 -30.406 -9.484 1 91.44 66 GLY B CA 1
ATOM 3319 C C . GLY B 1 66 ? -23.609 -31.859 -9.094 1 91.44 66 GLY B C 1
ATOM 3320 O O . GLY B 1 66 ? -24.312 -32.656 -9.742 1 91.44 66 GLY B O 1
ATOM 3321 N N . THR B 1 67 ? -22.766 -32.188 -8.195 1 90.19 67 THR B N 1
ATOM 3322 C CA . THR B 1 67 ? -22.766 -33.531 -7.633 1 90.19 67 THR B CA 1
ATOM 3323 C C . THR B 1 67 ? -23.188 -33.5 -6.168 1 90.19 67 THR B C 1
ATOM 3325 O O . THR B 1 67 ? -22.656 -32.719 -5.375 1 90.19 67 THR B O 1
ATOM 3328 N N . VAL B 1 68 ? -24.078 -34.312 -5.883 1 89.31 68 VAL B N 1
ATOM 3329 C CA . VAL B 1 68 ? -24.562 -34.406 -4.508 1 89.31 68 VAL B CA 1
ATOM 3330 C C . VAL B 1 68 ? -23.562 -35.188 -3.654 1 89.31 68 VAL B C 1
ATOM 3332 O O . VAL B 1 68 ? -23.203 -36.312 -3.994 1 89.31 68 VAL B O 1
ATOM 3335 N N . LYS B 1 69 ? -23.125 -34.344 -2.709 1 88.88 69 LYS B N 1
ATOM 3336 C CA . LYS B 1 69 ? -22.234 -35 -1.76 1 88.88 69 LYS B CA 1
ATOM 3337 C C . LYS B 1 69 ? -22.766 -34.875 -0.333 1 88.88 69 LYS B C 1
ATOM 3339 O O . LYS B 1 69 ? -22.609 -33.844 0.309 1 88.88 69 LYS B O 1
ATOM 3344 N N . GLY B 1 70 ? -23.578 -35.781 0.132 1 86.81 70 GLY B N 1
ATOM 3345 C CA . GLY B 1 70 ? -24.109 -35.75 1.486 1 86.81 70 GLY B CA 1
ATOM 3346 C C . GLY B 1 70 ? -25.391 -34.938 1.617 1 86.81 70 GLY B C 1
ATOM 3347 O O . GLY B 1 70 ? -26 -34.562 0.613 1 86.81 70 GLY B O 1
ATOM 3348 N N . ASN B 1 71 ? -25.875 -34.75 2.893 1 85.12 71 ASN B N 1
ATOM 3349 C CA . ASN B 1 71 ? -27.109 -34.031 3.176 1 85.12 71 ASN B CA 1
ATOM 3350 C C . ASN B 1 71 ? -26.828 -32.719 3.936 1 85.12 71 ASN B C 1
ATOM 3352 O O . ASN B 1 71 ? -25.75 -32.562 4.52 1 85.12 71 ASN B O 1
ATOM 3356 N N . CYS B 1 72 ? -27.609 -31.766 3.656 1 85.19 72 CYS B N 1
ATOM 3357 C CA . CYS B 1 72 ? -27.531 -30.516 4.406 1 85.19 72 CYS B CA 1
ATOM 3358 C C . CYS B 1 72 ? -28.906 -30.062 4.855 1 85.19 72 CYS B C 1
ATOM 3360 O O . CYS B 1 72 ? -29.922 -30.656 4.48 1 85.19 72 CYS B O 1
ATOM 3362 N N . LEU B 1 73 ? -28.859 -29.109 5.867 1 76.31 73 LEU B N 1
ATOM 3363 C CA . LEU B 1 73 ? -30.109 -28.656 6.441 1 76.31 73 LEU B CA 1
ATOM 3364 C C . LEU B 1 73 ? -30.453 -27.25 5.945 1 76.31 73 LEU B C 1
ATOM 3366 O O . LEU B 1 73 ? -29.578 -26.406 5.824 1 76.31 73 LEU B O 1
ATOM 3370 N N . PHE B 1 74 ? -31.656 -27.156 5.27 1 66.44 74 PHE B N 1
ATOM 3371 C CA . PHE B 1 74 ? -32.25 -25.844 5.027 1 66.44 74 PHE B CA 1
ATOM 3372 C C . PHE B 1 74 ? -33.25 -25.484 6.117 1 66.44 74 PHE B C 1
ATOM 3374 O O . PHE B 1 74 ? -33.625 -26.344 6.914 1 66.44 74 PHE B O 1
ATOM 3381 N N . THR B 1 75 ? -33.594 -24.109 6.18 1 61.47 75 THR B N 1
ATOM 3382 C CA . THR B 1 75 ? -34.625 -23.641 7.094 1 61.47 75 THR B CA 1
ATOM 3383 C C . THR B 1 75 ? -35.875 -24.516 7.004 1 61.47 75 THR B C 1
ATOM 3385 O O . THR B 1 75 ? -36.531 -24.781 8.016 1 61.47 75 THR B O 1
ATOM 3388 N N . PHE B 1 76 ? -36.094 -24.906 5.801 1 59.81 76 PHE B N 1
ATOM 3389 C CA . PHE B 1 76 ? -37.406 -25.562 5.664 1 59.81 76 PHE B CA 1
ATOM 3390 C C . PHE B 1 76 ? -37.25 -27.062 5.434 1 59.81 76 PHE B C 1
ATOM 3392 O O . PHE B 1 76 ? -38.188 -27.734 5.027 1 59.81 76 PHE B O 1
ATOM 3399 N N . GLY B 1 77 ? -36.062 -27.656 5.594 1 67.62 77 GLY B N 1
ATOM 3400 C CA . GLY B 1 77 ? -36 -29.109 5.43 1 67.62 77 GLY B CA 1
ATOM 3401 C C . GLY B 1 77 ? -34.594 -29.594 5.125 1 67.62 77 GLY B C 1
ATOM 3402 O O . GLY B 1 77 ? -33.625 -28.922 5.41 1 67.62 77 GLY B O 1
ATOM 3403 N N . ILE B 1 78 ? -34.562 -30.922 4.734 1 75.69 78 ILE B N 1
ATOM 3404 C CA . ILE B 1 78 ? -33.312 -31.594 4.438 1 75.69 78 ILE B CA 1
ATOM 3405 C C . ILE B 1 78 ? -32.938 -31.359 2.975 1 75.69 78 ILE B C 1
ATOM 3407 O O . ILE B 1 78 ? -33.781 -31.484 2.084 1 75.69 78 ILE B O 1
ATOM 3411 N N . GLY B 1 79 ? -31.891 -30.766 2.748 1 83.56 79 GLY B N 1
ATOM 3412 C CA . GLY B 1 79 ? -31.359 -30.625 1.401 1 83.56 79 GLY B CA 1
ATOM 3413 C C . GLY B 1 79 ? -30.109 -31.422 1.17 1 83.56 79 GLY B C 1
ATOM 3414 O O . GLY B 1 79 ? -29.766 -32.281 1.975 1 83.56 79 GLY B O 1
ATOM 3415 N N . ASP B 1 80 ? -29.625 -31.422 -0.07 1 87.5 80 ASP B N 1
ATOM 3416 C CA . ASP B 1 80 ? -28.391 -32.094 -0.468 1 87.5 80 ASP B CA 1
ATOM 3417 C C . ASP B 1 80 ? -27.266 -31.078 -0.646 1 87.5 80 ASP B C 1
ATOM 3419 O O . ASP B 1 80 ? -27.484 -29.969 -1.104 1 87.5 80 ASP B O 1
ATOM 3423 N N . CYS B 1 81 ? -26.078 -31.578 -0.178 1 90.38 81 CYS B N 1
ATOM 3424 C CA . CYS B 1 81 ? -24.922 -30.734 -0.429 1 90.38 81 CYS B CA 1
ATOM 3425 C C . CYS B 1 81 ? -24.422 -30.891 -1.863 1 90.38 81 CYS B C 1
ATOM 3427 O O . CYS B 1 81 ? -23.875 -31.938 -2.225 1 90.38 81 CYS B O 1
ATOM 3429 N N . CYS B 1 82 ? -24.656 -29.891 -2.576 1 91.12 82 CYS B N 1
ATOM 3430 C CA . CYS B 1 82 ? -24.344 -29.906 -4 1 91.12 82 CYS B CA 1
ATOM 3431 C C . CYS B 1 82 ? -22.969 -29.312 -4.254 1 91.12 82 CYS B C 1
ATOM 3433 O O . CYS B 1 82 ? -22.719 -28.141 -3.984 1 91.12 82 CYS B O 1
ATOM 3435 N N . VAL B 1 83 ? -22.016 -30.188 -4.777 1 93.75 83 VAL B N 1
ATOM 3436 C CA . VAL B 1 83 ? -20.656 -29.75 -5.098 1 93.75 83 VAL B CA 1
ATOM 3437 C C . VAL B 1 83 ? -20.5 -29.609 -6.609 1 93.75 83 VAL B C 1
ATOM 3439 O O . VAL B 1 83 ? -20.906 -30.5 -7.363 1 93.75 83 VAL B O 1
ATOM 3442 N N . PHE B 1 84 ? -19.969 -28.484 -7.039 1 94.69 84 PHE B N 1
ATOM 3443 C CA . PHE B 1 84 ? -19.828 -28.203 -8.461 1 94.69 84 PHE B CA 1
ATOM 3444 C C . PHE B 1 84 ? -18.391 -28.406 -8.914 1 94.69 84 PHE B C 1
ATOM 3446 O O . PHE B 1 84 ? -17.578 -27.469 -8.875 1 94.69 84 PHE B O 1
ATOM 3453 N N . GLU B 1 85 ? -18.062 -29.578 -9.312 1 95.25 85 GLU B N 1
ATOM 3454 C CA . GLU B 1 85 ? -16.766 -29.953 -9.859 1 95.25 85 GLU B CA 1
ATOM 3455 C C . GLU B 1 85 ? -16.797 -30.016 -11.383 1 95.25 85 GLU B C 1
ATOM 3457 O O . GLU B 1 85 ? -17.625 -30.719 -11.961 1 95.25 85 GLU B O 1
ATOM 3462 N N . LYS B 1 86 ? -15.914 -29.188 -11.984 1 96.31 86 LYS B N 1
ATOM 3463 C CA . LYS B 1 86 ? -15.883 -29.125 -13.445 1 96.31 86 LYS B CA 1
ATOM 3464 C C . LYS B 1 86 ? -14.461 -29.266 -13.977 1 96.31 86 LYS B C 1
ATOM 3466 O O . LYS B 1 86 ? -13.5 -29.141 -13.219 1 96.31 86 LYS B O 1
ATOM 3471 N N . THR B 1 87 ? -14.359 -29.641 -15.164 1 96.75 87 THR B N 1
ATOM 3472 C CA . THR B 1 87 ? -13.086 -29.75 -15.867 1 96.75 87 THR B CA 1
ATOM 3473 C C . THR B 1 87 ? -13.133 -28.984 -17.188 1 96.75 87 THR B C 1
ATOM 3475 O O . THR B 1 87 ? -13.898 -28.031 -17.344 1 96.75 87 THR B O 1
ATOM 3478 N N . CYS B 1 88 ? -12.289 -29.406 -18.172 1 97.38 88 CYS B N 1
ATOM 3479 C CA . CYS B 1 88 ? -12.141 -28.672 -19.406 1 97.38 88 CYS B CA 1
ATOM 3480 C C . CYS B 1 88 ? -13.492 -28.469 -20.078 1 97.38 88 CYS B C 1
ATOM 3482 O O . CYS B 1 88 ? -14.227 -29.422 -20.312 1 97.38 88 CYS B O 1
ATOM 3484 N N . GLY B 1 89 ? -13.75 -27.141 -20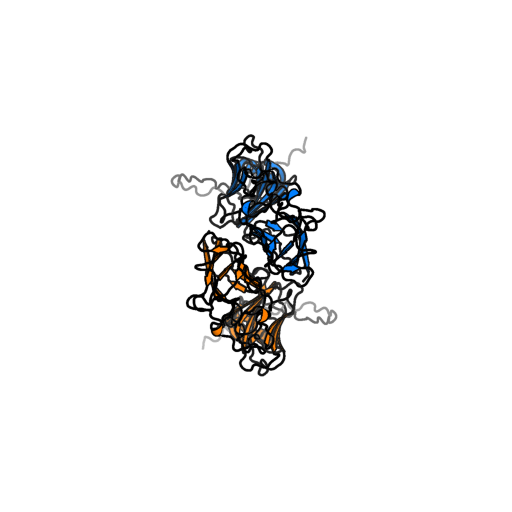.359 1 96.25 89 GLY B N 1
ATOM 3485 C CA . GLY B 1 89 ? -14.977 -26.812 -21.078 1 96.25 89 GLY B CA 1
ATOM 3486 C C . GLY B 1 89 ? -16.188 -26.719 -20.156 1 96.25 89 GLY B C 1
ATOM 3487 O O . GLY B 1 89 ? -17.297 -26.469 -20.625 1 96.25 89 GLY B O 1
ATOM 3488 N N . GLY B 1 90 ? -15.906 -26.844 -18.875 1 95.62 90 GLY B N 1
ATOM 3489 C CA . GLY B 1 90 ? -16.984 -26.812 -17.922 1 95.62 90 GLY B CA 1
ATOM 3490 C C . GLY B 1 90 ? -17.547 -25.422 -17.703 1 95.62 90 GLY B C 1
ATOM 3491 O O . GLY B 1 90 ? -16.875 -24.422 -17.984 1 95.62 90 GLY B O 1
ATOM 3492 N N . THR B 1 91 ? -18.812 -25.375 -17.234 1 96 91 THR B N 1
ATOM 3493 C CA . THR B 1 91 ? -19.484 -24.125 -16.859 1 96 91 THR B CA 1
ATOM 3494 C C . THR B 1 91 ? -20.125 -24.25 -15.484 1 96 91 THR B C 1
ATOM 3496 O O . THR B 1 91 ? -20.516 -25.328 -15.07 1 96 91 THR B O 1
ATOM 3499 N N . SER B 1 92 ? -20.047 -23.188 -14.82 1 94.69 92 SER B N 1
ATOM 3500 C CA . SER B 1 92 ? -20.672 -23.156 -13.5 1 94.69 92 SER B CA 1
ATOM 3501 C C . SER B 1 92 ? -21.266 -21.781 -13.203 1 94.69 92 SER B C 1
ATOM 3503 O O . SER B 1 92 ? -20.812 -20.766 -13.727 1 94.69 92 SER B O 1
ATOM 3505 N N . SER B 1 93 ? -22.344 -21.766 -12.375 1 91.31 93 SER B N 1
ATOM 3506 C CA . SER B 1 93 ? -22.922 -20.531 -11.867 1 91.31 93 SER B CA 1
ATOM 3507 C C . SER B 1 93 ? -22.938 -20.5 -10.344 1 91.31 93 SER B C 1
ATOM 3509 O O . SER B 1 93 ? -23.531 -19.594 -9.742 1 91.31 93 SER B O 1
ATOM 3511 N N . ALA B 1 94 ? -22.297 -21.5 -9.859 1 91.81 94 ALA B N 1
ATOM 3512 C CA . ALA B 1 94 ? -22.266 -21.594 -8.398 1 91.81 94 ALA B CA 1
ATOM 3513 C C . ALA B 1 94 ? -21.281 -20.609 -7.801 1 91.81 94 ALA B C 1
ATOM 3515 O O . ALA B 1 94 ? -20.328 -20.172 -8.469 1 91.81 94 ALA B O 1
ATOM 3516 N N . ARG B 1 95 ? -21.5 -20.266 -6.508 1 92.06 95 ARG B N 1
ATOM 3517 C CA . ARG B 1 95 ? -20.594 -19.359 -5.797 1 92.06 95 ARG B CA 1
ATOM 3518 C C . ARG B 1 95 ? -19.234 -20.016 -5.562 1 92.06 95 ARG B C 1
ATOM 3520 O O . ARG B 1 95 ? -18.219 -19.344 -5.477 1 92.06 95 ARG B O 1
ATOM 3527 N N . THR B 1 96 ? -19.312 -21.281 -5.402 1 94.81 96 THR B N 1
ATOM 3528 C CA . THR B 1 96 ? -18.078 -22.062 -5.266 1 94.81 96 THR B CA 1
ATOM 3529 C C . THR B 1 96 ? -18.031 -23.188 -6.281 1 94.81 96 THR B C 1
ATOM 3531 O O . THR B 1 96 ? -18.984 -23.969 -6.398 1 94.81 96 THR B O 1
ATOM 3534 N N . SER B 1 97 ? -17.016 -23.25 -7.023 1 96.38 97 SER B N 1
ATOM 3535 C CA . SER B 1 97 ? -16.797 -24.297 -8.016 1 96.38 97 SER B CA 1
ATOM 3536 C C . SER B 1 97 ? -15.391 -24.875 -7.914 1 96.38 97 SER B C 1
ATOM 3538 O O . SER B 1 97 ? -14.461 -24.203 -7.477 1 96.38 97 SER B O 1
ATOM 3540 N N . TYR B 1 98 ? -15.305 -26.156 -8.273 1 97.12 98 TYR B N 1
ATOM 3541 C CA . TYR B 1 98 ? -14.008 -26.812 -8.297 1 97.12 98 TYR B CA 1
ATOM 3542 C C . TYR B 1 98 ? -13.555 -27.062 -9.727 1 97.12 98 TYR B C 1
ATOM 3544 O O . TYR B 1 98 ? -14.25 -27.734 -10.5 1 97.12 98 TYR B O 1
ATOM 3552 N N . PHE B 1 99 ? -12.406 -26.484 -10.109 1 98.38 99 PHE B N 1
ATOM 3553 C CA . PHE B 1 99 ? -11.773 -26.688 -11.406 1 98.38 99 PHE B CA 1
ATOM 3554 C C . PHE B 1 99 ? -10.695 -27.766 -11.328 1 98.38 99 PHE B C 1
ATOM 3556 O O . PHE B 1 99 ? -9.688 -27.578 -10.648 1 98.38 99 PHE B O 1
ATOM 3563 N N . THR B 1 100 ? -10.898 -28.875 -12.055 1 97.94 100 THR B N 1
ATOM 3564 C CA . THR B 1 100 ? -10.008 -30.016 -11.883 1 97.94 100 THR B CA 1
ATOM 3565 C C . THR B 1 100 ? -9.406 -30.438 -13.219 1 97.94 100 THR B C 1
ATOM 3567 O O . THR B 1 100 ? -9.914 -30.062 -14.281 1 97.94 100 THR B O 1
ATOM 3570 N N . SER B 1 101 ? -8.336 -31.156 -13.109 1 98.19 101 SER B N 1
ATOM 3571 C CA . SER B 1 101 ? -7.707 -31.734 -14.297 1 98.19 101 SER B CA 1
ATOM 3572 C C . SER B 1 101 ? -8.211 -33.156 -14.539 1 98.19 101 SER B C 1
ATOM 3574 O O . SER B 1 101 ? -7.438 -34.031 -14.953 1 98.19 101 SER B O 1
ATOM 3576 N N . SER B 1 102 ? -9.438 -33.438 -14.312 1 95.5 102 SER B N 1
ATOM 3577 C CA . SER B 1 102 ? -9.969 -34.781 -14.375 1 95.5 102 SER B CA 1
ATOM 3578 C C . SER B 1 102 ? -10.211 -35.219 -15.82 1 95.5 102 SER B C 1
ATOM 3580 O O . SER B 1 102 ? -10.312 -36.406 -16.109 1 95.5 102 SER B O 1
ATOM 3582 N N . SER B 1 103 ? -10.25 -34.25 -16.656 1 94.88 103 SER B N 1
ATOM 3583 C CA . SER B 1 103 ? -10.398 -34.594 -18.062 1 94.88 103 SER B CA 1
ATOM 3584 C C . SER B 1 103 ? -9.148 -35.281 -18.594 1 94.88 103 SER B C 1
ATOM 3586 O O . SER B 1 103 ? -8.031 -34.906 -18.234 1 94.88 103 SER B O 1
ATOM 3588 N N . THR B 1 104 ? -9.375 -36.219 -19.531 1 92.75 104 THR B N 1
ATOM 3589 C CA . THR B 1 104 ? -8.266 -36.969 -20.094 1 92.75 104 THR B CA 1
ATOM 3590 C C . THR B 1 104 ? -7.395 -36.062 -20.969 1 92.75 104 THR B C 1
ATOM 3592 O O . THR B 1 104 ? -6.23 -36.375 -21.234 1 92.75 104 THR B O 1
ATOM 3595 N N . THR B 1 105 ? -7.898 -34.969 -21.344 1 94.62 105 THR B N 1
ATOM 3596 C CA . THR B 1 105 ? -7.16 -34.094 -22.25 1 94.62 105 THR B CA 1
ATOM 3597 C C . THR B 1 105 ? -6.691 -32.844 -21.516 1 94.62 105 THR B C 1
ATOM 3599 O O . THR B 1 105 ? -6.172 -31.906 -22.141 1 94.62 105 THR B O 1
ATOM 3602 N N . ALA B 1 106 ? -6.895 -32.844 -20.281 1 96.62 106 ALA B N 1
ATOM 3603 C CA . ALA B 1 106 ? -6.637 -31.625 -19.531 1 96.62 106 ALA B CA 1
ATOM 3604 C C . ALA B 1 106 ? -5.176 -31.203 -19.641 1 96.62 106 ALA B C 1
ATOM 3606 O O . ALA B 1 106 ? -4.871 -30 -19.688 1 96.62 106 ALA B O 1
ATOM 3607 N N . THR B 1 107 ? -4.281 -32.125 -19.734 1 96.88 107 THR B N 1
ATOM 3608 C CA . THR B 1 107 ? -2.855 -31.812 -19.672 1 96.88 107 THR B CA 1
ATOM 3609 C C . THR B 1 107 ? -2.242 -31.781 -21.062 1 96.88 107 THR B C 1
ATOM 3611 O O . THR B 1 107 ? -1.028 -31.641 -21.219 1 96.88 107 THR B O 1
ATOM 3614 N N . ASN B 1 108 ? -3.133 -32.031 -22.094 1 96.69 108 ASN B N 1
ATOM 3615 C CA . ASN B 1 108 ? -2.684 -31.922 -23.469 1 96.69 108 ASN B CA 1
ATOM 3616 C C . ASN B 1 108 ? -2.51 -30.484 -23.922 1 96.69 108 ASN B C 1
ATOM 3618 O O . ASN B 1 108 ? -2.965 -29.562 -23.234 1 96.69 108 ASN B O 1
ATOM 3622 N N . VAL B 1 109 ? -1.777 -30.312 -25.016 1 98.06 109 VAL B N 1
ATOM 3623 C CA . VAL B 1 109 ? -1.63 -28.984 -25.609 1 98.06 109 VAL B CA 1
ATOM 3624 C C . VAL B 1 109 ? -3.008 -28.375 -25.875 1 98.06 109 VAL B C 1
ATOM 3626 O O . VAL B 1 109 ? -3.906 -29.062 -26.375 1 98.06 109 VAL B O 1
ATOM 3629 N N . GLY B 1 110 ? -3.148 -27.156 -25.469 1 97.5 110 GLY B N 1
ATOM 3630 C CA . GLY B 1 110 ? -4.422 -26.469 -25.625 1 97.5 110 GLY B CA 1
ATOM 3631 C C . GLY B 1 110 ? -4.895 -25.797 -24.344 1 97.5 110 GLY B C 1
ATOM 3632 O O . GLY B 1 110 ? -4.145 -25.703 -23.375 1 97.5 110 GLY B O 1
ATOM 3633 N N . SER B 1 111 ? -6.137 -25.312 -24.391 1 97.75 111 SER B N 1
ATOM 3634 C CA . SER B 1 111 ? -6.703 -24.578 -23.266 1 97.75 111 SER B CA 1
ATOM 3635 C C . SER B 1 111 ? -7.73 -25.422 -22.516 1 97.75 111 SER B C 1
ATOM 3637 O O . SER B 1 111 ? -8.656 -25.953 -23.125 1 97.75 111 SER B O 1
ATOM 3639 N N . CYS B 1 112 ? -7.496 -25.703 -21.312 1 98.25 112 CYS B N 1
ATOM 3640 C CA . CYS B 1 112 ? -8.5 -26.25 -20.406 1 98.25 112 CYS B CA 1
ATOM 3641 C C . CYS B 1 112 ? -9.102 -25.172 -19.531 1 98.25 112 CYS B C 1
ATOM 3643 O O . CYS B 1 112 ? -8.422 -24.609 -18.672 1 98.25 112 CYS B O 1
ATOM 3645 N N . SER B 1 113 ? -10.438 -24.891 -19.719 1 97.94 113 SER B N 1
ATOM 3646 C CA . SER B 1 113 ? -11.016 -23.719 -19.062 1 97.94 113 SER B CA 1
ATOM 3647 C C . SER B 1 113 ? -12.312 -24.078 -18.344 1 97.94 113 SER B C 1
ATOM 3649 O O . SER B 1 113 ? -13.055 -24.953 -18.781 1 97.94 113 SER B O 1
ATOM 3651 N N . LEU B 1 114 ? -12.508 -23.422 -17.312 1 97.94 114 LEU B N 1
ATOM 3652 C CA . LEU B 1 114 ? -13.781 -23.375 -16.594 1 97.94 114 LEU B CA 1
ATOM 3653 C C . LEU B 1 114 ? -14.414 -22 -16.703 1 97.94 114 LEU B C 1
ATOM 3655 O O . LEU B 1 114 ? -13.789 -20.984 -16.375 1 97.94 114 LEU B O 1
ATOM 3659 N N . SER B 1 115 ? -15.602 -21.938 -17.188 1 97.88 115 SER B N 1
ATOM 3660 C CA . SER B 1 115 ? -16.359 -20.703 -17.281 1 97.88 115 SER B CA 1
ATOM 3661 C C . SER B 1 115 ? -17.328 -20.547 -16.094 1 97.88 115 SER B C 1
ATOM 3663 O O . SER B 1 115 ? -18.125 -21.453 -15.836 1 97.88 115 SER B O 1
ATOM 3665 N N . ILE B 1 116 ? -17.234 -19.453 -15.422 1 97.12 116 ILE B N 1
ATOM 3666 C CA . ILE B 1 116 ? -18.078 -19.234 -14.258 1 97.12 116 ILE B CA 1
ATOM 3667 C C . ILE B 1 116 ? -18.922 -17.969 -14.477 1 97.12 116 ILE B C 1
ATOM 3669 O O . ILE B 1 116 ? -18.375 -16.891 -14.727 1 97.12 116 ILE B O 1
ATOM 3673 N N . SER B 1 117 ? -20.219 -18.141 -14.328 1 95.94 117 SER B N 1
ATOM 3674 C CA . SER B 1 117 ? -21.094 -16.984 -14.375 1 95.94 117 SER B CA 1
ATOM 3675 C C . SER B 1 117 ? -21.016 -16.156 -13.094 1 95.94 117 SER B C 1
ATOM 3677 O O . SER B 1 117 ? -20.969 -16.734 -11.992 1 95.94 117 SER B O 1
ATOM 3679 N N . LYS B 1 118 ? -21 -14.883 -13.234 1 95 118 LYS B N 1
ATOM 3680 C CA . LYS B 1 118 ? -20.891 -13.992 -12.078 1 95 118 LYS B CA 1
ATOM 3681 C C . LYS B 1 118 ? -22.172 -14.016 -11.25 1 95 118 LYS B C 1
ATOM 3683 O O . LYS B 1 118 ? -23.266 -13.836 -11.781 1 95 118 LYS B O 1
ATOM 3688 N N . SER B 1 119 ? -22.016 -14.258 -10.016 1 92.75 119 SER B N 1
ATOM 3689 C CA . SER B 1 119 ? -23.109 -14.156 -9.062 1 92.75 119 SER B CA 1
ATOM 3690 C C . SER B 1 119 ? -23.391 -12.711 -8.695 1 92.75 119 SER B C 1
ATOM 3692 O O . SER B 1 119 ? -22.656 -11.805 -9.094 1 92.75 119 SER B O 1
ATOM 3694 N N . ASN B 1 120 ? -24.5 -12.523 -7.965 1 90.38 120 ASN B N 1
ATOM 3695 C CA . ASN B 1 120 ? -24.859 -11.172 -7.535 1 90.38 120 ASN B CA 1
ATOM 3696 C C . ASN B 1 120 ? -23.875 -10.633 -6.504 1 90.38 120 ASN B C 1
ATOM 3698 O O . ASN B 1 120 ? -23.438 -11.367 -5.613 1 90.38 120 ASN B O 1
ATOM 3702 N N . ASN B 1 121 ? -23.5 -9.422 -6.652 1 91.06 121 ASN B N 1
ATOM 3703 C CA . ASN B 1 121 ? -22.734 -8.672 -5.652 1 91.06 121 ASN B CA 1
ATOM 3704 C C . ASN B 1 121 ? -21.375 -9.305 -5.391 1 91.06 121 ASN B C 1
ATOM 3706 O O . ASN B 1 121 ? -21.016 -9.547 -4.238 1 91.06 121 ASN B O 1
ATOM 3710 N N . VAL B 1 122 ? -20.719 -9.672 -6.527 1 92.88 122 VAL B N 1
ATOM 3711 C CA . VAL B 1 122 ? -19.391 -10.242 -6.406 1 92.88 122 VAL B CA 1
ATOM 3712 C C . VAL B 1 122 ? -18.328 -9.148 -6.598 1 92.88 122 VAL B C 1
ATOM 3714 O O . VAL B 1 122 ? -18.391 -8.383 -7.562 1 92.88 122 VAL B O 1
ATOM 3717 N N . CYS B 1 123 ? -17.297 -9.172 -5.688 1 89.69 123 CYS B N 1
ATOM 3718 C CA . CYS B 1 123 ? -16.266 -8.148 -5.773 1 89.69 123 CYS B CA 1
ATOM 3719 C C . CYS B 1 123 ? -14.883 -8.781 -5.898 1 89.69 123 CYS B C 1
ATOM 3721 O O . CYS B 1 123 ? -13.922 -8.102 -6.254 1 89.69 123 CYS B O 1
ATOM 3723 N N . GLN B 1 124 ? -14.805 -10.094 -5.613 1 93.94 124 GLN B N 1
ATOM 3724 C CA . GLN B 1 124 ? -13.5 -10.742 -5.688 1 93.94 124 GLN B CA 1
ATOM 3725 C C . GLN B 1 124 ? -13.656 -12.242 -5.934 1 93.94 124 GLN B C 1
ATOM 3727 O O . GLN B 1 124 ? -14.688 -12.828 -5.613 1 93.94 124 GLN B O 1
ATOM 3732 N N . LEU B 1 125 ? -12.648 -12.789 -6.59 1 96.69 125 LEU B N 1
ATOM 3733 C CA . LEU B 1 125 ? -12.492 -14.242 -6.656 1 96.69 125 LEU B CA 1
ATOM 3734 C C . LEU B 1 125 ? -11.32 -14.695 -5.789 1 96.69 125 LEU B C 1
ATOM 3736 O O . LEU B 1 125 ? -10.281 -14.039 -5.742 1 96.69 125 LEU B O 1
ATOM 3740 N N . ARG B 1 126 ? -11.547 -15.758 -5.141 1 97.5 126 ARG B N 1
ATOM 3741 C CA . ARG B 1 126 ? -10.461 -16.438 -4.441 1 97.5 126 ARG B CA 1
ATOM 3742 C C . ARG B 1 126 ? -10.25 -17.844 -4.996 1 97.5 126 ARG B C 1
ATOM 3744 O O . ARG B 1 126 ? -11.188 -18.641 -5.043 1 97.5 126 ARG B O 1
ATOM 3751 N N . LEU B 1 127 ? -9.086 -18.078 -5.441 1 98.25 127 LEU B N 1
ATOM 3752 C CA . LEU B 1 127 ? -8.688 -19.422 -5.871 1 98.25 127 LEU B CA 1
ATOM 3753 C C . LEU B 1 127 ? -7.863 -20.109 -4.797 1 98.25 127 LEU B C 1
ATOM 3755 O O . LEU B 1 127 ? -6.781 -19.641 -4.434 1 98.25 127 LEU B O 1
ATOM 3759 N N . GLU B 1 128 ? -8.422 -21.141 -4.281 1 97.88 128 GLU B N 1
ATOM 3760 C CA . GLU B 1 128 ? -7.672 -22.016 -3.375 1 97.88 128 GLU B CA 1
ATOM 3761 C C . GLU B 1 128 ? -7.059 -23.188 -4.125 1 97.88 128 GLU B C 1
ATOM 3763 O O . GLU B 1 128 ? -7.781 -24.047 -4.641 1 97.88 128 GLU B O 1
ATOM 3768 N N . MET B 1 129 ? -5.789 -23.25 -4.102 1 98.12 129 MET B N 1
ATOM 3769 C CA . MET B 1 129 ? -5.098 -24.297 -4.848 1 98.12 129 MET B CA 1
ATOM 3770 C C . MET B 1 129 ? -4.879 -25.531 -3.98 1 98.12 129 MET B C 1
ATOM 3772 O O . MET B 1 129 ? -3.773 -25.766 -3.492 1 98.12 129 MET B O 1
ATOM 3776 N N . LYS B 1 130 ? -5.918 -26.281 -3.92 1 97.44 130 LYS B N 1
ATOM 3777 C CA . LYS B 1 130 ? -5.801 -27.531 -3.182 1 97.44 130 LYS B CA 1
ATOM 3778 C C . LYS B 1 130 ? -4.695 -28.406 -3.762 1 97.44 130 LYS B C 1
ATOM 3780 O O . LYS B 1 130 ? -3.934 -29.031 -3.018 1 97.44 130 LYS B O 1
ATOM 3785 N N . LYS B 1 131 ? -4.738 -28.484 -5.047 1 97.94 131 LYS B N 1
ATOM 3786 C CA . LYS B 1 131 ? -3.654 -29.031 -5.859 1 97.94 131 LYS B CA 1
ATOM 3787 C C . LYS B 1 131 ? -3.35 -28.141 -7.055 1 97.94 131 LYS B C 1
ATOM 3789 O O . LYS B 1 131 ? -4.266 -27.656 -7.723 1 97.94 131 LYS B O 1
ATOM 3794 N N . ALA B 1 132 ? -2.127 -27.828 -7.207 1 98.5 132 ALA B N 1
ATOM 3795 C CA . ALA B 1 132 ? -1.704 -27.062 -8.375 1 98.5 132 ALA B CA 1
ATOM 3796 C C . ALA B 1 132 ? -0.25 -27.359 -8.727 1 98.5 132 ALA B C 1
ATOM 3798 O O . ALA B 1 132 ? 0.658 -26.641 -8.305 1 98.5 132 ALA B O 1
ATOM 3799 N N . GLU B 1 133 ? -0.084 -28.312 -9.5 1 98.56 133 GLU B N 1
ATOM 3800 C CA . GLU B 1 133 ? 1.222 -28.734 -10 1 98.56 133 GLU B CA 1
ATOM 3801 C C . GLU B 1 133 ? 1.282 -28.656 -11.523 1 98.56 133 GLU B C 1
ATOM 3803 O O . GLU B 1 133 ? 0.813 -29.547 -12.219 1 98.56 133 GLU B O 1
ATOM 3808 N N . LEU B 1 134 ? 1.861 -27.609 -12.008 1 98.69 134 LEU B N 1
ATOM 3809 C CA . LEU B 1 134 ? 2.006 -27.328 -13.43 1 98.69 134 LEU B CA 1
ATOM 3810 C C . LEU B 1 134 ? 3.471 -27.375 -13.852 1 98.69 134 LEU B C 1
ATOM 3812 O O . LEU B 1 134 ? 4.344 -27.672 -13.031 1 98.69 134 LEU B O 1
ATOM 3816 N N . SER B 1 135 ? 3.646 -27.156 -15.141 1 98.31 135 SER B N 1
ATOM 3817 C CA . SER B 1 135 ? 5.02 -27.062 -15.617 1 98.31 135 SER B CA 1
ATOM 3818 C C . SER B 1 135 ? 5.762 -25.906 -14.961 1 98.31 135 SER B C 1
ATOM 3820 O O . SER B 1 135 ? 5.188 -24.828 -14.742 1 98.31 135 SER B O 1
ATOM 3822 N N . GLU B 1 136 ? 7.031 -26.156 -14.688 1 97.69 136 GLU B N 1
ATOM 3823 C CA . GLU B 1 136 ? 7.875 -25.109 -14.125 1 97.69 136 GLU B CA 1
ATOM 3824 C C . GLU B 1 136 ? 8.039 -23.953 -15.102 1 97.69 136 GLU B C 1
ATOM 3826 O O . GLU B 1 136 ? 7.855 -24.109 -16.312 1 97.69 136 GLU B O 1
ATOM 3831 N N . PRO B 1 137 ? 8.312 -22.75 -14.531 1 98.19 137 PRO B N 1
ATOM 3832 C CA . PRO B 1 137 ? 8.695 -21.672 -15.453 1 98.19 137 PRO B CA 1
ATOM 3833 C C . PRO B 1 137 ? 9.969 -21.984 -16.219 1 98.19 137 PRO B C 1
ATOM 3835 O O . PRO B 1 137 ? 10.711 -22.906 -15.867 1 98.19 137 PRO B O 1
ATOM 3838 N N . ASP B 1 138 ? 10.172 -21.25 -17.312 1 97.5 138 ASP B N 1
ATOM 3839 C CA . ASP B 1 138 ? 11.445 -21.406 -18 1 97.5 138 ASP B CA 1
ATOM 3840 C C . ASP B 1 138 ? 12.594 -20.891 -17.141 1 97.5 138 ASP B C 1
ATOM 3842 O O . ASP B 1 138 ? 12.383 -20.453 -16.016 1 97.5 138 ASP B O 1
ATOM 3846 N N . ALA B 1 139 ? 13.789 -20.953 -17.703 1 97.5 139 ALA B N 1
ATOM 3847 C CA . ALA B 1 139 ? 14.977 -20.656 -16.891 1 97.5 139 ALA B CA 1
ATOM 3848 C C . ALA B 1 139 ? 14.984 -19.188 -16.453 1 97.5 139 ALA B C 1
ATOM 3850 O O . ALA B 1 139 ? 15.664 -18.828 -15.492 1 97.5 139 ALA B O 1
ATOM 3851 N N . GLU B 1 140 ? 14.25 -18.312 -17.125 1 97.44 140 GLU B N 1
ATOM 3852 C CA . GLU B 1 140 ? 14.164 -16.891 -16.812 1 97.44 140 GLU B CA 1
ATOM 3853 C C . GLU B 1 140 ? 13.031 -16.609 -15.82 1 97.44 140 GLU B C 1
ATOM 3855 O O . GLU B 1 140 ? 12.812 -15.461 -15.422 1 97.44 140 GLU B O 1
ATOM 3860 N N . GLY B 1 141 ? 12.312 -17.656 -15.438 1 97.62 141 GLY B N 1
ATOM 3861 C CA . GLY B 1 141 ? 11.25 -17.5 -14.453 1 97.62 141 GLY B CA 1
ATOM 3862 C C . GLY B 1 141 ? 9.914 -17.141 -15.078 1 97.62 141 GLY B C 1
ATOM 3863 O O . GLY B 1 141 ? 9 -16.703 -14.375 1 97.62 141 GLY B O 1
ATOM 3864 N N . ALA B 1 142 ? 9.773 -17.312 -16.391 1 97.81 142 ALA B N 1
ATOM 3865 C CA . ALA B 1 142 ? 8.531 -16.984 -17.094 1 97.81 142 ALA B CA 1
ATOM 3866 C C . ALA B 1 142 ? 7.684 -18.234 -17.312 1 97.81 142 ALA B C 1
ATOM 3868 O O . ALA B 1 142 ? 8.211 -19.297 -17.641 1 97.81 142 ALA B O 1
ATOM 3869 N N . CYS B 1 143 ? 6.387 -18.094 -17.109 1 97.94 143 CYS B N 1
ATOM 3870 C CA . CYS B 1 143 ? 5.461 -19.203 -17.312 1 97.94 143 CYS B CA 1
ATOM 3871 C C . CYS B 1 143 ? 5.078 -19.344 -18.781 1 97.94 143 CYS B C 1
ATOM 3873 O O . CYS B 1 143 ? 3.979 -18.953 -19.188 1 97.94 143 CYS B O 1
ATOM 3875 N N . ASN B 1 144 ? 5.902 -20.094 -19.516 1 97.12 144 ASN B N 1
ATOM 3876 C CA . ASN B 1 144 ? 5.699 -20.141 -20.953 1 97.12 144 ASN B CA 1
ATOM 3877 C C . ASN B 1 144 ? 5.129 -21.484 -21.406 1 97.12 144 ASN B C 1
ATOM 3879 O O . ASN B 1 144 ? 4.422 -21.562 -22.406 1 97.12 144 ASN B O 1
ATOM 3883 N N . ASP B 1 145 ? 5.387 -22.531 -20.656 1 97.94 145 ASP B N 1
ATOM 3884 C CA . ASP B 1 145 ? 5.012 -23.875 -21.094 1 97.94 145 ASP B CA 1
ATOM 3885 C C . ASP B 1 145 ? 3.582 -24.219 -20.672 1 97.94 145 ASP B C 1
ATOM 3887 O O . ASP B 1 145 ? 2.846 -24.859 -21.422 1 97.94 145 ASP B O 1
ATOM 3891 N N . GLN B 1 146 ? 3.242 -23.922 -19.469 1 98.5 146 GLN B N 1
ATOM 3892 C CA . GLN B 1 146 ? 1.937 -24.172 -18.875 1 98.5 146 GLN B CA 1
ATOM 3893 C C . GLN B 1 146 ? 1.655 -23.172 -17.75 1 98.5 146 GLN B C 1
ATOM 3895 O O . GLN B 1 146 ? 2.51 -22.938 -16.891 1 98.5 146 GLN B O 1
ATOM 3900 N N . TYR B 1 147 ? 0.476 -22.547 -17.828 1 98.44 147 TYR B N 1
ATOM 3901 C CA . TYR B 1 147 ? 0.221 -21.547 -16.797 1 98.44 147 TYR B CA 1
ATOM 3902 C C . TYR B 1 147 ? -1.271 -21.422 -16.516 1 98.44 147 TYR B C 1
ATOM 3904 O O . TYR B 1 147 ? -2.1 -21.75 -17.375 1 98.44 147 TYR B O 1
ATOM 3912 N N . LEU B 1 148 ? -1.572 -21.016 -15.312 1 98.25 148 LEU B N 1
ATOM 3913 C CA . LEU B 1 148 ? -2.916 -20.672 -14.867 1 98.25 148 LEU B CA 1
ATOM 3914 C C . LEU B 1 148 ? -3.199 -19.188 -15.117 1 98.25 148 LEU B C 1
ATOM 3916 O O . LEU B 1 148 ? -2.385 -18.328 -14.773 1 98.25 148 LEU B O 1
ATOM 3920 N N . GLU B 1 149 ? -4.305 -18.953 -15.727 1 95.88 149 GLU B N 1
ATOM 3921 C CA . GLU B 1 149 ? -4.711 -17.578 -16 1 95.88 149 GLU 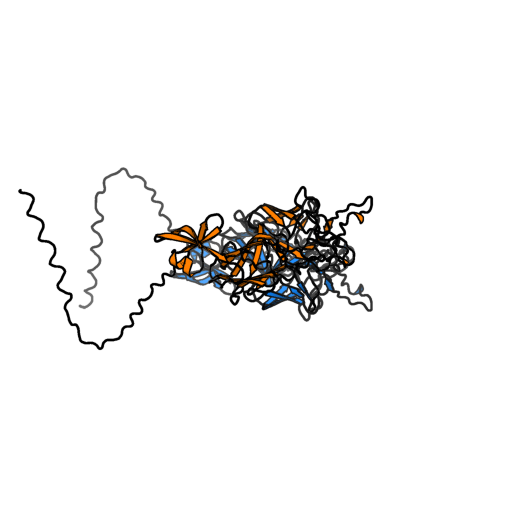B CA 1
ATOM 3922 C C . GLU B 1 149 ? -6.199 -17.375 -15.727 1 95.88 149 GLU B C 1
ATOM 3924 O O . GLU B 1 149 ? -7 -18.297 -15.922 1 95.88 149 GLU B O 1
ATOM 3929 N N . ILE B 1 150 ? -6.535 -16.219 -15.25 1 95.75 150 ILE B N 1
ATOM 3930 C CA . ILE B 1 150 ? -7.922 -15.844 -14.992 1 95.75 150 ILE B CA 1
ATOM 3931 C C . ILE B 1 150 ? -8.312 -14.656 -15.867 1 95.75 150 ILE B C 1
ATOM 3933 O O . ILE B 1 150 ? -7.586 -13.656 -15.922 1 95.75 150 ILE B O 1
ATOM 3937 N N . GLN B 1 151 ? -9.422 -14.773 -16.531 1 93.62 151 GLN B N 1
ATOM 3938 C CA . GLN B 1 151 ? -9.914 -13.711 -17.391 1 93.62 151 GLN B CA 1
ATOM 3939 C C . GLN B 1 151 ? -11.328 -13.289 -17 1 93.62 151 GLN B C 1
ATOM 3941 O O . GLN B 1 151 ? -11.984 -13.977 -16.203 1 93.62 151 GLN B O 1
ATOM 3946 N N . GLY B 1 152 ? -11.727 -12.156 -17.5 1 91.12 152 GLY B N 1
ATOM 3947 C CA . GLY B 1 152 ? -13.062 -11.648 -17.219 1 91.12 152 GLY B CA 1
ATOM 3948 C C . GLY B 1 152 ? -13.141 -10.906 -15.891 1 91.12 152 GLY B C 1
ATOM 3949 O O . GLY B 1 152 ? -14.219 -10.82 -15.289 1 91.12 152 GLY B O 1
ATOM 3950 N N . THR B 1 153 ? -12.039 -10.555 -15.391 1 89.62 153 THR B N 1
ATOM 3951 C CA . THR B 1 153 ? -11.969 -9.82 -14.133 1 89.62 153 THR B CA 1
ATOM 3952 C C . THR B 1 153 ? -11.461 -8.398 -14.367 1 89.62 153 THR B C 1
ATOM 3954 O O . THR B 1 153 ? -11.531 -7.883 -15.484 1 89.62 153 THR B O 1
ATOM 3957 N N . THR B 1 154 ? -11.07 -7.809 -13.234 1 80.81 154 THR B N 1
ATOM 3958 C CA . THR B 1 154 ? -10.586 -6.438 -13.305 1 80.81 154 THR B CA 1
ATOM 3959 C C . THR B 1 154 ? -9.07 -6.414 -13.484 1 80.81 154 THR B C 1
ATOM 3961 O O . THR B 1 154 ? -8.328 -6.934 -12.648 1 80.81 154 THR B O 1
ATOM 3964 N N . GLY B 1 155 ? -8.617 -5.867 -14.648 1 76.31 155 GLY B N 1
ATOM 3965 C CA . GLY B 1 155 ? -7.195 -5.617 -14.797 1 76.31 155 GLY B CA 1
ATOM 3966 C C . GLY B 1 155 ? -6.402 -6.867 -15.133 1 76.31 155 GLY B C 1
ATOM 3967 O O . GLY B 1 155 ? -6.965 -7.855 -15.602 1 76.31 155 GLY B O 1
ATOM 3968 N N . SER B 1 156 ? -5.066 -6.703 -15.031 1 78.88 156 SER B N 1
ATOM 3969 C CA . SER B 1 156 ? -4.148 -7.801 -15.32 1 78.88 156 SER B CA 1
ATOM 3970 C C . SER B 1 156 ? -3.625 -8.438 -14.031 1 78.88 156 SER B C 1
ATOM 3972 O O . SER B 1 156 ? -3.412 -7.746 -13.031 1 78.88 156 SER B O 1
ATOM 3974 N N . HIS B 1 157 ? -3.518 -9.781 -14.102 1 87.31 157 HIS B N 1
ATOM 3975 C CA . HIS B 1 157 ? -3.043 -10.539 -12.953 1 87.31 157 HIS B CA 1
ATOM 3976 C C . HIS B 1 157 ? -1.852 -11.414 -13.328 1 87.31 157 HIS B C 1
ATOM 3978 O O . HIS B 1 157 ? -1.694 -11.797 -14.484 1 87.31 157 HIS B O 1
ATOM 3984 N N . PRO B 1 158 ? -1.064 -11.742 -12.312 1 91.75 158 PRO B N 1
ATOM 3985 C CA . PRO B 1 158 ? 0.105 -12.578 -12.594 1 91.75 158 PRO B CA 1
ATOM 3986 C C . PRO B 1 158 ? -0.272 -13.961 -13.125 1 91.75 158 PRO B C 1
ATOM 3988 O O . PRO B 1 158 ? -1.27 -14.547 -12.688 1 91.75 158 PRO B O 1
ATOM 3991 N N . ARG B 1 159 ? 0.583 -14.414 -14.039 1 93.69 159 ARG B N 1
ATOM 3992 C CA . ARG B 1 159 ? 0.511 -15.797 -14.5 1 93.69 159 ARG B CA 1
ATOM 3993 C C . ARG B 1 159 ? 1.228 -16.734 -13.531 1 93.69 159 ARG B C 1
ATOM 3995 O O . ARG B 1 159 ? 2.373 -16.484 -13.148 1 93.69 159 ARG B O 1
ATOM 4002 N N . ILE B 1 160 ? 0.459 -17.781 -13.203 1 97.38 160 ILE B N 1
ATOM 4003 C CA . ILE B 1 160 ? 1.029 -18.672 -12.195 1 97.38 160 ILE B CA 1
ATOM 4004 C C . ILE B 1 160 ? 1.347 -20.031 -12.828 1 97.38 160 ILE B C 1
ATOM 4006 O O . ILE B 1 160 ? 0.566 -20.547 -13.633 1 97.38 160 ILE B O 1
ATOM 4010 N N . CYS B 1 161 ? 2.521 -20.578 -12.523 1 98.62 161 CYS B N 1
ATOM 4011 C CA . CYS B 1 161 ? 2.904 -21.906 -12.961 1 98.62 161 CYS B CA 1
ATOM 4012 C C . CYS B 1 161 ? 3.758 -22.609 -11.906 1 98.62 161 CYS B C 1
ATOM 4014 O O . CYS B 1 161 ? 3.955 -22.078 -10.812 1 98.62 161 CYS B O 1
ATOM 4016 N N . GLY B 1 162 ? 4.078 -23.797 -12.141 1 98.5 162 GLY B N 1
ATOM 4017 C CA . GLY B 1 162 ? 4.926 -24.547 -11.227 1 98.5 162 GLY B CA 1
ATOM 4018 C C . GLY B 1 162 ? 4.156 -25.172 -10.078 1 98.5 162 GLY B C 1
ATOM 4019 O O . GLY B 1 162 ? 3.027 -25.625 -10.25 1 98.5 162 GLY B O 1
ATOM 4020 N N . LEU B 1 163 ? 4.848 -25.281 -8.93 1 98.5 163 LEU B N 1
ATOM 4021 C CA . LEU B 1 163 ? 4.293 -25.938 -7.746 1 98.5 163 LEU B CA 1
ATOM 4022 C C . LEU B 1 163 ? 3.639 -24.922 -6.816 1 98.5 163 LEU B C 1
ATOM 4024 O O . LEU B 1 163 ? 4.324 -24.078 -6.238 1 98.5 163 LEU B O 1
ATOM 4028 N N . ASN B 1 164 ? 2.326 -25.031 -6.66 1 98.62 164 ASN B N 1
ATOM 4029 C CA . ASN B 1 164 ? 1.624 -24.047 -5.855 1 98.62 164 ASN B CA 1
ATOM 4030 C C . ASN B 1 164 ? 0.561 -24.688 -4.969 1 98.62 164 ASN B C 1
ATOM 4032 O O . ASN B 1 164 ? -0.344 -24.016 -4.484 1 98.62 164 ASN B O 1
ATOM 4036 N N . THR B 1 165 ? 0.654 -26.031 -4.816 1 98.5 165 THR B N 1
ATOM 4037 C CA . THR B 1 165 ? -0.294 -26.734 -3.959 1 98.5 165 THR B CA 1
ATOM 4038 C C . THR B 1 165 ? -0.319 -26.125 -2.562 1 98.5 165 THR B C 1
ATOM 4040 O O . THR B 1 165 ? 0.731 -25.906 -1.953 1 98.5 165 THR B O 1
ATOM 4043 N N . GLY B 1 166 ? -1.493 -25.797 -2.105 1 97.69 166 GLY B N 1
ATOM 4044 C CA . GLY B 1 166 ? -1.654 -25.219 -0.779 1 97.69 166 GLY B CA 1
ATOM 4045 C C . GLY B 1 166 ? -1.65 -23.703 -0.778 1 97.69 166 GLY B C 1
ATOM 4046 O O . GLY B 1 166 ? -1.924 -23.078 0.247 1 97.69 166 GLY B O 1
ATOM 4047 N N . GLN B 1 167 ? -1.391 -23.078 -1.894 1 98.12 167 GLN B N 1
ATOM 4048 C CA . GLN B 1 167 ? -1.391 -21.625 -1.986 1 98.12 167 GLN B CA 1
ATOM 4049 C C . GLN B 1 167 ? -2.758 -21.094 -2.414 1 98.12 167 GLN B C 1
ATOM 4051 O O . GLN B 1 167 ? -3.664 -21.875 -2.709 1 98.12 167 GLN B O 1
ATOM 4056 N N . HIS B 1 168 ? -2.934 -19.75 -2.365 1 98.31 168 HIS B N 1
ATOM 4057 C CA . HIS B 1 168 ? -4.176 -19.141 -2.809 1 98.31 168 HIS B CA 1
ATOM 4058 C C . HIS B 1 168 ? -3.902 -17.906 -3.678 1 98.31 168 HIS B C 1
ATOM 4060 O O . HIS B 1 168 ? -2.76 -17.453 -3.775 1 98.31 168 HIS B O 1
ATOM 4066 N N . TYR B 1 169 ? -4.902 -17.469 -4.32 1 97.19 169 TYR B N 1
ATOM 4067 C CA . TYR B 1 169 ? -4.812 -16.406 -5.328 1 97.19 169 TYR B CA 1
ATOM 4068 C C . TYR B 1 169 ? -6.086 -15.57 -5.348 1 97.19 169 TYR B C 1
ATOM 4070 O O . TYR B 1 169 ? -7.176 -16.094 -5.598 1 97.19 169 TYR B O 1
ATOM 4078 N N . TYR B 1 170 ? -5.945 -14.289 -5.035 1 96.19 170 TYR B N 1
ATOM 4079 C CA . TYR B 1 170 ? -7.074 -13.375 -5.074 1 96.19 170 TYR B CA 1
ATOM 4080 C C . TYR B 1 170 ? -7.066 -12.547 -6.355 1 96.19 170 TYR B C 1
ATOM 4082 O O . TYR B 1 170 ? -6.004 -12.141 -6.832 1 96.19 170 TYR B O 1
ATOM 4090 N N . VAL B 1 171 ? -8.289 -12.289 -6.875 1 93.88 171 VAL B N 1
ATOM 4091 C CA . VAL B 1 171 ? -8.469 -11.445 -8.047 1 93.88 171 VAL B CA 1
ATOM 4092 C C . VAL B 1 171 ? -9.633 -10.484 -7.82 1 93.88 171 VAL B C 1
ATOM 4094 O O . VAL B 1 171 ? -10.727 -10.906 -7.422 1 93.88 171 VAL B O 1
ATOM 4097 N N . ASP B 1 172 ? -9.414 -9.211 -8.141 1 89.56 172 ASP B N 1
ATOM 4098 C CA . ASP B 1 172 ? -10.484 -8.227 -8.008 1 89.56 172 ASP B CA 1
ATOM 4099 C C . ASP B 1 172 ? -11.469 -8.32 -9.172 1 89.56 172 ASP B C 1
ATOM 4101 O O . ASP B 1 172 ? -11.078 -8.641 -10.297 1 89.56 172 ASP B O 1
ATOM 4105 N N . VAL B 1 173 ? -12.711 -8.047 -8.844 1 90.56 173 VAL B N 1
ATOM 4106 C CA . VAL B 1 173 ? -13.781 -8.094 -9.844 1 90.56 173 VAL B CA 1
ATOM 4107 C C . VAL B 1 173 ? -14.531 -6.762 -9.852 1 90.56 173 VAL B C 1
ATOM 4109 O O . VAL B 1 173 ? -15.055 -6.328 -8.828 1 90.56 173 VAL B O 1
ATOM 4112 N N . SER B 1 174 ? -14.539 -6.133 -11 1 84.75 174 SER B N 1
ATOM 4113 C CA . SER B 1 174 ? -15.32 -4.906 -11.141 1 84.75 174 SER B CA 1
ATOM 4114 C C . SER B 1 174 ? -16.797 -5.211 -11.352 1 84.75 174 SER B C 1
ATOM 4116 O O . SER B 1 174 ? -17.172 -6.355 -11.625 1 84.75 174 SER B O 1
ATOM 4118 N N . ARG B 1 175 ? -17.688 -4.242 -11.281 1 78.88 175 ARG B N 1
ATOM 4119 C CA . ARG B 1 175 ? -19.141 -4.402 -11.406 1 78.88 175 ARG B CA 1
ATOM 4120 C C . ARG B 1 175 ? -19.516 -4.953 -12.781 1 78.88 175 ARG B C 1
ATOM 4122 O O . ARG B 1 175 ? -20.422 -5.773 -12.898 1 78.88 175 ARG B O 1
ATOM 4129 N N . ASP B 1 176 ? -18.719 -4.512 -13.789 1 81.88 176 ASP B N 1
ATOM 4130 C CA . ASP B 1 176 ? -19.078 -4.867 -15.156 1 81.88 176 ASP B CA 1
ATOM 4131 C C . ASP B 1 176 ? -18.297 -6.082 -15.633 1 81.88 176 ASP B C 1
ATOM 4133 O O . ASP B 1 176 ? -18.375 -6.461 -16.812 1 81.88 176 ASP B O 1
ATOM 4137 N N . ALA B 1 177 ? -17.688 -6.68 -14.664 1 86.06 177 ALA B N 1
ATOM 4138 C CA . ALA B 1 177 ? -16.859 -7.828 -15.031 1 86.06 177 ALA B CA 1
ATOM 4139 C C . ALA B 1 177 ? -17.719 -9.086 -15.195 1 86.06 177 ALA B C 1
ATOM 4141 O O . ALA B 1 177 ? -18.906 -9.078 -14.875 1 86.06 177 ALA B O 1
ATOM 4142 N N . GLY B 1 178 ? -17.062 -10.133 -15.828 1 88.25 178 GLY B N 1
ATOM 4143 C CA . GLY B 1 178 ? -17.719 -11.406 -16.047 1 88.25 178 GLY B CA 1
ATOM 4144 C C . GLY B 1 178 ? -18.109 -11.641 -17.484 1 88.25 178 GLY B C 1
ATOM 4145 O O . GLY B 1 178 ? -18.188 -10.695 -18.281 1 88.25 178 GLY B O 1
ATOM 4146 N N . PRO B 1 179 ? -18.5 -12.984 -17.719 1 94.38 179 PRO B N 1
ATOM 4147 C CA . PRO B 1 179 ? -18.203 -14.203 -16.953 1 94.38 179 PRO B CA 1
ATOM 4148 C C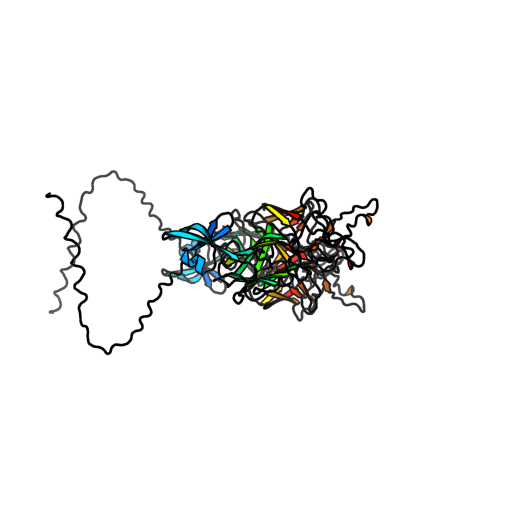 . PRO B 1 179 ? -16.719 -14.398 -16.703 1 94.38 179 PRO B C 1
ATOM 4150 O O . PRO B 1 179 ? -15.883 -13.766 -17.375 1 94.38 179 PRO B O 1
ATOM 4153 N N . PHE B 1 180 ? -16.375 -15.227 -15.734 1 96.69 180 PHE B N 1
ATOM 4154 C CA . PHE B 1 180 ? -14.992 -15.5 -15.391 1 96.69 180 PHE B CA 1
ATOM 4155 C C . PHE B 1 180 ? -14.492 -16.75 -16.109 1 96.69 180 PHE B C 1
ATOM 4157 O O . PHE B 1 180 ? -15.219 -17.75 -16.219 1 96.69 180 PHE B O 1
ATOM 4164 N N . LEU B 1 181 ? -13.344 -16.672 -16.656 1 97.12 181 LEU B N 1
ATOM 4165 C CA . LEU B 1 181 ? -12.695 -17.828 -17.281 1 97.12 181 LEU B CA 1
ATOM 4166 C C . LEU B 1 181 ? -11.422 -18.203 -16.531 1 97.12 181 LEU B C 1
ATOM 4168 O O . LEU B 1 181 ? -10.453 -17.438 -16.531 1 97.12 181 LEU B O 1
ATOM 4172 N N . VAL B 1 182 ? -11.453 -19.297 -15.867 1 97.94 182 VAL B N 1
ATOM 4173 C CA . VAL B 1 182 ? -10.266 -19.875 -15.242 1 97.94 182 VAL B CA 1
ATOM 4174 C C . VAL B 1 182 ? -9.633 -20.906 -16.172 1 97.94 182 VAL B C 1
ATOM 4176 O O . VAL B 1 182 ? -10.234 -21.938 -16.453 1 97.94 182 VAL B O 1
ATOM 4179 N N . THR B 1 183 ? -8.422 -20.641 -16.609 1 98.12 183 THR B N 1
ATOM 4180 C CA . THR B 1 183 ? -7.852 -21.422 -17.688 1 98.12 183 THR B CA 1
ATOM 4181 C C . THR B 1 183 ? -6.453 -21.906 -17.328 1 98.12 183 THR B C 1
ATOM 4183 O O . THR B 1 183 ? -5.656 -21.156 -16.766 1 98.12 183 THR B O 1
ATOM 4186 N N . VAL B 1 184 ? -6.227 -23.172 -17.547 1 98.62 184 VAL B N 1
ATOM 4187 C CA . VAL B 1 184 ? -4.855 -23.672 -17.656 1 98.62 184 VAL B CA 1
ATOM 4188 C C . VAL B 1 184 ? -4.469 -23.797 -19.125 1 98.62 184 VAL B C 1
ATOM 4190 O O . VAL B 1 184 ? -5.02 -24.641 -19.844 1 98.62 184 VAL B O 1
ATOM 4193 N N . GLU B 1 185 ? -3.584 -22.938 -19.5 1 98.44 185 GLU B N 1
ATOM 4194 C CA . GLU B 1 185 ? -3.066 -22.969 -20.859 1 98.44 185 GLU B CA 1
ATOM 4195 C C . GLU B 1 185 ? -1.831 -23.844 -20.969 1 98.44 185 GLU B C 1
ATOM 4197 O O . GLU B 1 185 ? -0.872 -23.672 -20.219 1 98.44 185 GLU B O 1
ATOM 4202 N N . THR B 1 186 ? -1.9 -24.797 -21.891 1 98.5 186 THR B N 1
ATOM 4203 C CA . THR B 1 186 ? -0.785 -25.719 -22.078 1 98.5 186 THR B CA 1
ATOM 4204 C C . THR B 1 186 ? -0.183 -25.547 -23.469 1 98.5 186 THR B C 1
ATOM 4206 O O . THR B 1 186 ? -0.827 -25.859 -24.484 1 98.5 186 THR B O 1
ATOM 4209 N N . ILE B 1 187 ? 1 -25.047 -23.531 1 98.38 187 ILE B N 1
ATOM 4210 C CA . ILE B 1 187 ? 1.716 -24.844 -24.797 1 98.38 187 ILE B CA 1
ATOM 4211 C C . ILE B 1 187 ? 2.625 -26.047 -25.062 1 98.38 187 ILE B C 1
ATOM 4213 O O . ILE B 1 187 ? 2.791 -26.453 -26.219 1 98.38 187 ILE B O 1
ATOM 4217 N N . VAL B 1 188 ? 3.248 -26.562 -24.016 1 97.5 188 VAL B N 1
ATOM 4218 C CA . VAL B 1 188 ? 4.023 -27.797 -24.047 1 97.5 188 VAL B CA 1
ATOM 4219 C C . VAL B 1 188 ? 3.381 -28.844 -23.141 1 97.5 188 VAL B C 1
ATOM 4221 O O . VAL B 1 188 ? 3.248 -28.609 -21.938 1 97.5 188 VAL B O 1
ATOM 4224 N N . ALA B 1 189 ? 3.029 -29.922 -23.719 1 96.56 189 ALA B N 1
ATOM 4225 C CA . ALA B 1 189 ? 2.299 -30.953 -22.984 1 96.56 189 ALA B CA 1
ATOM 4226 C C . ALA B 1 189 ? 3.09 -31.422 -21.766 1 96.56 189 ALA B C 1
ATOM 4228 O O . ALA B 1 189 ? 4.312 -31.547 -21.828 1 96.56 189 ALA B O 1
ATOM 4229 N N . ASN B 1 190 ? 2.369 -31.625 -20.625 1 96.38 190 ASN B N 1
ATOM 4230 C CA . ASN B 1 190 ? 2.914 -32.125 -19.375 1 96.38 190 ASN B CA 1
ATOM 4231 C C . ASN B 1 190 ? 1.944 -33.094 -18.703 1 96.38 190 ASN B C 1
ATOM 4233 O O . ASN B 1 190 ? 1.114 -32.688 -17.891 1 96.38 190 ASN B O 1
ATOM 4237 N N . SER B 1 191 ? 2.131 -34.344 -18.891 1 95.69 191 SER B N 1
ATOM 4238 C CA . SER B 1 191 ? 1.196 -35.344 -18.422 1 95.69 191 SER B CA 1
ATOM 4239 C C . SER B 1 191 ? 1.258 -35.469 -16.906 1 95.69 191 SER B C 1
ATOM 4241 O O . SER B 1 191 ? 0.362 -36.062 -16.281 1 95.69 191 SER B O 1
ATOM 4243 N N . ALA B 1 192 ? 2.293 -35 -16.328 1 96.06 192 ALA B N 1
ATOM 4244 C CA . ALA B 1 192 ? 2.459 -35.094 -14.875 1 96.06 192 ALA B CA 1
ATOM 4245 C C . ALA B 1 192 ? 1.731 -33.969 -14.148 1 96.06 192 ALA B C 1
ATOM 4247 O O . ALA B 1 192 ? 1.555 -34.031 -12.93 1 96.06 192 ALA B O 1
ATOM 4248 N N . SER B 1 193 ? 1.281 -32.938 -14.883 1 98.19 193 SER B N 1
ATOM 4249 C CA . SER B 1 193 ? 0.612 -31.812 -14.25 1 98.19 193 SER B CA 1
ATOM 4250 C C . SER B 1 193 ? -0.764 -32.219 -13.727 1 98.19 193 SER B C 1
ATOM 4252 O O . SER B 1 193 ? -1.375 -33.156 -14.219 1 98.19 193 SER B O 1
ATOM 4254 N N . SER B 1 194 ? -1.187 -31.578 -12.68 1 98.44 194 SER B N 1
ATOM 4255 C CA . SER B 1 194 ? -2.488 -31.812 -12.062 1 98.44 194 SER B CA 1
ATOM 4256 C C . SER B 1 194 ? -2.936 -30.609 -11.234 1 98.44 194 SER B C 1
ATOM 4258 O O . SER B 1 194 ? -2.113 -29.953 -10.594 1 98.44 194 SER B O 1
ATOM 4260 N N . TRP B 1 195 ? -4.25 -30.391 -11.273 1 98.62 195 TRP B N 1
ATOM 4261 C CA . TRP B 1 195 ? -4.758 -29.281 -10.484 1 98.62 195 TRP B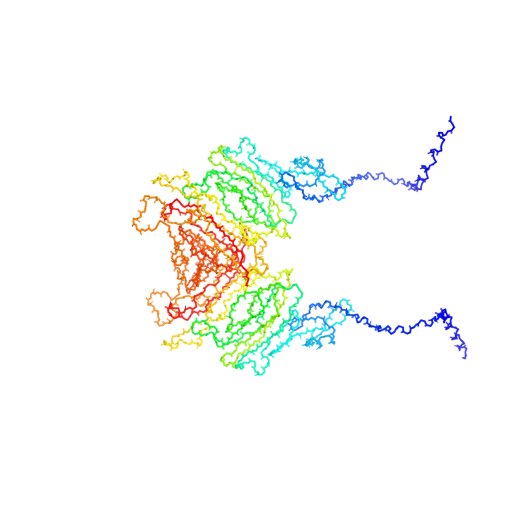 CA 1
ATOM 4262 C C . TRP B 1 195 ? -6.148 -29.578 -9.945 1 98.62 195 TRP B C 1
ATOM 4264 O O . TRP B 1 195 ? -6.871 -30.422 -10.5 1 98.62 195 TRP B O 1
ATOM 4274 N N . ASN B 1 196 ? -6.445 -29.109 -8.867 1 98.19 196 ASN B N 1
ATOM 4275 C CA . ASN B 1 196 ? -7.723 -29.016 -8.164 1 98.19 196 ASN B CA 1
ATOM 4276 C C . ASN B 1 196 ? -7.867 -27.672 -7.461 1 98.19 196 ASN B C 1
ATOM 4278 O O . ASN B 1 196 ? -7.34 -27.484 -6.363 1 98.19 196 ASN B O 1
ATOM 4282 N N . ILE B 1 197 ? -8.594 -26.75 -8.109 1 98.44 197 ILE B N 1
ATOM 4283 C CA . ILE B 1 197 ? -8.656 -25.359 -7.668 1 98.44 197 ILE B CA 1
ATOM 4284 C C . ILE B 1 197 ? -10.086 -25.016 -7.262 1 98.44 197 ILE B C 1
ATOM 4286 O O . ILE B 1 197 ? -11.008 -25.109 -8.07 1 98.44 197 ILE B O 1
ATOM 4290 N N . GLN B 1 198 ? -10.25 -24.688 -6.051 1 97.81 198 GLN B N 1
ATOM 4291 C CA . GLN B 1 198 ? -11.523 -24.172 -5.578 1 97.81 198 GLN B CA 1
ATOM 4292 C C . GLN B 1 198 ? -11.672 -22.688 -5.902 1 97.81 198 GLN B C 1
ATOM 4294 O O . GLN B 1 198 ? -10.867 -21.875 -5.453 1 97.81 198 GLN B O 1
ATOM 4299 N N . VAL B 1 199 ? -12.641 -22.344 -6.703 1 97.94 199 VAL B N 1
ATOM 4300 C CA . VAL B 1 199 ? -12.891 -20.953 -7.07 1 97.94 199 VAL B CA 1
ATOM 4301 C C . VAL B 1 199 ? -14.109 -20.438 -6.316 1 97.94 199 VAL B C 1
ATOM 4303 O O . VAL B 1 199 ? -15.227 -20.906 -6.52 1 97.94 199 VAL B O 1
ATOM 4306 N N . GLN B 1 200 ? -13.859 -19.453 -5.531 1 96.88 200 GLN B N 1
ATOM 4307 C CA . GLN B 1 200 ? -14.93 -18.859 -4.734 1 96.88 200 GLN B CA 1
ATOM 4308 C C . GLN B 1 200 ? -15.203 -17.422 -5.16 1 96.88 200 GLN B C 1
ATOM 4310 O O . GLN B 1 200 ? -14.281 -16.609 -5.266 1 96.88 200 GLN B O 1
ATOM 4315 N N . GLN B 1 201 ? -16.469 -17.156 -5.41 1 96.25 201 GLN B N 1
ATOM 4316 C CA . GLN B 1 201 ? -16.906 -15.773 -5.637 1 96.25 201 GLN B CA 1
ATOM 4317 C C . GLN B 1 201 ? -17.219 -15.07 -4.316 1 96.25 201 GLN B C 1
ATOM 4319 O O . GLN B 1 201 ? -18.141 -15.461 -3.604 1 96.25 201 GLN B O 1
ATOM 4324 N N . ILE B 1 202 ? -16.484 -14.039 -4.07 1 94.81 202 ILE B N 1
ATOM 4325 C CA . ILE B 1 202 ? -16.625 -13.352 -2.793 1 94.81 202 ILE B CA 1
ATOM 4326 C C . ILE B 1 202 ? -17.5 -12.109 -2.965 1 94.81 202 ILE B C 1
ATOM 4328 O O . ILE B 1 202 ? -17.25 -11.289 -3.85 1 94.81 202 ILE B O 1
ATOM 4332 N N . SER B 1 203 ? -18.453 -11.984 -2.059 1 92 203 SER B N 1
ATOM 4333 C CA . SER B 1 203 ? -19.375 -10.859 -2.111 1 92 203 SER B CA 1
ATOM 4334 C C . SER B 1 203 ? -18.719 -9.586 -1.573 1 92 203 SER B C 1
ATOM 4336 O O . SER B 1 203 ? -17.812 -9.656 -0.743 1 92 203 SER B O 1
ATOM 4338 N N . CYS B 1 204 ? -19.172 -8.398 -1.958 1 84.31 204 CYS B N 1
ATOM 4339 C CA . CYS B 1 204 ? -18.609 -7.102 -1.591 1 84.31 204 CYS B CA 1
ATOM 4340 C C . CYS B 1 204 ? -18.703 -6.875 -0.087 1 84.31 204 CYS B C 1
ATOM 4342 O O . CYS B 1 204 ? -17.875 -6.172 0.49 1 84.31 204 CYS B O 1
ATOM 4344 N N . GLY B 1 205 ? -19.578 -7.426 0.627 1 80.88 205 GLY B N 1
ATOM 4345 C CA . GLY B 1 205 ? -19.734 -7.207 2.055 1 80.88 205 GLY B CA 1
ATOM 4346 C C . GLY B 1 205 ? -19.125 -8.305 2.902 1 80.88 205 GLY B C 1
ATOM 4347 O O . GLY B 1 205 ? -19.25 -8.297 4.129 1 80.88 205 GLY B O 1
ATOM 4348 N N . SER B 1 206 ? -18.359 -9.102 2.246 1 87.12 206 SER B N 1
ATOM 4349 C CA . SER B 1 206 ? -17.797 -10.25 2.959 1 87.12 206 SER B CA 1
ATOM 4350 C C . SER B 1 206 ? -16.594 -9.836 3.803 1 87.12 206 SER B C 1
ATOM 4352 O O . SER B 1 206 ? -15.812 -8.977 3.396 1 87.12 206 SER B O 1
ATOM 4354 N N . THR B 1 207 ? -16.312 -10.445 4.922 1 85.44 207 THR B N 1
ATOM 4355 C CA . THR B 1 207 ? -15.156 -10.219 5.773 1 85.44 207 THR B CA 1
ATOM 4356 C C . THR B 1 207 ? -13.922 -10.93 5.211 1 85.44 207 THR B C 1
ATOM 4358 O O . THR B 1 207 ? -12.805 -10.711 5.684 1 85.44 207 THR B O 1
ATOM 4361 N N . ASP B 1 208 ? -14.195 -11.68 4.102 1 88.56 208 ASP B N 1
ATOM 4362 C CA . ASP B 1 208 ? -13.094 -12.453 3.527 1 88.56 208 ASP B CA 1
ATOM 4363 C C . ASP B 1 208 ? -12.453 -11.703 2.361 1 88.56 208 ASP B C 1
ATOM 4365 O O . ASP B 1 208 ? -11.508 -12.203 1.746 1 88.56 208 ASP B O 1
ATOM 4369 N N . LEU B 1 209 ? -12.953 -10.539 2.125 1 90.44 209 LEU B N 1
ATOM 4370 C CA . LEU B 1 209 ? -12.375 -9.734 1.056 1 90.44 209 LEU B CA 1
ATOM 4371 C C . LEU B 1 209 ? -10.938 -9.336 1.39 1 90.44 209 LEU B C 1
ATOM 4373 O O . LEU B 1 209 ? -10.656 -8.891 2.506 1 90.44 209 LEU B O 1
ATOM 4377 N N . ALA B 1 210 ? -10.062 -9.617 0.434 1 91.69 210 ALA B N 1
ATOM 4378 C CA . ALA B 1 210 ? -8.719 -9.055 0.541 1 91.69 210 ALA B CA 1
ATOM 4379 C C . ALA B 1 210 ? -8.711 -7.578 0.142 1 91.69 210 ALA B C 1
ATOM 4381 O O . ALA B 1 210 ? -9.586 -7.129 -0.608 1 91.69 210 ALA B O 1
ATOM 4382 N N . PRO B 1 211 ? -7.707 -6.84 0.788 1 85.06 211 PRO B N 1
ATOM 4383 C CA . PRO B 1 211 ? -7.559 -5.492 0.228 1 85.06 211 PRO B CA 1
ATOM 4384 C C . PRO B 1 211 ? -7.367 -5.504 -1.287 1 85.06 211 PRO B C 1
ATOM 4386 O O . PRO B 1 211 ? -6.699 -6.395 -1.822 1 85.06 211 PRO B O 1
ATOM 4389 N N . THR B 1 212 ? -7.969 -4.578 -1.954 1 83.06 212 THR B N 1
ATOM 4390 C CA . THR B 1 212 ? -7.887 -4.492 -3.408 1 83.06 212 THR B CA 1
ATOM 4391 C C . THR B 1 212 ? -6.43 -4.516 -3.869 1 83.06 212 THR B C 1
ATOM 4393 O O . THR B 1 212 ? -5.586 -3.814 -3.312 1 83.06 212 THR B O 1
ATOM 4396 N N . GLY B 1 213 ? -6.18 -5.316 -4.867 1 86.12 213 GLY B N 1
ATOM 4397 C CA . GLY B 1 213 ? -4.855 -5.379 -5.461 1 86.12 213 GLY B CA 1
ATOM 4398 C C . GLY B 1 213 ? -3.984 -6.473 -4.867 1 86.12 213 GLY B C 1
ATOM 4399 O O . GLY B 1 213 ? -2.951 -6.828 -5.434 1 86.12 213 GLY B O 1
ATOM 4400 N N . CYS B 1 214 ? -4.371 -7.023 -3.734 1 91.88 214 CYS B N 1
ATOM 4401 C CA . CYS B 1 214 ? -3.58 -8.07 -3.096 1 91.88 214 CYS B CA 1
ATOM 4402 C C . CYS B 1 214 ? -3.826 -9.422 -3.758 1 91.88 214 CYS B C 1
ATOM 4404 O O . CYS B 1 214 ? -4.973 -9.852 -3.893 1 91.88 214 CYS B O 1
ATOM 4406 N N . THR B 1 215 ? -2.768 -10.016 -4.141 1 95.94 215 THR B N 1
ATOM 4407 C CA . THR B 1 215 ? -2.84 -11.32 -4.789 1 95.94 215 THR B CA 1
ATOM 4408 C C . THR B 1 215 ? -2.906 -12.438 -3.752 1 95.94 215 THR B C 1
ATOM 4410 O O . THR B 1 215 ? -3.52 -13.484 -3.994 1 95.94 215 THR B O 1
ATOM 4413 N N . GLN B 1 216 ? -2.287 -12.258 -2.684 1 97.62 216 GLN B N 1
ATOM 4414 C CA . GLN B 1 216 ? -2.375 -13.148 -1.526 1 97.62 216 GLN B CA 1
ATOM 4415 C C . GLN B 1 216 ? -2.791 -12.375 -0.276 1 97.62 216 GLN B C 1
ATOM 4417 O O . GLN B 1 216 ? -2.455 -11.203 -0.123 1 97.62 216 GLN B O 1
ATOM 4422 N N . TYR B 1 217 ? -3.584 -13.078 0.539 1 97.56 217 TYR B N 1
ATOM 4423 C CA . TYR B 1 217 ? -4.109 -12.422 1.73 1 97.56 217 TYR B CA 1
ATOM 4424 C C . TYR B 1 217 ? -4.18 -13.391 2.902 1 97.56 217 TYR B C 1
ATOM 4426 O O . TYR B 1 217 ? -4.875 -14.406 2.83 1 97.56 217 TYR B O 1
ATOM 4434 N N . TYR B 1 218 ? -3.42 -13.031 3.973 1 98.06 218 TYR B N 1
ATOM 4435 C CA . TYR B 1 218 ? -3.355 -13.859 5.172 1 98.06 218 TYR B CA 1
ATOM 4436 C C . TYR B 1 218 ? -4.086 -13.203 6.332 1 98.06 218 TYR B C 1
ATOM 4438 O O . TYR B 1 218 ? -3.859 -12.023 6.629 1 98.06 218 TYR B O 1
ATOM 4446 N N . LYS B 1 219 ? -4.941 -13.945 7.035 1 95.56 219 LYS B N 1
ATOM 4447 C CA . LYS B 1 219 ? -5.863 -13.336 7.988 1 95.56 219 LYS B CA 1
ATOM 4448 C C . LYS B 1 219 ? -5.52 -13.734 9.422 1 95.56 219 LYS B C 1
ATOM 4450 O O . LYS B 1 219 ? -6.047 -13.164 10.375 1 95.56 219 LYS B O 1
ATOM 4455 N N . SER B 1 220 ? -4.582 -14.711 9.617 1 96.44 220 SER B N 1
ATOM 4456 C CA . SER B 1 220 ? -4.172 -15.172 10.945 1 96.44 220 SER B CA 1
ATOM 4457 C C . SER B 1 220 ? -3.1 -14.258 11.531 1 96.44 220 SER B C 1
ATOM 4459 O O . SER B 1 220 ? -2.369 -13.594 10.797 1 96.44 220 SER B O 1
ATOM 4461 N N . PRO B 1 221 ? -2.975 -14.227 12.867 1 95.81 221 PRO B N 1
ATOM 4462 C CA . PRO B 1 221 ? -1.966 -13.367 13.5 1 95.81 221 PRO B CA 1
ATOM 4463 C C . PRO B 1 221 ? -0.539 -13.836 13.211 1 95.81 221 PRO B C 1
ATOM 4465 O O . PRO B 1 221 ? 0.417 -13.094 13.469 1 95.81 221 PRO B O 1
ATOM 4468 N N . SER B 1 222 ? -0.419 -15.062 12.898 1 98 222 SER B N 1
ATOM 4469 C CA . SER B 1 222 ? 0.87 -15.586 12.461 1 98 222 SER B CA 1
ATOM 4470 C C . SER B 1 222 ? 0.701 -16.609 11.336 1 98 222 SER B C 1
ATOM 4472 O O . SER B 1 222 ? -0.389 -17.156 11.141 1 98 222 SER B O 1
ATOM 4474 N N . GLY B 1 223 ? 1.732 -16.766 10.539 1 98 223 GLY B N 1
ATOM 4475 C CA . GLY B 1 223 ? 1.656 -17.719 9.453 1 98 223 GLY B CA 1
ATOM 4476 C C . GLY B 1 223 ? 2.9 -17.734 8.586 1 98 223 GLY B C 1
ATOM 4477 O O . GLY B 1 223 ? 3.959 -17.266 9 1 98 223 GLY B O 1
ATOM 4478 N N . GLN B 1 224 ? 2.766 -18.484 7.457 1 98.25 224 GLN B N 1
ATOM 4479 C CA . GLN B 1 224 ? 3.848 -18.641 6.492 1 98.25 224 GLN B CA 1
ATOM 4480 C C . GLN B 1 224 ? 3.432 -18.141 5.117 1 98.25 224 GLN B C 1
ATOM 4482 O O . GLN B 1 224 ? 2.293 -18.344 4.688 1 98.25 224 GLN B O 1
ATOM 4487 N N . VAL B 1 225 ? 4.336 -17.438 4.504 1 98.5 225 VAL B N 1
ATOM 4488 C CA . VAL B 1 225 ? 4.121 -16.906 3.162 1 98.5 225 VAL B CA 1
ATOM 4489 C C . VAL B 1 225 ? 5.184 -17.453 2.215 1 98.5 225 VAL B C 1
ATOM 4491 O O . VAL B 1 225 ? 6.383 -17.375 2.498 1 98.5 225 VAL B O 1
ATOM 4494 N N . LYS B 1 226 ? 4.777 -17.969 1.108 1 98.44 226 LYS B N 1
ATOM 4495 C CA . LYS B 1 226 ? 5.691 -18.422 0.069 1 98.44 226 LYS B CA 1
ATOM 4496 C C . LYS B 1 226 ? 5.434 -17.703 -1.253 1 98.44 226 LYS B C 1
ATOM 4498 O O . LYS B 1 226 ? 4.281 -17.453 -1.607 1 98.44 226 LYS B O 1
ATOM 4503 N N . SER B 1 227 ? 6.543 -17.391 -1.891 1 98.62 227 SER B N 1
ATOM 4504 C CA . SER B 1 227 ? 6.359 -16.984 -3.279 1 98.62 227 SER B CA 1
ATOM 4505 C C . SER B 1 227 ? 5.793 -18.109 -4.121 1 98.62 227 SER B C 1
ATOM 4507 O O . SER B 1 227 ? 5.934 -19.281 -3.766 1 98.62 227 SER B O 1
ATOM 4509 N N . PHE B 1 228 ? 5.109 -17.797 -5.184 1 98.56 228 PHE B N 1
ATOM 4510 C CA . PHE B 1 228 ? 4.602 -18.828 -6.07 1 98.56 228 PHE B CA 1
ATOM 4511 C C . PHE B 1 228 ? 5.742 -19.672 -6.637 1 98.56 228 PHE B C 1
ATOM 4513 O O . PHE B 1 228 ? 6.797 -19.125 -6.988 1 98.56 228 PHE B O 1
ATOM 4520 N N . ASN B 1 229 ? 5.574 -20.969 -6.621 1 98.56 229 ASN B N 1
ATOM 4521 C CA . ASN B 1 229 ? 6.492 -21.969 -7.164 1 98.56 229 ASN B CA 1
ATOM 4522 C C . ASN B 1 229 ? 7.73 -22.125 -6.281 1 98.56 229 ASN B C 1
ATOM 4524 O O . ASN B 1 229 ? 8.75 -22.656 -6.727 1 98.56 229 ASN B O 1
ATOM 4528 N N . TYR B 1 230 ? 7.707 -21.625 -5.121 1 98.56 230 TYR B N 1
ATOM 4529 C CA . TYR B 1 230 ? 8.828 -21.844 -4.211 1 98.56 230 TYR B CA 1
ATOM 4530 C C . TYR B 1 230 ? 9.008 -23.328 -3.904 1 98.56 230 TYR B C 1
ATOM 4532 O O . TYR B 1 230 ? 8.023 -24.047 -3.697 1 98.56 230 TYR B O 1
ATOM 4540 N N . HIS B 1 231 ? 10.18 -23.719 -3.824 1 97.5 231 HIS B N 1
ATOM 4541 C CA . HIS B 1 231 ? 10.594 -25.031 -3.369 1 97.5 231 HIS B CA 1
ATOM 4542 C C . HIS B 1 231 ? 12.062 -25.047 -2.945 1 97.5 231 HIS B C 1
ATOM 4544 O O . HIS B 1 231 ? 12.867 -24.281 -3.477 1 97.5 231 HIS B O 1
ATOM 4550 N N . THR B 1 232 ? 12.43 -25.906 -2.043 1 95.88 232 THR B N 1
ATOM 4551 C CA . THR B 1 232 ? 13.805 -25.969 -1.566 1 95.88 232 THR B CA 1
ATOM 4552 C C . THR B 1 232 ? 14.719 -26.594 -2.623 1 95.88 232 THR B C 1
ATOM 4554 O O . THR B 1 232 ? 15.914 -26.297 -2.672 1 95.88 232 THR B O 1
ATOM 4557 N N . LEU B 1 233 ? 14.133 -27.375 -3.477 1 95.5 233 LEU B N 1
ATOM 4558 C CA . LEU B 1 233 ? 14.906 -28.031 -4.523 1 95.5 233 LEU B CA 1
ATOM 4559 C C . LEU B 1 233 ? 15.117 -27.109 -5.711 1 95.5 233 LEU B C 1
ATOM 4561 O O . LEU B 1 233 ? 14.273 -26.25 -5.984 1 95.5 233 LEU B O 1
ATOM 4565 N N . ALA B 1 234 ? 16.156 -27.328 -6.434 1 96.06 234 ALA B N 1
ATOM 4566 C CA . ALA B 1 234 ? 16.484 -26.516 -7.602 1 96.06 234 ALA B CA 1
ATOM 4567 C C . ALA B 1 234 ? 15.5 -26.766 -8.742 1 96.06 234 ALA B C 1
ATOM 4569 O O . ALA B 1 234 ? 14.859 -27.812 -8.797 1 96.06 234 ALA B O 1
ATOM 4570 N N . SER B 1 235 ? 15.43 -25.703 -9.578 1 96.38 235 SER B N 1
ATOM 4571 C CA . SER B 1 235 ? 14.656 -25.875 -10.805 1 96.38 235 SER B CA 1
ATOM 4572 C C . SER B 1 235 ? 15.211 -27 -11.656 1 96.38 235 SER B C 1
ATOM 4574 O O . SER B 1 235 ? 16.422 -27.234 -11.688 1 96.38 235 SER B O 1
ATOM 4576 N N . SER B 1 236 ? 14.32 -27.688 -12.32 1 95.69 236 SER B N 1
ATOM 4577 C CA . SER B 1 236 ? 14.758 -28.719 -13.266 1 95.69 236 SER B CA 1
ATOM 4578 C C . SER B 1 236 ? 15.117 -28.109 -14.617 1 95.69 236 SER B C 1
ATOM 4580 O O . SER B 1 236 ? 15.641 -28.797 -15.5 1 95.69 236 SER B O 1
ATOM 4582 N N . ARG B 1 237 ? 14.805 -26.828 -14.734 1 96.75 237 ARG B N 1
ATOM 4583 C CA . ARG B 1 237 ? 15.055 -26.125 -15.992 1 96.75 237 ARG B CA 1
ATOM 4584 C C . ARG B 1 237 ? 16.453 -25.531 -16.016 1 96.75 237 ARG B C 1
ATOM 4586 O O . ARG B 1 237 ? 16.969 -25.094 -14.984 1 96.75 237 ARG B O 1
ATOM 4593 N N . THR B 1 238 ? 17.047 -25.5 -17.219 1 97.06 238 THR B N 1
ATOM 4594 C CA . THR B 1 238 ? 18.359 -24.875 -17.391 1 97.06 238 THR B CA 1
ATOM 4595 C C . THR B 1 238 ? 18.312 -23.812 -18.484 1 97.06 238 THR B C 1
ATOM 4597 O O . THR B 1 238 ? 17.453 -23.859 -19.375 1 97.06 238 THR B O 1
ATOM 4600 N N . HIS B 1 239 ? 19.188 -22.875 -18.344 1 96.06 239 HIS B N 1
ATOM 4601 C CA . HIS B 1 239 ? 19.344 -21.906 -19.422 1 96.06 239 HIS B CA 1
ATOM 4602 C C . HIS B 1 239 ? 19.922 -22.562 -20.672 1 96.06 239 HIS B C 1
ATOM 4604 O O . HIS B 1 239 ? 21 -23.156 -20.625 1 96.06 239 HIS B O 1
ATOM 4610 N N . PRO B 1 240 ? 19.297 -22.375 -21.734 1 93.31 240 PRO B N 1
ATOM 4611 C CA . PRO B 1 240 ? 19.719 -23.109 -22.938 1 93.31 240 PRO B CA 1
ATOM 4612 C C . PRO B 1 240 ? 21.094 -22.688 -23.422 1 93.31 240 PRO B C 1
ATOM 4614 O O . PRO B 1 240 ? 21.844 -23.516 -23.969 1 93.31 240 PRO B O 1
ATOM 4617 N N . SER B 1 241 ? 21.453 -21.469 -23.266 1 93.94 241 SER B N 1
ATOM 4618 C CA . SER B 1 241 ? 22.703 -20.953 -23.812 1 93.94 241 SER B CA 1
ATOM 4619 C C . SER B 1 241 ? 23.891 -21.281 -22.922 1 93.94 241 SER B C 1
ATOM 4621 O O . SER B 1 241 ? 25.016 -21.422 -23.391 1 93.94 241 SER B O 1
ATOM 4623 N N . THR B 1 242 ? 23.703 -21.422 -21.625 1 94.69 242 THR B N 1
ATOM 4624 C CA . THR B 1 242 ? 24.828 -21.547 -20.703 1 94.69 242 THR B CA 1
ATOM 4625 C C . THR B 1 242 ? 24.797 -22.891 -19.969 1 94.69 242 THR B C 1
ATOM 4627 O O . THR B 1 242 ? 25.812 -23.312 -19.422 1 94.69 242 THR B O 1
ATOM 4630 N N . GLY B 1 243 ? 23.609 -23.484 -19.938 1 95.31 243 GLY B N 1
ATOM 4631 C CA . GLY B 1 243 ? 23.453 -24.719 -19.203 1 95.31 243 GLY B CA 1
ATOM 4632 C C . GLY B 1 243 ? 23.312 -24.5 -17.703 1 95.31 243 GLY B C 1
ATOM 4633 O O . GLY B 1 243 ? 23.141 -25.453 -16.953 1 95.31 243 GLY B O 1
ATOM 4634 N N . LEU B 1 244 ? 23.312 -23.297 -17.297 1 96.31 244 LEU B N 1
ATOM 4635 C CA . LEU B 1 244 ? 23.188 -22.984 -15.867 1 96.31 244 LEU B CA 1
ATOM 4636 C C . LEU B 1 244 ? 21.766 -23.234 -15.383 1 96.31 244 LEU B C 1
ATOM 4638 O O . LEU B 1 244 ? 20.812 -23.109 -16.156 1 96.31 244 LEU B O 1
ATOM 4642 N N . THR B 1 245 ? 21.656 -23.594 -14.055 1 96.94 245 THR B N 1
ATOM 4643 C CA . THR B 1 245 ? 20.344 -23.844 -13.445 1 96.94 245 THR B CA 1
ATOM 4644 C C . THR B 1 245 ? 19.469 -22.594 -13.523 1 96.94 245 THR B C 1
ATOM 4646 O O . THR B 1 245 ? 19.938 -21.484 -13.281 1 96.94 245 THR B O 1
ATOM 4649 N N . GLY B 1 246 ? 18.172 -22.766 -13.867 1 97.38 246 GLY B N 1
ATOM 4650 C CA . GLY B 1 246 ? 17.219 -21.672 -13.922 1 97.38 246 GLY B CA 1
ATOM 4651 C C . GLY B 1 246 ? 16.656 -21.297 -12.555 1 97.38 246 GLY B C 1
ATOM 4652 O O . GLY B 1 246 ? 17.109 -21.828 -11.539 1 97.38 246 GLY B O 1
ATOM 4653 N N . THR B 1 247 ? 15.781 -20.359 -12.594 1 97.62 247 THR B N 1
ATOM 4654 C CA . THR B 1 247 ? 15.188 -19.875 -11.352 1 97.62 247 THR B CA 1
ATOM 4655 C C . THR B 1 247 ? 13.828 -20.516 -11.102 1 97.62 247 THR B C 1
ATOM 4657 O O . THR B 1 247 ? 13.125 -20.891 -12.047 1 97.62 247 THR B O 1
ATOM 4660 N N . ARG B 1 248 ? 13.469 -20.719 -9.781 1 97.62 248 ARG B N 1
ATOM 4661 C CA . ARG B 1 248 ? 12.102 -21.047 -9.391 1 97.62 248 ARG B CA 1
ATOM 4662 C C . ARG B 1 248 ? 11.281 -19.781 -9.125 1 97.62 248 ARG B C 1
ATOM 4664 O O . ARG B 1 248 ? 10.055 -19.844 -9.086 1 97.62 248 ARG B O 1
ATOM 4671 N N . HIS B 1 249 ? 11.953 -18.656 -8.883 1 96.94 249 HIS B N 1
ATOM 4672 C CA . HIS B 1 249 ? 11.305 -17.391 -8.594 1 96.94 249 HIS B CA 1
ATOM 4673 C C . HIS B 1 249 ? 10.531 -16.875 -9.805 1 96.94 249 HIS B C 1
ATOM 4675 O O . HIS B 1 249 ? 11.125 -16.422 -10.781 1 96.94 249 HIS B O 1
ATOM 4681 N N . LEU B 1 250 ? 9.164 -17.016 -9.688 1 97.44 250 LEU B N 1
ATOM 4682 C CA . LEU B 1 250 ? 8.359 -16.531 -10.797 1 97.44 250 LEU B CA 1
ATOM 4683 C C . LEU B 1 250 ? 8.594 -15.039 -11.023 1 97.44 250 LEU B C 1
ATOM 4685 O O . LEU B 1 250 ? 8.609 -14.258 -10.07 1 97.44 250 LEU B O 1
ATOM 4689 N N . GLN B 1 251 ? 8.812 -14.719 -12.273 1 96.69 251 GLN B N 1
ATOM 4690 C CA . GLN B 1 251 ? 9.07 -13.32 -12.617 1 96.69 251 GLN B CA 1
ATOM 4691 C C . GLN B 1 251 ? 7.766 -12.562 -12.844 1 96.69 251 GLN B C 1
ATOM 4693 O O . GLN B 1 251 ? 7.492 -12.109 -13.961 1 96.69 251 GLN B O 1
ATOM 4698 N N . GLU B 1 252 ? 6.996 -12.484 -11.758 1 95.56 252 GLU B N 1
ATOM 4699 C CA . GLU B 1 252 ? 5.734 -11.75 -11.695 1 95.56 252 GLU B CA 1
ATOM 4700 C C . GLU B 1 252 ? 5.727 -10.758 -10.539 1 95.56 252 GLU B C 1
ATOM 4702 O O . GLU B 1 252 ? 6.289 -11.031 -9.477 1 95.56 252 GLU B O 1
ATOM 4707 N N . THR B 1 253 ? 5.148 -9.625 -10.82 1 94.94 253 THR B N 1
ATOM 4708 C CA . THR B 1 253 ? 4.961 -8.625 -9.781 1 94.94 253 THR B CA 1
ATOM 4709 C C . THR B 1 253 ? 3.576 -8.75 -9.148 1 94.94 253 THR B C 1
ATOM 4711 O O . THR B 1 253 ? 2.576 -8.875 -9.859 1 94.94 253 THR B O 1
ATOM 4714 N N . TYR B 1 254 ? 3.527 -8.797 -7.859 1 95.31 254 TYR B N 1
ATOM 4715 C CA . TYR B 1 254 ? 2.258 -8.922 -7.156 1 95.31 254 TYR B CA 1
ATOM 4716 C C . TYR B 1 254 ? 2.398 -8.492 -5.699 1 95.31 254 TYR B C 1
ATOM 4718 O O . TYR B 1 254 ? 3.502 -8.195 -5.234 1 95.31 254 TYR B O 1
ATOM 4726 N N . ARG B 1 255 ? 1.245 -8.43 -5.008 1 95.31 255 ARG B N 1
ATOM 4727 C CA . ARG B 1 255 ? 1.232 -7.918 -3.641 1 95.31 255 ARG B CA 1
ATOM 4728 C C . ARG B 1 255 ? 0.673 -8.961 -2.674 1 95.31 255 ARG B C 1
ATOM 4730 O O . ARG B 1 255 ? -0.302 -9.648 -2.988 1 95.31 255 ARG B O 1
ATOM 4737 N N . ILE B 1 256 ? 1.267 -9.008 -1.51 1 97.69 256 ILE B N 1
ATOM 4738 C CA . ILE B 1 256 ? 0.878 -9.883 -0.407 1 97.69 256 ILE B CA 1
ATOM 4739 C C . ILE B 1 256 ? 0.422 -9.039 0.782 1 97.69 256 ILE B C 1
ATOM 4741 O O . ILE B 1 256 ? 1.15 -8.156 1.243 1 97.69 256 ILE B O 1
ATOM 4745 N N . CYS B 1 257 ? -0.789 -9.383 1.279 1 95.81 257 CYS B N 1
ATOM 4746 C CA . CYS B 1 257 ? -1.335 -8.586 2.373 1 95.81 257 CYS B CA 1
ATOM 4747 C C . CYS B 1 257 ? -1.581 -9.453 3.605 1 95.81 257 CYS B C 1
ATOM 4749 O O . CYS B 1 257 ? -1.899 -10.633 3.484 1 95.81 257 CYS B O 1
ATOM 4751 N N . VAL B 1 258 ? -1.344 -8.875 4.734 1 96.31 258 VAL B N 1
ATOM 4752 C CA . VAL B 1 258 ? -1.688 -9.461 6.027 1 96.31 258 VAL B CA 1
ATOM 4753 C C . VAL B 1 258 ? -2.758 -8.617 6.711 1 96.31 258 VAL B C 1
ATOM 4755 O O . VAL B 1 258 ? -2.643 -7.391 6.77 1 96.31 258 VAL B O 1
ATOM 4758 N N . ARG B 1 259 ? -3.705 -9.281 7.203 1 92.44 259 ARG B N 1
ATOM 4759 C CA . ARG B 1 259 ? -4.801 -8.562 7.848 1 92.44 259 ARG B CA 1
ATOM 4760 C C . ARG B 1 259 ? -4.348 -7.926 9.156 1 92.44 259 ARG B C 1
ATOM 4762 O O . ARG B 1 259 ? -3.82 -8.609 10.031 1 92.44 259 ARG B O 1
ATOM 4769 N N . GLN B 1 260 ? -4.559 -6.676 9.203 1 84.38 260 GLN B N 1
ATOM 4770 C CA . GLN B 1 260 ? -4.305 -5.984 10.461 1 84.38 260 GLN B CA 1
ATOM 4771 C C . GLN B 1 260 ? -5.371 -6.32 11.5 1 84.38 260 GLN B C 1
ATOM 4773 O O . GLN B 1 260 ? -6.559 -6.391 11.172 1 84.38 260 GLN B O 1
ATOM 4778 N N . GLN B 1 261 ? -4.977 -6.582 12.711 1 83.19 261 GLN B N 1
ATOM 4779 C CA . GLN B 1 261 ? -5.879 -6.867 13.82 1 83.19 261 GLN B CA 1
ATOM 4780 C C . GLN B 1 261 ? -5.762 -5.809 14.914 1 83.19 261 GLN B C 1
ATOM 4782 O O . GLN B 1 261 ? -4.68 -5.266 15.141 1 83.19 261 GLN B O 1
ATOM 4787 N N . SER B 1 262 ? -6.926 -5.652 15.508 1 74.56 262 SER B N 1
ATOM 4788 C CA . SER B 1 262 ? -6.934 -4.672 16.594 1 74.56 262 SER B CA 1
ATOM 4789 C C . SER B 1 262 ? -5.879 -5.004 17.641 1 74.56 262 SER B C 1
ATOM 4791 O O . SER B 1 262 ? -5.719 -6.168 18.016 1 74.56 262 SER B O 1
ATOM 4793 N N . GLY B 1 263 ? -5.164 -3.994 18.016 1 75 263 GLY B N 1
ATOM 4794 C CA . GLY B 1 263 ? -4.168 -4.164 19.062 1 75 263 GLY B CA 1
ATOM 4795 C C . GLY B 1 263 ? -2.803 -4.547 18.531 1 75 263 GLY B C 1
ATOM 4796 O O . GLY B 1 263 ? -1.826 -4.59 19.281 1 75 263 GLY B O 1
ATOM 4797 N N . TYR B 1 264 ? -2.744 -4.879 17.281 1 84.75 264 TYR B N 1
ATOM 4798 C CA . TYR B 1 264 ? -1.465 -5.203 16.656 1 84.75 264 TYR B CA 1
ATOM 4799 C C . TYR B 1 264 ? -1.013 -4.09 15.727 1 84.75 264 TYR B C 1
ATOM 4801 O O . TYR B 1 264 ? -1.779 -3.635 14.875 1 84.75 264 TYR B O 1
ATOM 4809 N N . CYS B 1 265 ? 0.297 -3.666 15.805 1 83.06 265 CYS B N 1
ATOM 4810 C CA . CYS B 1 265 ? 0.705 -2.479 15.062 1 83.06 265 CYS B CA 1
ATOM 4811 C C . CYS B 1 265 ? 1.906 -2.777 14.18 1 83.06 265 CYS B C 1
ATOM 4813 O O . CYS B 1 265 ? 2.303 -1.943 13.359 1 83.06 265 CYS B O 1
ATOM 4815 N N . ASN B 1 266 ? 2.455 -3.961 14.375 1 90.06 266 ASN B N 1
ATOM 4816 C CA . ASN B 1 266 ? 3.625 -4.32 13.578 1 90.06 266 ASN B CA 1
ATOM 4817 C C . ASN B 1 266 ? 3.547 -5.762 13.086 1 90.06 266 ASN B C 1
ATOM 4819 O O . ASN B 1 266 ? 2.824 -6.578 13.664 1 90.06 266 ASN B O 1
ATOM 4823 N N . VAL B 1 267 ? 4.227 -6.031 12.047 1 95.31 267 VAL B N 1
ATOM 4824 C CA . VAL B 1 267 ? 4.441 -7.387 11.555 1 95.31 267 VAL B CA 1
ATOM 4825 C C . VAL B 1 267 ? 5.926 -7.73 11.617 1 95.31 267 VAL B C 1
ATOM 4827 O O . VAL B 1 267 ? 6.77 -6.98 11.125 1 95.31 267 VAL B O 1
ATOM 4830 N N . LYS B 1 268 ? 6.27 -8.781 12.242 1 96.88 268 LYS B N 1
ATOM 4831 C CA . LYS B 1 268 ? 7.637 -9.297 12.266 1 96.88 268 LYS B CA 1
ATOM 4832 C C . LYS B 1 268 ? 7.836 -10.383 11.219 1 96.88 268 LYS B C 1
ATOM 4834 O O . LYS B 1 268 ? 7.145 -11.406 11.227 1 96.88 268 LYS B O 1
ATOM 4839 N N . TRP B 1 269 ? 8.734 -10.18 10.336 1 97.88 269 TRP B N 1
ATOM 4840 C CA . TRP B 1 269 ? 9.047 -11.117 9.258 1 97.88 269 TRP B CA 1
ATOM 4841 C C . TRP B 1 269 ? 10.367 -11.828 9.516 1 97.88 269 TRP B C 1
ATOM 4843 O O . TRP B 1 269 ? 11.359 -11.195 9.891 1 97.88 269 TRP B O 1
ATOM 4853 N N . THR B 1 270 ? 10.445 -13.094 9.281 1 97.75 270 THR B N 1
ATOM 4854 C CA . THR B 1 270 ? 11.656 -13.898 9.336 1 97.75 270 THR B CA 1
ATOM 4855 C C . THR B 1 270 ? 11.68 -14.922 8.203 1 97.75 270 THR B C 1
ATOM 4857 O O . THR B 1 270 ? 10.625 -15.344 7.723 1 97.75 270 THR B O 1
ATOM 4860 N N . ALA B 1 271 ? 12.875 -15.227 7.762 1 97.81 271 ALA B N 1
ATOM 4861 C CA . ALA B 1 271 ? 12.992 -16.344 6.824 1 97.81 271 ALA B CA 1
ATOM 4862 C C . ALA B 1 271 ? 12.703 -17.672 7.512 1 97.81 271 ALA B C 1
ATOM 4864 O O . ALA B 1 271 ? 13 -17.844 8.695 1 97.81 271 ALA B O 1
ATOM 4865 N N . ALA B 1 272 ? 12.086 -18.609 6.711 1 97.62 272 ALA B N 1
ATOM 4866 C CA . ALA B 1 272 ? 11.812 -19.938 7.242 1 97.62 272 ALA B CA 1
ATOM 4867 C C . ALA B 1 272 ? 13.094 -20.609 7.742 1 97.62 272 ALA B C 1
ATOM 4869 O O . ALA B 1 272 ? 14.133 -20.547 7.082 1 97.62 272 ALA B O 1
ATOM 4870 N N . GLN B 1 273 ? 12.992 -21.266 8.867 1 94.44 273 GLN B N 1
ATOM 4871 C CA . GLN B 1 273 ? 14.164 -21.875 9.484 1 94.44 273 GLN B CA 1
ATOM 4872 C C . GLN B 1 273 ? 14.453 -23.25 8.867 1 94.44 273 GLN B C 1
ATOM 4874 O O . GLN B 1 273 ? 13.531 -23.953 8.453 1 94.44 273 GLN B O 1
ATOM 4879 N N . GLY B 1 274 ? 15.727 -23.547 8.836 1 93.62 274 GLY B N 1
ATOM 4880 C CA . GLY B 1 274 ? 16.125 -24.859 8.344 1 93.62 274 GLY B CA 1
ATOM 4881 C C . GLY B 1 274 ? 16.125 -24.953 6.828 1 93.62 274 GLY B C 1
ATOM 4882 O O . GLY B 1 274 ? 16.234 -26.031 6.266 1 93.62 274 GLY B O 1
ATOM 4883 N N . GLU B 1 275 ? 15.883 -23.875 6.148 1 94.88 275 GLU B N 1
ATOM 4884 C CA . GLU B 1 275 ? 15.898 -23.812 4.691 1 94.88 275 GLU B CA 1
ATOM 4885 C C . GLU B 1 275 ? 16.938 -22.812 4.195 1 94.88 275 GLU B C 1
ATOM 4887 O O . GLU B 1 275 ? 16.734 -21.594 4.27 1 94.88 275 GLU B O 1
ATOM 4892 N N . ASP B 1 276 ? 17.953 -23.281 3.562 1 91.31 276 ASP B N 1
ATOM 4893 C CA . ASP B 1 276 ? 19.062 -22.438 3.154 1 91.31 276 ASP B CA 1
ATOM 4894 C C . ASP B 1 276 ? 18.641 -21.422 2.098 1 91.31 276 ASP B C 1
ATOM 4896 O O . ASP B 1 276 ? 19.156 -20.312 2.045 1 91.31 276 ASP B O 1
ATOM 4900 N N . TYR B 1 277 ? 17.609 -21.844 1.294 1 95.88 277 TYR B N 1
ATOM 4901 C CA . TYR B 1 277 ? 17.203 -20.984 0.177 1 95.88 277 TYR B CA 1
ATOM 4902 C C . TYR B 1 277 ? 15.891 -20.281 0.472 1 95.88 277 TYR B C 1
ATOM 4904 O O . TYR B 1 277 ? 15.164 -19.906 -0.449 1 95.88 277 TYR B O 1
ATOM 4912 N N . ALA B 1 278 ? 15.625 -20.094 1.782 1 97.88 278 ALA B N 1
ATOM 4913 C CA . ALA B 1 278 ? 14.328 -19.562 2.199 1 97.88 278 ALA B CA 1
ATOM 4914 C C . ALA B 1 278 ? 14.094 -18.172 1.637 1 97.88 278 ALA B C 1
ATOM 4916 O O . ALA B 1 278 ? 12.953 -17.688 1.594 1 97.88 278 ALA B O 1
ATOM 4917 N N . PHE B 1 279 ? 15.18 -17.531 1.251 1 98.38 279 PHE B N 1
ATOM 4918 C CA . PHE B 1 279 ? 15.086 -16.234 0.605 1 98.38 279 PHE B CA 1
ATOM 4919 C C . PHE B 1 279 ? 16.203 -16.047 -0.416 1 98.38 279 PHE B C 1
ATOM 4921 O O . PHE B 1 279 ? 17.359 -15.805 -0.048 1 98.38 279 PHE B O 1
ATOM 4928 N N . THR B 1 280 ? 15.852 -16.141 -1.656 1 98.19 280 THR B N 1
ATOM 4929 C CA . THR B 1 280 ? 16.797 -15.922 -2.746 1 98.19 280 THR B CA 1
ATOM 4930 C C . THR B 1 280 ? 16.094 -15.273 -3.939 1 98.19 280 THR B C 1
ATOM 4932 O O . THR B 1 280 ? 15.367 -15.945 -4.676 1 98.19 280 THR B O 1
ATOM 4935 N N . LEU B 1 281 ? 16.375 -13.984 -4.105 1 97.75 281 LEU B N 1
ATOM 4936 C CA . LEU B 1 281 ? 15.742 -13.242 -5.195 1 97.75 281 LEU B CA 1
ATOM 4937 C C . LEU B 1 281 ? 16.766 -12.867 -6.258 1 97.75 281 LEU B C 1
ATOM 4939 O O . LEU B 1 281 ? 16.453 -12.867 -7.453 1 97.75 281 LEU B O 1
ATOM 4943 N N . THR B 1 282 ? 17.891 -12.508 -5.773 1 96.56 282 THR B N 1
ATOM 4944 C CA . THR B 1 282 ? 18.984 -12.125 -6.668 1 96.56 282 THR B CA 1
ATOM 4945 C C . THR B 1 282 ? 20.266 -12.867 -6.312 1 96.56 282 THR B C 1
ATOM 4947 O O . THR B 1 282 ? 20.266 -13.742 -5.441 1 96.56 282 THR B O 1
ATOM 4950 N N . ASP B 1 283 ? 21.391 -12.648 -7 1 94.5 283 ASP B N 1
ATOM 4951 C CA . ASP B 1 283 ? 22.734 -13.219 -6.82 1 94.5 283 ASP B CA 1
ATOM 4952 C C . ASP B 1 283 ? 22.875 -14.523 -7.586 1 94.5 283 ASP B C 1
ATOM 4954 O O . ASP B 1 283 ? 21.891 -15.086 -8.062 1 94.5 283 ASP B O 1
ATOM 4958 N N . ASN B 1 284 ? 24.094 -14.914 -7.793 1 94.44 284 ASN B N 1
ATOM 4959 C CA . ASN B 1 284 ? 24.484 -16.156 -8.453 1 94.44 284 ASN B CA 1
ATOM 4960 C C . ASN B 1 284 ? 24.75 -17.266 -7.438 1 94.44 284 ASN B C 1
ATOM 4962 O O . ASN B 1 284 ? 25.797 -17.266 -6.781 1 94.44 284 ASN B O 1
ATOM 4966 N N . LEU B 1 285 ? 23.844 -18.188 -7.391 1 94.75 285 LEU B N 1
ATOM 4967 C CA . LEU B 1 285 ? 23.938 -19.234 -6.371 1 94.75 285 LEU B CA 1
ATOM 4968 C C . LEU B 1 285 ? 24.438 -20.531 -6.969 1 94.75 285 LEU B C 1
ATOM 4970 O O . LEU B 1 285 ? 24.234 -21.609 -6.395 1 94.75 285 LEU B O 1
ATOM 4974 N N . ASN B 1 286 ? 24.984 -20.391 -8.148 1 92.19 286 ASN B N 1
ATOM 4975 C CA . ASN B 1 286 ? 25.719 -21.516 -8.703 1 92.19 286 ASN B CA 1
ATOM 4976 C C . ASN B 1 286 ? 26.891 -21.922 -7.805 1 92.19 286 ASN B C 1
ATOM 4978 O O . ASN B 1 286 ? 27.75 -21.094 -7.48 1 92.19 286 ASN B O 1
ATOM 4982 N N . PRO B 1 287 ? 26.953 -23.188 -7.402 1 86.5 287 PRO B N 1
ATOM 4983 C CA . PRO B 1 287 ? 28.031 -23.625 -6.516 1 86.5 287 PRO B CA 1
ATOM 4984 C C . PRO B 1 287 ? 29.422 -23.359 -7.098 1 86.5 287 PRO B C 1
ATOM 4986 O O . PRO B 1 287 ? 30.375 -23.141 -6.352 1 86.5 287 PRO B O 1
ATOM 4989 N N . ASP B 1 288 ? 29.531 -23.328 -8.336 1 86.38 288 ASP B N 1
ATOM 4990 C CA . ASP B 1 288 ? 30.812 -23.109 -8.992 1 86.38 288 ASP B CA 1
ATOM 4991 C C . ASP B 1 288 ? 31.203 -21.641 -8.922 1 86.38 288 ASP B C 1
ATOM 4993 O O . ASP B 1 288 ? 32.344 -21.281 -9.211 1 86.38 288 ASP B O 1
ATOM 4997 N N . ASN B 1 289 ? 30.281 -20.797 -8.602 1 82.25 289 ASN B N 1
ATOM 4998 C CA . ASN B 1 289 ? 30.516 -19.359 -8.516 1 82.25 289 ASN B CA 1
ATOM 4999 C C . ASN B 1 289 ? 31 -18.953 -7.129 1 82.25 289 ASN B C 1
ATOM 5001 O O . ASN B 1 289 ? 31.266 -17.766 -6.883 1 82.25 289 ASN B O 1
ATOM 5005 N N . GLN B 1 290 ? 31.234 -19.844 -6.309 1 82.75 290 GLN B N 1
ATOM 5006 C CA . GLN B 1 290 ? 31.609 -19.547 -4.934 1 82.75 290 GLN B CA 1
ATOM 5007 C C . GLN B 1 290 ? 33.062 -19.078 -4.859 1 82.75 290 GLN B C 1
ATOM 5009 O O . GLN B 1 290 ? 33.938 -19.703 -5.457 1 82.75 290 GLN B O 1
ATOM 5014 N N . ILE B 1 291 ? 33.188 -17.828 -4.297 1 80.81 291 ILE B N 1
ATOM 5015 C CA . ILE B 1 291 ? 34.531 -17.312 -4.012 1 80.81 291 ILE B CA 1
ATOM 5016 C C . ILE B 1 291 ? 34.938 -17.703 -2.59 1 80.81 291 ILE B C 1
ATOM 5018 O O . ILE B 1 291 ? 34.25 -17.359 -1.626 1 80.81 291 ILE B O 1
ATOM 5022 N N . PRO B 1 292 ? 36.156 -18.344 -2.498 1 84.19 292 PRO B N 1
ATOM 5023 C CA . PRO B 1 292 ? 36.594 -18.75 -1.162 1 84.19 292 PRO B CA 1
ATOM 5024 C C . PRO B 1 292 ? 36.656 -17.594 -0.183 1 84.19 292 PRO B C 1
ATOM 5026 O O . PRO B 1 292 ? 37.156 -16.516 -0.535 1 84.19 292 PRO B O 1
ATOM 5029 N N . GLY B 1 293 ? 36.062 -17.672 0.98 1 82.5 293 GLY B N 1
ATOM 5030 C CA . GLY B 1 293 ? 36.125 -16.656 2.023 1 82.5 293 GLY B CA 1
ATOM 5031 C C . GLY B 1 293 ? 34.906 -15.734 2.021 1 82.5 293 GLY B C 1
ATOM 5032 O O . GLY B 1 293 ? 34.75 -14.922 2.932 1 82.5 293 GLY B O 1
ATOM 5033 N N . PHE B 1 294 ? 34.094 -15.898 0.936 1 81.62 294 PHE B N 1
ATOM 5034 C CA . PHE B 1 294 ? 32.906 -15.047 0.868 1 81.62 294 PHE B CA 1
ATOM 5035 C C . PHE B 1 294 ? 31.641 -15.875 0.96 1 81.62 294 PHE B C 1
ATOM 5037 O O . PHE B 1 294 ? 31.562 -16.984 0.409 1 81.62 294 PHE B O 1
ATOM 5044 N N . PRO B 1 295 ? 30.75 -15.344 1.708 1 84.31 295 PRO B N 1
ATOM 5045 C CA . PRO B 1 295 ? 29.516 -16.109 1.821 1 84.31 295 PRO B CA 1
ATOM 5046 C C . PRO B 1 295 ? 28.75 -16.188 0.504 1 84.31 295 PRO B C 1
ATOM 5048 O O . PRO B 1 295 ? 28.781 -15.234 -0.287 1 84.31 295 PRO B O 1
ATOM 5051 N N . MET B 1 296 ? 28.109 -17.281 0.348 1 87 296 MET B N 1
ATOM 5052 C CA . MET B 1 296 ? 27.297 -17.5 -0.843 1 87 296 MET B CA 1
ATOM 5053 C C . MET B 1 296 ? 26.031 -16.656 -0.785 1 87 296 MET B C 1
ATOM 5055 O O . MET B 1 296 ? 25.594 -16.109 -1.802 1 87 296 MET B O 1
ATOM 5059 N N . PHE B 1 297 ? 25.531 -16.594 0.393 1 90.75 297 PHE B N 1
ATOM 5060 C CA . PHE B 1 297 ? 24.281 -15.883 0.602 1 90.75 297 PHE B CA 1
ATOM 5061 C C . PHE B 1 297 ? 24.547 -14.5 1.187 1 90.75 297 PHE B C 1
ATOM 5063 O O . PHE B 1 297 ? 25.359 -14.344 2.096 1 90.75 297 PHE B O 1
ATOM 5070 N N . ASN B 1 298 ? 23.844 -13.508 0.625 1 91.81 298 ASN B N 1
ATOM 5071 C CA . ASN B 1 298 ? 24.031 -12.133 1.072 1 91.81 298 ASN B CA 1
ATOM 5072 C C . ASN B 1 298 ? 22.688 -11.391 1.146 1 91.81 298 ASN B C 1
ATOM 5074 O O . ASN B 1 298 ? 21.828 -11.562 0.285 1 91.81 298 ASN B O 1
ATOM 5078 N N . SER B 1 299 ? 22.609 -10.586 2.213 1 92.06 299 SER B N 1
ATOM 5079 C CA . SER B 1 299 ? 21.453 -9.719 2.381 1 92.06 299 SER B CA 1
ATOM 5080 C C . SER B 1 299 ? 21.734 -8.305 1.892 1 92.06 299 SER B C 1
ATOM 5082 O O . SER B 1 299 ? 22.828 -7.77 2.117 1 92.06 299 SER B O 1
ATOM 5084 N N . ALA B 1 300 ? 20.812 -7.773 1.169 1 91.31 300 ALA B N 1
ATOM 5085 C CA . ALA B 1 300 ? 20.906 -6.379 0.747 1 91.31 300 ALA B CA 1
ATOM 5086 C C . ALA B 1 300 ? 19.578 -5.648 0.972 1 91.31 300 ALA B C 1
ATOM 5088 O O . ALA B 1 300 ? 18.516 -6.211 0.755 1 91.31 300 ALA B O 1
ATOM 5089 N N . VAL B 1 301 ? 19.75 -4.422 1.467 1 91.94 301 VAL B N 1
ATOM 5090 C CA . VAL B 1 301 ? 18.562 -3.621 1.74 1 91.94 301 VAL B CA 1
ATOM 5091 C C . VAL B 1 301 ? 18.734 -2.221 1.152 1 91.94 301 VAL B C 1
ATOM 5093 O O . VAL B 1 301 ? 19.859 -1.749 0.978 1 91.94 301 VAL B O 1
ATOM 5096 N N . ASN B 1 302 ? 17.609 -1.614 0.815 1 91.44 302 ASN B N 1
ATOM 5097 C CA . ASN B 1 302 ? 17.562 -0.227 0.366 1 91.44 302 ASN B CA 1
ATOM 5098 C C . ASN B 1 302 ? 18.594 0.046 -0.719 1 91.44 302 ASN B C 1
ATOM 5100 O O . ASN B 1 302 ? 18.641 -0.647 -1.736 1 91.44 302 ASN B O 1
ATOM 5104 N N . GLU B 1 303 ? 19.562 0.916 -0.497 1 86.5 303 GLU B N 1
ATOM 5105 C CA . GLU B 1 303 ? 20.5 1.356 -1.521 1 86.5 303 GLU B CA 1
ATOM 5106 C C . GLU B 1 303 ? 21.453 0.229 -1.919 1 86.5 303 GLU B C 1
ATOM 5108 O O . GLU B 1 303 ? 22.078 0.283 -2.979 1 86.5 303 GLU B O 1
ATOM 5113 N N . ASP B 1 304 ? 21.547 -0.742 -1.071 1 89 304 ASP B N 1
ATOM 5114 C CA . ASP B 1 304 ? 22.469 -1.838 -1.35 1 89 304 ASP B CA 1
ATOM 5115 C C . ASP B 1 304 ? 21.844 -2.848 -2.312 1 89 304 ASP B C 1
ATOM 5117 O O . ASP B 1 304 ? 22.531 -3.766 -2.779 1 89 304 ASP B O 1
ATOM 5121 N N . CYS B 1 305 ? 20.578 -2.648 -2.637 1 89.88 305 CYS B N 1
ATOM 5122 C CA . CYS B 1 305 ? 19.891 -3.568 -3.539 1 89.88 305 CYS B CA 1
ATOM 5123 C C . CYS B 1 305 ? 20.109 -3.168 -4.992 1 89.88 305 CYS B C 1
ATOM 5125 O O . CYS B 1 305 ? 20.125 -1.979 -5.316 1 89.88 305 CYS B O 1
ATOM 5127 N N . MET B 1 306 ? 20.156 -4.383 -5.684 1 84.25 306 MET B N 1
ATOM 5128 C CA . MET B 1 306 ? 20 -4.188 -7.121 1 84.25 306 MET B CA 1
ATOM 5129 C C . MET B 1 306 ? 18.531 -4.223 -7.516 1 84.25 306 MET B C 1
ATOM 5131 O O . MET B 1 306 ? 17.797 -5.125 -7.105 1 84.25 306 MET B O 1
ATOM 5135 N N . PHE B 1 307 ? 17.953 -3.248 -7.973 1 85.75 307 PHE B N 1
ATOM 5136 C CA . PHE B 1 307 ? 16.531 -3.051 -8.203 1 85.75 307 PHE B CA 1
ATOM 5137 C C . PHE B 1 307 ? 16.062 -3.861 -9.406 1 85.75 307 PHE B C 1
ATOM 5139 O O . PHE B 1 307 ? 15.375 -3.338 -10.289 1 85.75 307 PHE B O 1
ATOM 5146 N N . THR B 1 308 ? 16.547 -5.215 -9.422 1 91.88 308 THR B N 1
ATOM 5147 C CA . THR B 1 308 ? 16.047 -6.133 -10.438 1 91.88 308 THR B CA 1
ATOM 5148 C C . THR B 1 308 ? 14.898 -6.969 -9.891 1 91.88 308 THR B C 1
ATOM 5150 O O . THR B 1 308 ? 13.758 -6.828 -10.344 1 91.88 308 THR B O 1
ATOM 5153 N N . ASP B 1 309 ? 15.188 -7.762 -8.875 1 96.19 309 ASP B N 1
ATOM 5154 C CA . ASP B 1 309 ? 14.164 -8.484 -8.125 1 96.19 309 ASP B CA 1
ATOM 5155 C C . ASP B 1 309 ? 14.234 -8.133 -6.641 1 96.19 309 ASP B C 1
ATOM 5157 O O . ASP B 1 309 ? 15.266 -8.328 -5.996 1 96.19 309 ASP B O 1
ATOM 5161 N N . TYR B 1 310 ? 13.133 -7.617 -6.113 1 96.88 310 TYR B N 1
ATOM 5162 C CA . TYR B 1 310 ? 13.188 -7.199 -4.715 1 96.88 310 TYR B CA 1
ATOM 5163 C C . TYR B 1 310 ? 11.797 -7.152 -4.102 1 96.88 310 TYR B C 1
ATOM 5165 O O . TYR B 1 310 ? 10.797 -7.172 -4.82 1 96.88 310 TYR B O 1
ATOM 5173 N N . LEU B 1 311 ? 11.773 -7.199 -2.766 1 97.44 311 LEU B N 1
ATOM 5174 C CA . LEU B 1 311 ? 10.555 -6.98 -1.99 1 97.44 311 LEU B CA 1
ATOM 5175 C C . LEU B 1 311 ? 10.484 -5.543 -1.48 1 97.44 311 LEU B C 1
ATOM 5177 O O . LEU B 1 311 ? 11.5 -4.977 -1.075 1 97.44 311 LEU B O 1
ATOM 5181 N N . ILE B 1 312 ? 9.312 -5.039 -1.621 1 96.44 312 ILE B N 1
ATOM 5182 C CA . ILE B 1 312 ? 9.031 -3.799 -0.907 1 96.44 312 ILE B CA 1
ATOM 5183 C C . ILE B 1 312 ? 8.242 -4.105 0.367 1 96.44 312 ILE B C 1
ATOM 5185 O O . ILE B 1 312 ? 7.125 -4.617 0.306 1 96.44 312 ILE B O 1
ATOM 5189 N N . ILE B 1 313 ? 8.828 -3.861 1.473 1 95.12 313 ILE B N 1
ATOM 5190 C CA . ILE B 1 313 ? 8.195 -3.852 2.787 1 95.12 313 ILE B CA 1
ATOM 5191 C C . ILE B 1 313 ? 8.352 -2.473 3.424 1 95.12 313 ILE B C 1
ATOM 5193 O O . ILE B 1 313 ? 9.336 -2.207 4.109 1 95.12 313 ILE B O 1
ATOM 5197 N N . ALA B 1 314 ? 7.379 -1.717 3.207 1 91.44 314 ALA B N 1
ATOM 5198 C CA . ALA B 1 314 ? 7.52 -0.307 3.562 1 91.44 314 ALA B CA 1
ATOM 5199 C C . ALA B 1 314 ? 7.492 -0.116 5.074 1 91.44 314 ALA B C 1
ATOM 5201 O O . ALA B 1 314 ? 6.777 -0.833 5.785 1 91.44 314 ALA B O 1
ATOM 5202 N N . GLU B 1 315 ? 8.25 0.849 5.535 1 89.12 315 GLU B N 1
ATOM 5203 C CA . GLU B 1 315 ? 8.328 1.246 6.938 1 89.12 315 GLU B CA 1
ATOM 5204 C C . GLU B 1 315 ? 8.836 0.101 7.809 1 89.12 315 GLU B C 1
ATOM 5206 O O . GLU B 1 315 ? 8.273 -0.174 8.867 1 89.12 315 GLU B O 1
ATOM 5211 N N . GLY B 1 316 ? 9.844 -0.56 7.285 1 90.31 316 GLY B N 1
ATOM 5212 C CA . GLY B 1 316 ? 10.461 -1.646 8.031 1 90.31 316 GLY B CA 1
ATOM 5213 C C . GLY B 1 316 ? 11.695 -1.219 8.797 1 90.31 316 GLY B C 1
ATOM 5214 O O . GLY B 1 316 ? 12.297 -0.185 8.484 1 90.31 316 GLY B O 1
ATOM 5215 N N . THR B 1 317 ? 12.016 -2.004 9.852 1 90.94 317 THR B N 1
ATOM 5216 C CA . THR B 1 317 ? 13.258 -1.852 10.602 1 90.94 317 THR B CA 1
ATOM 5217 C C . THR B 1 317 ? 13.875 -3.213 10.914 1 90.94 317 THR B C 1
ATOM 5219 O O . THR B 1 317 ? 13.156 -4.211 11.031 1 90.94 317 THR B O 1
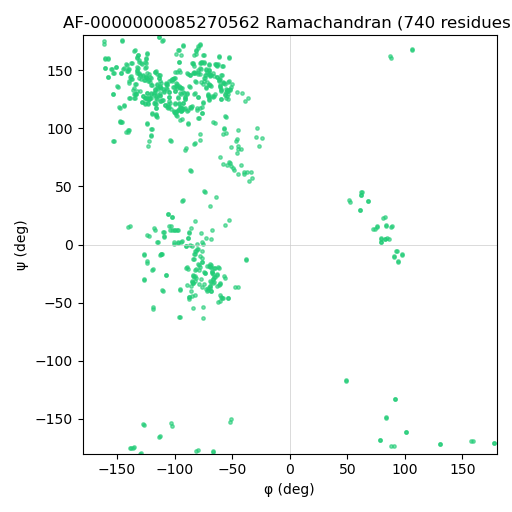ATOM 5222 N N . THR B 1 318 ? 15.18 -3.25 10.844 1 89.19 318 THR B N 1
ATOM 5223 C CA . THR B 1 318 ? 15.859 -4.457 11.312 1 89.19 318 THR B CA 1
ATOM 5224 C C . THR B 1 318 ? 16.016 -4.438 12.828 1 89.19 318 THR B C 1
ATOM 5226 O O . THR B 1 318 ? 15.672 -3.451 13.484 1 89.19 318 THR B O 1
ATOM 5229 N N . SER B 1 319 ? 16.328 -5.699 13.461 1 76.06 319 SER B N 1
ATOM 5230 C CA . SER B 1 319 ? 16.516 -5.809 14.906 1 76.06 319 SER B CA 1
ATOM 5231 C C . SER B 1 319 ? 17.25 -4.594 15.469 1 76.06 319 SER B C 1
ATOM 5233 O O . SER B 1 319 ? 17.109 -4.273 16.641 1 76.06 319 SER B O 1
ATOM 5235 N N . GLY B 1 320 ? 17.75 -3.898 14.695 1 69.19 320 GLY B N 1
ATOM 5236 C CA . GLY B 1 320 ? 18.297 -2.617 15.109 1 69.19 320 GLY B CA 1
ATOM 5237 C C . GLY B 1 320 ? 17.406 -1.442 14.734 1 69.19 320 GLY B C 1
ATOM 5238 O O . GLY B 1 320 ? 16.188 -1.536 14.812 1 69.19 320 GLY B O 1
ATOM 5239 N N . THR B 1 321 ? 17.844 -0.333 14.562 1 72.56 321 THR B N 1
ATOM 5240 C CA . THR B 1 321 ? 17.125 0.909 14.305 1 72.56 321 THR B CA 1
ATOM 5241 C C . THR B 1 321 ? 17.234 1.303 12.836 1 72.56 321 THR B C 1
ATOM 5243 O O . THR B 1 321 ? 16.641 2.295 12.406 1 72.56 321 THR B O 1
ATOM 5246 N N . ASP B 1 322 ? 17.75 0.217 12.094 1 83.81 322 ASP B N 1
ATOM 5247 C CA . ASP B 1 322 ? 18 0.651 10.727 1 83.81 322 ASP B CA 1
ATOM 5248 C C . ASP B 1 322 ? 16.75 0.49 9.867 1 83.81 322 ASP B C 1
ATOM 5250 O O . ASP B 1 322 ? 16.078 -0.538 9.93 1 83.81 322 ASP B O 1
ATOM 5254 N N . SER B 1 323 ? 16.484 1.479 9.086 1 88.69 323 SER B N 1
ATOM 5255 C CA . SER B 1 323 ? 15.312 1.497 8.211 1 88.69 323 SER B CA 1
ATOM 5256 C C . SER B 1 323 ? 15.469 0.518 7.055 1 88.69 323 SER B C 1
ATOM 5258 O O . SER B 1 323 ? 16.531 0.459 6.422 1 88.69 323 SER B O 1
ATOM 5260 N N . VAL B 1 324 ? 14.508 -0.31 6.859 1 92.19 324 VAL B N 1
ATOM 5261 C CA . VAL B 1 324 ? 14.453 -1.265 5.754 1 92.19 324 VAL B CA 1
ATOM 5262 C C . VAL B 1 324 ? 13.117 -1.124 5.02 1 92.19 324 VAL B C 1
ATOM 5264 O O . VAL B 1 324 ? 12.055 -1.312 5.613 1 92.19 324 VAL B O 1
ATOM 5267 N N . ASN B 1 325 ? 13.211 -0.849 3.707 1 93.56 325 ASN B N 1
ATOM 5268 C CA . ASN B 1 325 ? 12.008 -0.706 2.9 1 93.56 325 ASN B CA 1
ATOM 5269 C C . ASN B 1 325 ? 12.039 -1.618 1.677 1 93.56 325 ASN B C 1
ATOM 5271 O O . ASN B 1 325 ? 10.984 -2.021 1.172 1 93.56 325 ASN B O 1
ATOM 5275 N N . ILE B 1 326 ? 13.242 -1.836 1.25 1 95.06 326 ILE B N 1
ATOM 5276 C CA . ILE B 1 326 ? 13.508 -2.664 0.079 1 95.06 326 ILE B CA 1
ATOM 5277 C C . ILE B 1 326 ? 14.461 -3.795 0.452 1 95.06 326 ILE B C 1
ATOM 5279 O O . ILE B 1 326 ? 15.484 -3.562 1.104 1 95.06 326 ILE B O 1
ATOM 5283 N N . ILE B 1 327 ? 14.125 -4.992 0.091 1 96.19 327 ILE B N 1
ATOM 5284 C CA . ILE B 1 327 ? 14.961 -6.137 0.422 1 96.19 327 ILE B CA 1
ATOM 5285 C C . ILE B 1 327 ? 15.258 -6.945 -0.841 1 96.19 327 ILE B C 1
ATOM 5287 O O . ILE B 1 327 ? 14.352 -7.262 -1.609 1 96.19 327 ILE B O 1
ATOM 5291 N N . CYS B 1 328 ? 16.516 -7.199 -1.086 1 96.62 328 CYS B N 1
ATOM 5292 C CA . CYS B 1 328 ? 16.938 -8.055 -2.189 1 96.62 328 CYS B CA 1
ATOM 5293 C C . CYS B 1 328 ? 18.062 -8.977 -1.76 1 96.62 328 CYS B C 1
ATOM 5295 O O . CYS B 1 328 ? 18.312 -9.141 -0.565 1 96.62 328 CYS B O 1
ATOM 5297 N N . GLY B 1 329 ? 18.609 -9.742 -2.686 1 96.56 329 GLY B N 1
ATOM 5298 C CA . GLY B 1 329 ? 19.734 -10.617 -2.393 1 96.56 329 GLY B CA 1
ATOM 5299 C C . GLY B 1 329 ? 19.328 -12.062 -2.197 1 96.56 329 GLY B C 1
ATOM 5300 O O . GLY B 1 329 ? 18.312 -12.508 -2.732 1 96.56 329 GLY B O 1
ATOM 5301 N N . SER B 1 330 ? 20.219 -12.805 -1.557 1 96.69 330 SER B N 1
ATOM 5302 C CA . SER B 1 330 ? 20.047 -14.25 -1.419 1 96.69 330 SER B CA 1
ATOM 5303 C C . SER B 1 330 ? 19.906 -14.648 0.046 1 96.69 330 SER B C 1
ATOM 5305 O O . SER B 1 330 ? 20.078 -15.82 0.39 1 96.69 330 SER B O 1
ATOM 5307 N N . LYS B 1 331 ? 19.719 -13.672 0.825 1 96.31 331 LYS B N 1
ATOM 5308 C CA . LYS B 1 331 ? 19.453 -13.898 2.244 1 96.31 331 LYS B CA 1
ATOM 5309 C C . LYS B 1 331 ? 18.562 -12.805 2.82 1 96.31 331 LYS B C 1
ATOM 5311 O O . LYS B 1 331 ? 18.766 -11.617 2.547 1 96.31 331 LYS B O 1
ATOM 5316 N N . PHE B 1 332 ? 17.578 -13.195 3.6 1 96.75 332 PHE B N 1
ATOM 5317 C CA . PHE B 1 332 ? 16.719 -12.234 4.281 1 96.75 332 PHE B CA 1
ATOM 5318 C C . PHE B 1 332 ? 17.453 -11.578 5.445 1 96.75 332 PHE B C 1
ATOM 5320 O O . PHE B 1 332 ? 18.25 -12.227 6.133 1 96.75 332 PHE B O 1
ATOM 5327 N N . PRO B 1 333 ? 17.188 -10.258 5.684 1 94.56 333 PRO B N 1
ATOM 5328 C CA . PRO B 1 333 ? 17.875 -9.609 6.793 1 94.56 333 PRO B CA 1
ATOM 5329 C C . PRO B 1 333 ? 17.672 -10.328 8.125 1 94.56 333 PRO B C 1
ATOM 5331 O O . PRO B 1 333 ? 16.547 -10.727 8.445 1 94.56 333 PRO B O 1
ATOM 5334 N N . ASP B 1 334 ? 18.781 -10.562 8.828 1 88.38 334 ASP B N 1
ATOM 5335 C CA . ASP B 1 334 ? 18.781 -11.227 10.133 1 88.38 334 ASP B CA 1
ATOM 5336 C C . ASP B 1 334 ? 18.766 -10.203 11.266 1 88.38 334 ASP B C 1
ATOM 5338 O O . ASP B 1 334 ? 19.344 -9.125 11.148 1 88.38 334 ASP B O 1
ATOM 5342 N N . PRO B 1 335 ? 18.172 -10.523 12.359 1 92.25 335 PRO B N 1
ATOM 5343 C CA . PRO B 1 335 ? 17.375 -11.719 12.656 1 92.25 335 PRO B CA 1
ATOM 5344 C C . PRO B 1 335 ? 15.938 -11.609 12.164 1 92.25 335 PRO B C 1
ATOM 5346 O O . PRO B 1 335 ? 15.234 -12.617 12.062 1 92.25 335 PRO B O 1
ATOM 5349 N N . TYR B 1 336 ? 15.438 -10.344 11.953 1 95.12 336 TYR B N 1
ATOM 5350 C CA . TYR B 1 336 ? 14.07 -10.141 11.484 1 95.12 336 TYR B CA 1
ATOM 5351 C C . TYR B 1 336 ? 13.906 -8.75 10.891 1 95.12 336 TYR B C 1
ATOM 5353 O O . TYR B 1 336 ? 14.773 -7.887 11.047 1 95.12 336 TYR B O 1
ATOM 5361 N N . VAL B 1 337 ? 12.906 -8.578 10.125 1 96.31 337 VAL B N 1
ATOM 5362 C CA . VAL B 1 337 ? 12.422 -7.27 9.695 1 96.31 337 VAL B CA 1
ATOM 5363 C C . VAL B 1 337 ? 11.07 -6.984 10.336 1 96.31 337 VAL B C 1
ATOM 5365 O O . VAL B 1 337 ? 10.148 -7.805 10.258 1 96.31 337 VAL B O 1
ATOM 5368 N N . ARG B 1 338 ? 11.008 -5.859 11.023 1 94.62 338 ARG B N 1
ATOM 5369 C CA . ARG B 1 338 ? 9.758 -5.398 11.617 1 94.62 338 ARG B CA 1
ATOM 5370 C C . ARG B 1 338 ? 9.164 -4.246 10.812 1 94.62 338 ARG B C 1
ATOM 5372 O O . ARG B 1 338 ? 9.828 -3.232 10.586 1 94.62 338 ARG B O 1
ATOM 5379 N N . SER B 1 339 ? 7.867 -4.449 10.352 1 93.75 339 SER B N 1
ATOM 5380 C CA . SER B 1 339 ? 7.273 -3.418 9.508 1 93.75 339 SER B CA 1
ATOM 5381 C C . SER B 1 339 ? 5.961 -2.91 10.094 1 93.75 339 SER B C 1
ATOM 5383 O O . SER B 1 339 ? 5.219 -3.668 10.727 1 93.75 339 SER B O 1
ATOM 5385 N N . LYS B 1 340 ? 5.715 -1.651 9.859 1 88.69 340 LYS B N 1
ATOM 5386 C CA . LYS B 1 340 ? 4.43 -1.052 10.203 1 88.69 340 LYS B CA 1
ATOM 5387 C C . LYS B 1 340 ? 3.396 -1.298 9.102 1 88.69 340 LYS B C 1
ATOM 5389 O O . LYS B 1 340 ? 2.191 -1.263 9.359 1 88.69 340 LYS B O 1
ATOM 5394 N N . ASN B 1 341 ? 3.912 -1.452 7.949 1 90.62 341 ASN B N 1
ATOM 5395 C CA . ASN B 1 341 ? 3.045 -1.803 6.828 1 90.62 341 ASN B CA 1
ATOM 5396 C C . ASN B 1 341 ? 2.746 -3.299 6.797 1 90.62 341 ASN B C 1
ATOM 5398 O O . ASN B 1 341 ? 3.633 -4.117 7.047 1 90.62 341 ASN B O 1
ATOM 5402 N N . PHE B 1 342 ? 1.563 -3.686 6.496 1 92.56 342 PHE B N 1
ATOM 5403 C CA . PHE B 1 342 ? 1.106 -5.07 6.527 1 92.56 342 PHE B CA 1
ATOM 5404 C C . PHE B 1 342 ? 1.053 -5.656 5.121 1 92.56 342 PHE B C 1
ATOM 5406 O O . PHE B 1 342 ? 0.233 -6.531 4.84 1 92.56 342 PHE B O 1
ATOM 5413 N N . GLU B 1 343 ? 1.847 -5.047 4.262 1 93.88 343 GLU B N 1
ATOM 5414 C CA . GLU B 1 343 ? 1.886 -5.508 2.875 1 93.88 343 GLU B CA 1
ATOM 5415 C C . GLU B 1 343 ? 3.322 -5.727 2.406 1 93.88 343 GLU B C 1
ATOM 5417 O O . GLU B 1 343 ? 4.234 -5.02 2.84 1 93.88 343 GLU B O 1
ATOM 5422 N N . VAL B 1 344 ? 3.457 -6.715 1.562 1 97.12 344 VAL B N 1
ATOM 5423 C CA . VAL B 1 344 ? 4.699 -6.984 0.849 1 97.12 344 VAL B CA 1
ATOM 5424 C C . VAL B 1 344 ? 4.449 -6.953 -0.657 1 97.12 344 VAL B C 1
ATOM 5426 O O . VAL B 1 344 ? 3.547 -7.621 -1.158 1 97.12 344 VAL B O 1
ATOM 5429 N N . THR B 1 345 ? 5.211 -6.125 -1.367 1 96.62 345 THR B N 1
ATOM 5430 C CA . THR B 1 345 ? 5.125 -6.125 -2.822 1 96.62 345 THR B CA 1
ATOM 5431 C C . THR B 1 345 ? 6.332 -6.824 -3.439 1 96.62 345 THR B C 1
ATOM 5433 O O . THR B 1 345 ? 7.477 -6.496 -3.115 1 96.62 345 THR B O 1
ATOM 5436 N N . VAL B 1 346 ? 6.039 -7.75 -4.258 1 97.38 346 VAL B N 1
ATOM 5437 C CA . VAL B 1 346 ? 7.074 -8.469 -4.996 1 97.38 346 VAL B CA 1
ATOM 5438 C C . VAL B 1 346 ? 7.309 -7.793 -6.348 1 97.38 346 VAL B C 1
ATOM 5440 O O . VAL B 1 346 ? 6.383 -7.656 -7.148 1 97.38 346 VAL B O 1
ATOM 5443 N N . ILE B 1 347 ? 8.508 -7.379 -6.57 1 96.31 347 ILE B N 1
ATOM 5444 C CA . ILE B 1 347 ? 8.859 -6.711 -7.82 1 96.31 347 ILE B CA 1
ATOM 5445 C C . ILE B 1 347 ? 9.883 -7.543 -8.578 1 96.31 347 ILE B C 1
ATOM 5447 O O . ILE B 1 347 ? 10.883 -7.992 -8.008 1 96.31 347 ILE B O 1
ATOM 5451 N N . THR B 1 348 ? 9.695 -7.75 -9.859 1 95.69 348 THR B N 1
ATOM 5452 C CA . THR B 1 348 ? 10.641 -8.461 -10.711 1 95.69 348 THR B CA 1
ATOM 5453 C C . THR B 1 348 ? 10.883 -7.691 -12.008 1 95.69 348 THR B C 1
ATOM 5455 O O . THR B 1 348 ? 10.102 -6.812 -12.367 1 95.69 348 THR B O 1
ATOM 5458 N N . ASN B 1 349 ? 11.969 -7.992 -12.695 1 92.94 349 ASN B N 1
ATOM 5459 C CA . ASN B 1 349 ? 12.281 -7.297 -13.938 1 92.94 349 ASN B CA 1
ATOM 5460 C C . ASN B 1 349 ? 12.234 -8.242 -15.133 1 92.94 349 ASN B C 1
ATOM 5462 O O . ASN B 1 349 ? 12.672 -7.887 -16.234 1 92.94 349 ASN B O 1
ATOM 5466 N N . LYS B 1 350 ? 11.906 -9.484 -14.961 1 93.06 350 LYS B N 1
ATOM 5467 C CA . LYS B 1 350 ? 11.648 -10.469 -16 1 93.06 350 LYS B CA 1
ATOM 5468 C C . LYS B 1 350 ? 12.945 -10.961 -16.641 1 93.06 350 LYS B C 1
ATOM 5470 O O . LYS B 1 350 ? 12.938 -11.57 -17.703 1 93.06 350 LYS B O 1
ATOM 5475 N N . VAL B 1 351 ? 14.055 -10.695 -15.977 1 94.88 351 VAL B N 1
ATOM 5476 C CA . VAL B 1 351 ? 15.367 -11.078 -16.484 1 94.88 351 VAL B CA 1
ATOM 5477 C C . VAL B 1 351 ? 16.188 -11.727 -15.383 1 94.88 351 VAL B C 1
ATOM 5479 O O . VAL B 1 351 ? 16.312 -11.172 -14.281 1 94.88 351 VAL B O 1
ATOM 5482 N N . GLU B 1 352 ? 16.766 -12.914 -15.656 1 96.06 352 GLU B N 1
ATOM 5483 C CA . GLU B 1 352 ? 17.578 -13.594 -14.648 1 96.06 352 GLU B CA 1
ATOM 5484 C C . GLU B 1 352 ? 19.016 -13.781 -15.117 1 96.06 352 GLU B C 1
ATOM 5486 O O . GLU B 1 352 ? 19.938 -13.266 -14.5 1 96.06 352 GLU B O 1
ATOM 5491 N N . LEU B 1 353 ? 19.219 -14.359 -16.25 1 96.31 353 LEU B N 1
ATOM 5492 C CA . LEU B 1 353 ? 20.547 -14.734 -16.719 1 96.31 353 LEU B CA 1
ATOM 5493 C C . LEU B 1 353 ? 21.422 -13.5 -16.891 1 96.31 353 LEU B C 1
ATOM 5495 O O . LEU B 1 353 ? 22.547 -13.461 -16.391 1 96.31 353 LEU B O 1
ATOM 5499 N N . THR B 1 354 ? 20.922 -12.461 -17.594 1 95.88 354 THR B N 1
ATOM 5500 C CA . THR B 1 354 ? 21.703 -11.258 -17.875 1 95.88 354 THR B CA 1
ATOM 5501 C C . THR B 1 354 ? 22 -10.5 -16.578 1 95.88 354 THR B C 1
ATOM 5503 O O . THR B 1 354 ? 23.031 -9.836 -16.469 1 95.88 354 THR B O 1
ATOM 5506 N N . ASP B 1 355 ? 21.172 -10.672 -15.594 1 95.38 355 ASP B N 1
ATOM 5507 C CA . ASP B 1 355 ? 21.375 -10.047 -14.289 1 95.38 355 ASP B CA 1
ATOM 5508 C C . ASP B 1 355 ? 22.297 -10.883 -13.414 1 95.38 355 ASP B C 1
ATOM 5510 O O . ASP B 1 355 ? 22.578 -10.523 -12.266 1 95.38 355 ASP B O 1
ATOM 5514 N N . ASP B 1 356 ? 22.75 -12 -13.883 1 95.06 356 ASP B N 1
ATOM 5515 C CA . ASP B 1 356 ? 23.547 -12.969 -13.148 1 95.06 356 ASP B CA 1
ATOM 5516 C C . ASP B 1 356 ? 22.797 -13.508 -11.945 1 95.06 356 ASP B C 1
ATOM 5518 O O . ASP B 1 356 ? 23.375 -13.727 -10.883 1 95.06 356 ASP B O 1
ATOM 5522 N N . ASP B 1 357 ? 21.516 -13.562 -12.039 1 95.69 357 ASP B N 1
ATOM 5523 C CA . ASP B 1 357 ? 20.656 -14.219 -11.062 1 95.69 357 ASP B CA 1
ATOM 5524 C C . ASP B 1 357 ? 20.469 -15.695 -11.398 1 95.69 357 ASP B C 1
ATOM 5526 O O . ASP B 1 357 ? 19.703 -16.047 -12.297 1 95.69 357 ASP B O 1
ATOM 5530 N N . ILE B 1 358 ? 21.141 -16.547 -10.656 1 96.25 358 ILE B N 1
ATOM 5531 C CA . ILE B 1 358 ? 21.203 -17.969 -10.984 1 96.25 358 ILE B CA 1
ATOM 5532 C C . ILE B 1 358 ? 20.734 -18.797 -9.789 1 96.25 358 ILE B C 1
ATOM 5534 O O . ILE B 1 358 ? 21.188 -18.594 -8.664 1 96.25 358 ILE B O 1
ATOM 5538 N N . ASP B 1 359 ? 19.734 -19.688 -10.07 1 96.75 359 ASP B N 1
ATOM 5539 C CA . ASP B 1 359 ? 19.297 -20.719 -9.133 1 96.75 359 ASP B CA 1
ATOM 5540 C C . ASP B 1 359 ? 18.609 -20.094 -7.918 1 96.75 359 ASP B C 1
ATOM 5542 O O . ASP B 1 359 ? 18.828 -20.531 -6.785 1 96.75 359 ASP B O 1
ATOM 5546 N N . ASN B 1 360 ? 17.859 -19.047 -8.125 1 97.31 360 ASN B N 1
ATOM 5547 C CA . ASN B 1 360 ? 17.047 -18.453 -7.062 1 97.31 360 ASN B CA 1
ATOM 5548 C C . ASN B 1 360 ? 15.719 -19.172 -6.902 1 97.31 360 ASN B C 1
ATOM 5550 O O . ASN B 1 360 ? 15.156 -19.688 -7.875 1 97.31 360 ASN B O 1
ATOM 5554 N N . ARG B 1 361 ? 15.234 -19.188 -5.641 1 98 361 ARG B N 1
ATOM 5555 C CA . ARG B 1 361 ? 14.055 -20 -5.344 1 98 361 ARG B CA 1
ATOM 5556 C C . ARG B 1 361 ? 12.852 -19.125 -5.008 1 98 361 ARG B C 1
ATOM 5558 O O . ARG B 1 361 ? 11.727 -19.609 -4.945 1 98 361 ARG B O 1
ATOM 5565 N N . GLY B 1 362 ? 12.984 -17.875 -4.863 1 98.19 362 GLY B N 1
ATOM 5566 C CA . GLY B 1 362 ? 11.953 -17.031 -4.289 1 98.19 362 GLY B CA 1
ATOM 5567 C C . GLY B 1 362 ? 12.094 -16.859 -2.787 1 98.19 362 GLY B C 1
ATOM 5568 O O . GLY B 1 362 ? 13.172 -16.531 -2.287 1 98.19 362 GLY B O 1
ATOM 5569 N N . PHE B 1 363 ? 10.938 -17.031 -2.129 1 98.81 363 PHE B N 1
ATOM 5570 C CA . PHE B 1 363 ? 11.078 -16.844 -0.688 1 98.81 363 PHE B CA 1
ATOM 5571 C C . PHE B 1 363 ? 10.023 -17.641 0.063 1 98.81 363 PHE B C 1
ATOM 5573 O O . PHE B 1 363 ? 8.961 -17.953 -0.482 1 98.81 363 PHE B O 1
ATOM 5580 N N . HIS B 1 364 ? 10.367 -18.078 1.192 1 98.69 364 HIS B N 1
ATOM 5581 C CA . HIS B 1 364 ? 9.555 -18.656 2.264 1 98.69 364 HIS B CA 1
ATOM 5582 C C . HIS B 1 364 ? 9.75 -17.891 3.568 1 98.69 364 HIS B C 1
ATOM 5584 O O . HIS B 1 364 ? 10.773 -18.062 4.238 1 98.69 364 HIS B O 1
ATOM 5590 N N . LEU B 1 365 ? 8.742 -17.031 3.945 1 98.62 365 LEU B N 1
ATOM 5591 C CA . LEU B 1 365 ? 8.844 -16.172 5.117 1 98.62 365 LEU B CA 1
ATOM 5592 C C . LEU B 1 365 ? 7.797 -16.547 6.16 1 98.62 365 LEU B C 1
ATOM 5594 O O . LEU B 1 365 ? 6.715 -17.031 5.816 1 98.62 365 LEU B O 1
ATOM 5598 N N . ASN B 1 366 ? 8.219 -16.312 7.355 1 98.56 366 ASN B N 1
ATOM 5599 C CA . ASN B 1 366 ? 7.281 -16.328 8.469 1 98.56 366 ASN B CA 1
ATOM 5600 C C . ASN B 1 366 ? 6.895 -14.914 8.898 1 98.56 366 ASN B C 1
ATOM 5602 O O . ASN B 1 366 ? 7.723 -14 8.875 1 98.56 366 ASN B O 1
ATOM 5606 N N . TYR B 1 367 ? 5.621 -14.742 9.273 1 98.38 367 TYR B N 1
ATOM 5607 C CA . TYR B 1 367 ? 5.215 -13.469 9.852 1 98.38 367 TYR B CA 1
ATOM 5608 C C . TYR B 1 367 ? 4.508 -13.672 11.188 1 98.38 367 TYR B C 1
ATOM 5610 O O . TYR B 1 367 ? 3.857 -14.703 11.398 1 98.38 367 TYR B O 1
ATOM 5618 N N . VAL B 1 368 ? 4.703 -12.758 12.094 1 98.12 368 VAL B N 1
ATOM 5619 C CA . VAL B 1 368 ? 4.008 -12.68 13.375 1 98.12 368 VAL B CA 1
ATOM 5620 C C . VAL B 1 368 ? 3.572 -11.242 13.641 1 98.12 368 VAL B C 1
ATOM 5622 O O . VAL B 1 368 ? 4.379 -10.312 13.547 1 98.12 368 VAL B O 1
ATOM 5625 N N . LEU B 1 369 ? 2.258 -11.078 13.914 1 95.5 369 LEU B N 1
ATOM 5626 C CA . LEU B 1 369 ? 1.799 -9.75 14.32 1 95.5 369 LEU B CA 1
ATOM 5627 C C . LEU B 1 369 ? 2.303 -9.406 15.719 1 95.5 369 LEU B C 1
ATOM 5629 O O . LEU B 1 369 ? 2.322 -10.266 16.609 1 95.5 369 LEU B O 1
ATOM 5633 N N . GLU B 1 370 ? 2.717 -8.172 15.828 1 92.38 370 GLU B N 1
ATOM 5634 C CA . GLU B 1 370 ? 3.203 -7.723 17.125 1 92.38 370 GLU B CA 1
ATOM 5635 C C . GLU B 1 370 ? 2.277 -6.668 17.734 1 92.38 370 GLU B C 1
ATOM 5637 O O . GLU B 1 370 ? 1.77 -5.801 17.016 1 92.38 370 GLU B O 1
ATOM 5642 N N . PRO B 1 371 ? 2.098 -6.781 19.031 1 85.25 371 PRO B N 1
ATOM 5643 C CA . PRO B 1 371 ? 1.239 -5.801 19.703 1 85.25 371 PRO B CA 1
ATOM 5644 C C . PRO B 1 371 ? 1.799 -4.383 19.641 1 85.25 371 PRO B C 1
ATOM 5646 O O . PRO B 1 371 ? 3.008 -4.199 19.469 1 85.25 371 PRO B O 1
ATOM 5649 N N . CYS B 1 372 ? 0.899 -3.406 19.75 1 81.5 372 CYS B N 1
ATOM 5650 C CA . CYS B 1 372 ? 1.234 -1.988 19.703 1 81.5 372 CYS B CA 1
ATOM 5651 C C . CYS B 1 372 ? 2.021 -1.569 20.938 1 81.5 372 CYS B C 1
ATOM 5653 O O . CYS B 1 372 ? 1.732 -2.021 22.047 1 81.5 372 CYS B O 1
#

InterPro domains:
  IPR000859 CUB domain [PS01180] (214-370)
  IPR035914 Spermadhesin, CUB domain superfamily [G3DSA:2.60.120.290] (208-368)
  IPR058698 CUB domain, metazoa [PF26080] (211-368)

Secondary structure (DSSP, 8-state):
--TT-TT-GGGGGGGGGGG-------------------------EEEETTEEEEEE-HHHHHHTT-EEEEEEEETTEEEEEEE-EE-TTEEE-SSEEEEE--STTTTSSEEEEEEEPPPTTEEEEEEEEEEEE-PPP-TTS---SEEEEEESSSS----B-SB-TT-EEEEE--TT---EEEEEEESS--TT-EEEEEEEEEETT-TTPPPTT-SEEE-SSEEEEE-TT--SSPPS-B-TTT--B---S----EEEEE---TTEEEEEEEEPTT-TTSEESSSB--GGGPPTTS-S--EEEGGGS-SSSEEEEEEEEESSS-EEEEEEESSPPSS-EEESS-EEEEE--S-STTTT-BS--EEEEEEEEEE-/--TT-TTSGGGSGGGGGG--------------------------EEEETTEEEEEE-HHHHHHTT-EEEEEEEETTEEEEEEE-EE-TTEEE-SSEEEEE--STTTTSSEEEEEEEPPPTTEEEEEEEEEEEE-PPP-TTS---SEEEEEESSSS----B-SB-TT-EEEEE--TT---EEEEEEESS--TT-EEEEEEEEEETT-TTPPPTT-SEEE-SSEEEEE-TT--SSPPS-B-TTT--B---S----EEEEE---TTEEEEEEEEPTT-TTSEESSSB--GGGPPTTS-S--EEEGGGS-SSSEEEEEEEEESSS-EEEEEEESSPPSS-EEESS-EEEEE--S-STTTT-BS--EEEEEEEEEE-

Nearest PDB structures (foldseek):
  2wno-assembly1_A  TM=6.778E-01  e=1.814E-03  Homo sapiens
  4lot-assembly1_A  TM=6.621E-01  e=2.074E-02  Homo sapiens
  2qqm-assembly1_A  TM=3.726E-01  e=8.194E-04  Homo sapiens
  4los-assembly1_A  TM=4.735E-01  e=2.242E-03  Homo sapiens
  2waa-assembly1_A  TM=2.692E-01  e=7.396E-02  Cellvibrio japonicus

Foldseek 3Di:
DPPPPDPDDDPPDPPPDPDDDPPPPDPPVPPPPPPPPPPPPPFDWDDAPRDIFTFAAPVVLVVQVWDFGAWDDDPVGITTGTAAEDKFPAEGADQKHKYWCPDPCSQPAFKRKYWYFDDPQFWKKKKFWQFWAFDFAALLQEDDAKWKDKDQAPDGDDTAHHGQRGFMFMTTHDPPTDRMMIIIHGRDGDPPTITIIMMGGDHPPDPPDDDPFATAEAEDQKDKDFAGNFDLDFDPHADPVPRFTGESHHQDKGKYFYDDDPQFQKKKKAFDPPRQQQAAFFAAQPPVPDDPPDDSWDKDFDPRDDPAKWKAQAAKDAVDRDGGGIIHTRHDDPPIIMGRGRMIIIHHNSGAVVRNGGRHRHHMMIMHTHGD/DPPPDDPDPDPPDPPPDPDDDPPPPDPPVPPPPVPPPPPPPPFDWDDAPRDIFTFAAPVVLVVQVWDFDAWDDDPVGITTGTAAEDKFPAEGADQKHKYWCPDPCSQPAFKRKYWYFDDPQFWKKKKFWQDWAFDFAALLQEDDAKWKDKDQAPDHDDTAHHGQRGFMFMTTHDPPTDRMMIIIHGRHGDPPTITIMMMGGDHPPDPPDDDPQATAEAEDQKDKDFAGNFDLDFDPHADPVPRFTGERHHQDKGKYFYDDDPQFQKKKKAFDPPRQQQAAFFAAQPPVPDDPPDDSWDKDFDPRDDPAKWKAQAAKDAVDRDGGGIIHTRHDDPPIIMGRGRMIIIHHNSGAVVRNGGRHRHHMMIMHTHGD

Solvent-accessible surface area (backbone atoms only — not comparable to full-atom values): 39404 Å² total; per-residue (Å²): 136,81,86,85,70,90,80,78,74,89,78,68,82,83,66,66,87,74,66,71,86,77,71,81,68,76,83,69,84,70,79,72,70,72,75,73,76,70,73,76,69,79,61,48,78,33,78,45,95,92,37,65,22,33,31,28,49,65,68,57,25,52,73,63,58,28,41,76,47,64,74,29,80,49,99,86,43,82,24,21,13,20,30,35,67,36,29,59,76,25,72,40,64,58,56,44,34,32,46,34,50,79,39,93,59,39,41,37,65,43,77,25,30,34,38,33,45,71,58,85,63,44,35,29,38,40,35,38,21,71,32,28,34,43,43,58,33,40,31,47,9,43,56,70,36,18,26,40,45,78,43,45,50,49,66,86,78,66,72,43,37,13,47,37,55,72,40,61,42,40,43,50,33,27,87,83,42,47,56,32,36,46,30,41,41,23,72,49,64,41,84,84,42,44,38,35,30,39,40,32,60,34,40,70,83,44,90,78,61,59,65,87,75,30,30,34,70,44,78,58,66,55,55,77,47,65,43,63,23,40,51,92,63,78,44,91,34,47,30,86,92,76,62,44,52,9,22,30,30,53,45,48,58,49,27,37,36,43,56,83,47,84,56,41,48,33,34,38,34,28,63,41,80,98,42,89,56,19,26,13,54,29,52,53,60,46,79,87,65,62,51,92,96,51,75,81,57,42,59,23,44,48,70,67,29,64,79,48,29,34,36,37,35,46,67,17,25,33,82,60,87,46,78,31,38,32,41,20,29,26,26,62,64,71,81,26,40,38,18,58,42,53,43,38,36,39,41,48,66,63,64,20,69,93,71,46,30,25,52,24,21,22,31,31,33,31,42,36,58,30,70,93,136,79,90,73,76,90,78,78,77,88,77,70,79,87,69,68,87,74,66,69,86,76,68,80,68,72,84,68,79,66,75,69,65,68,71,69,75,68,72,77,69,79,59,46,79,32,78,44,96,91,35,66,22,32,32,29,50,66,67,58,23,51,73,63,60,29,42,77,47,64,74,30,80,49,98,87,42,82,23,21,13,20,30,35,67,35,28,59,75,25,71,41,64,56,56,43,34,32,45,34,50,78,39,93,61,39,43,36,63,43,76,24,30,33,38,34,44,71,59,86,63,43,34,31,40,39,36,38,20,70,32,29,35,43,43,57,34,39,31,48,8,43,55,69,36,18,26,40,43,77,43,44,48,49,66,87,76,66,73,43,36,13,49,36,56,74,40,61,42,40,44,50,33,27,85,84,42,49,54,32,37,46,29,40,40,23,71,49,66,40,82,84,42,46,38,35,30,39,39,33,60,34,40,70,85,43,89,78,61,61,66,85,77,30,30,32,70,42,76,58,68,52,52,77,48,64,41,64,23,39,50,91,64,77,44,92,35,47,30,86,90,77,61,44,54,8,23,30,31,51,44,47,59,48,28,38,33,43,55,83,46,83,56,40,48,33,34,37,35,30,62,40,79,97,41,87,54,20,25,13,56,28,51,54,60,46,78,86,65,62,50,92,97,50,75,80,58,43,62,22,45,48,71,66,28,63,79,47,29,34,37,38,34,46,67,17,24,33,82,60,86,47,80,31,38,32,40,18,28,28,26,62,65,73,80,26,37,39,16,58,44,53,45,40,35,40,42,46,67,62,64,19,69,92,71,45,31,25,51,24,22,22,31,30,34,31,42,35,58,31,71,93

Radius of gyration: 34.43 Å; Cα contacts (8 Å, |Δi|>4): 1937; chains: 2; bounding box: 115×95×82 Å